Protein 2PFT (pdb70)

Sequence (519 aa):
DHVISYYHVASDTEKIIREGPTGRLEEYLGSMAKIQKAVEYFQDNSPDSPELNKVKLLFERGKESLESEFRSLMTRHSKVVSPVLLLDLISADDELEHLPESVLRDVVRISRWLVEYGRNQDFMNVYYQIRSSQLDRSIKGLKEHFRKSLDVETDAYIHCVSAFVKLAQSEYRLLMEIIPEHHQKKTFDSLIQDALDGLMLEGENIVSAARKAIIRHDFSTVLTVFPILRHLKQTKPEFDQVLQGTAASTKNKLPGLITSMETIGAKALEDFADNIKNDPDKEYNMPKDGTVHELTSNAILFLQQLLDFQETAGAMLASQESSEFSKRLLSTYICKVLGNLQLNLLSKSKVYEDPALSAIFLHNNYNYILKSLEKSELIQLVAVTQKTAERSYREHIEQQIQTYQRSWLKVTDYIAEKNLPVFQPGVKLRDKERQMIKERFKGFNDGLEELCKIQKVWAIPDTEQRDKIRQAQKDIVKETYGAFLHRYGSVPFTKNPEKYIKYRVEQVGDMIDRLFDTS

Structure (mmCIF, N/CA/C/O backbone):
data_2PFT
#
_entry.id   2PFT
#
_cell.length_a   61.520
_cell.length_b   61.520
_cell.length_c   294.730
_cell.angle_alpha   90.000
_cell.angle_beta   90.000
_cell.angle_gamma   120.000
#
_symmetry.space_group_name_H-M   'P 32 2 1'
#
loop_
_entity.id
_entity.type
_entity.pdbx_description
1 polymer 'Exocytosis Protein'
2 water water
#
loop_
_atom_site.group_PDB
_atom_site.id
_atom_site.type_symbol
_atom_site.label_atom_id
_atom_site.label_alt_id
_atom_site.label_comp_id
_atom_site.label_asym_id
_atom_site.label_entity_id
_atom_site.label_seq_id
_atom_site.pdbx_PDB_ins_code
_atom_site.Cartn_x
_atom_site.Cartn_y
_atom_site.Cartn_z
_atom_site.occupancy
_atom_site.B_iso_or_equiv
_atom_site.auth_seq_id
_atom_site.auth_comp_id
_atom_site.auth_asym_id
_atom_site.auth_atom_id
_atom_site.pdbx_PDB_model_num
ATOM 1 N N . ASP A 1 3 ? 69.272 -5.755 -16.894 1.00 94.07 85 ASP A N 1
ATOM 2 C CA . ASP A 1 3 ? 67.858 -5.831 -17.377 1.00 94.36 85 ASP A CA 1
ATOM 3 C C . ASP A 1 3 ? 66.903 -5.219 -16.350 1.00 93.73 85 ASP A C 1
ATOM 4 O O . ASP A 1 3 ? 65.809 -5.736 -16.113 1.00 93.04 85 ASP A O 1
ATOM 9 N N . HIS A 1 4 ? 67.322 -4.109 -15.747 1.00 93.25 86 HIS A N 1
ATOM 10 C CA . HIS A 1 4 ? 66.513 -3.434 -14.737 1.00 91.93 86 HIS A CA 1
ATOM 11 C C . HIS A 1 4 ? 65.519 -2.450 -15.361 1.00 89.75 86 HIS A C 1
ATOM 12 O O . HIS A 1 4 ? 65.156 -1.445 -14.747 1.00 89.30 86 HIS A O 1
ATOM 19 N N . VAL A 1 5 ? 65.077 -2.743 -16.581 1.00 86.41 87 VAL A N 1
ATOM 20 C CA . VAL A 1 5 ? 64.114 -1.883 -17.260 1.00 82.95 87 VAL A CA 1
ATOM 21 C C . VAL A 1 5 ? 62.692 -2.255 -16.844 1.00 80.19 87 VAL A C 1
ATOM 22 O O . VAL A 1 5 ? 61.760 -1.472 -17.018 1.00 80.85 87 VAL A O 1
ATOM 26 N N . ILE A 1 6 ? 62.530 -3.452 -16.290 1.00 76.91 88 ILE A N 1
ATOM 27 C CA . ILE A 1 6 ? 61.219 -3.918 -15.855 1.00 74.11 88 ILE A CA 1
ATOM 28 C C . ILE A 1 6 ? 60.865 -3.344 -14.486 1.00 72.32 88 ILE A C 1
ATOM 29 O O . ILE A 1 6 ? 59.695 -3.243 -14.123 1.00 72.80 88 ILE A O 1
ATOM 34 N N . SER A 1 7 ? 61.887 -2.969 -13.729 1.00 69.66 89 SER A N 1
ATOM 35 C CA . SER A 1 7 ? 61.693 -2.410 -12.404 1.00 67.44 89 SER A CA 1
ATOM 36 C C . SER A 1 7 ? 60.874 -1.117 -12.406 1.00 65.26 89 SER A C 1
ATOM 37 O O . SER A 1 7 ? 60.258 -0.770 -11.398 1.00 64.22 89 SER A O 1
ATOM 40 N N . TYR A 1 8 ? 60.867 -0.402 -13.528 1.00 61.80 90 TYR A N 1
ATOM 41 C CA . TYR A 1 8 ? 60.117 0.849 -13.613 1.00 58.42 90 TYR A CA 1
ATOM 42 C C . TYR A 1 8 ? 58.619 0.614 -13.600 1.00 54.58 90 TYR A C 1
ATOM 43 O O . TYR A 1 8 ? 57.867 1.421 -13.063 1.00 53.77 90 TYR A O 1
ATOM 52 N N . TYR A 1 9 ? 58.188 -0.489 -14.201 1.00 52.57 91 TYR A N 1
ATOM 53 C CA . TYR A 1 9 ? 56.770 -0.818 -14.258 1.00 51.39 91 TYR A CA 1
ATOM 54 C C . TYR A 1 9 ? 56.230 -1.264 -12.908 1.00 51.50 91 TYR A C 1
ATOM 55 O O . TYR A 1 9 ? 55.027 -1.452 -12.745 1.00 52.50 91 TYR A O 1
ATOM 64 N N . HIS A 1 10 ? 57.122 -1.434 -11.941 1.00 52.48 92 HIS A N 1
ATOM 65 C CA . HIS A 1 10 ? 56.718 -1.839 -10.594 1.00 54.79 92 HIS A CA 1
ATOM 66 C C . HIS A 1 10 ? 56.809 -0.678 -9.591 1.00 53.65 92 HIS A C 1
ATOM 67 O O . HIS A 1 10 ? 56.240 -0.742 -8.499 1.00 52.50 92 HIS A O 1
ATOM 74 N N . VAL A 1 11 ? 57.524 0.380 -9.963 1.00 51.03 93 VAL A N 1
ATOM 75 C CA . VAL A 1 11 ? 57.679 1.533 -9.082 1.00 50.15 93 VAL A CA 1
ATOM 76 C C . VAL A 1 11 ? 56.376 1.972 -8.406 1.00 47.66 93 VAL A C 1
ATOM 77 O O . VAL A 1 11 ? 56.303 2.040 -7.190 1.00 47.09 93 VAL A O 1
ATOM 81 N N . ALA A 1 12 ? 55.349 2.251 -9.198 1.00 48.10 94 ALA A N 1
ATOM 82 C CA . ALA A 1 12 ? 54.076 2.717 -8.654 1.00 48.90 94 ALA A CA 1
ATOM 83 C C . ALA A 1 12 ? 53.448 1.819 -7.585 1.00 49.82 94 ALA A C 1
ATOM 84 O O . ALA A 1 12 ? 53.050 2.305 -6.528 1.00 50.54 94 ALA A O 1
ATOM 86 N N . SER A 1 13 ? 53.355 0.519 -7.844 1.00 49.46 95 SER A N 1
ATOM 87 C CA . SER A 1 13 ? 52.761 -0.390 -6.865 1.00 49.58 95 SER A CA 1
ATOM 88 C C . SER A 1 13 ? 53.595 -0.461 -5.594 1.00 48.31 95 SER A C 1
ATOM 89 O O . SER A 1 13 ? 53.069 -0.395 -4.482 1.00 49.33 95 SER A O 1
ATOM 92 N N . ASP A 1 14 ? 54.902 -0.609 -5.771 1.00 46.76 96 ASP A N 1
ATOM 93 C CA . ASP A 1 14 ? 55.836 -0.718 -4.659 1.00 46.06 96 ASP A CA 1
ATOM 94 C C . ASP A 1 14 ? 55.993 0.558 -3.808 1.00 46.81 96 ASP A C 1
ATOM 95 O O . ASP A 1 14 ? 56.417 0.486 -2.648 1.00 44.64 96 ASP A O 1
ATOM 100 N N . THR A 1 15 ? 55.691 1.719 -4.379 1.00 42.95 97 THR A N 1
ATOM 101 C CA . THR A 1 15 ? 55.849 2.957 -3.629 1.00 45.96 97 THR A CA 1
ATOM 102 C C . THR A 1 15 ? 54.533 3.584 -3.154 1.00 45.97 97 THR A C 1
ATOM 103 O O . THR A 1 15 ? 54.548 4.461 -2.288 1.00 45.90 97 THR A O 1
ATOM 107 N N . GLU A 1 16 ? 53.407 3.124 -3.698 1.00 45.71 98 GLU A N 1
ATOM 108 C CA . GLU A 1 16 ? 52.099 3.673 -3.337 1.00 48.03 98 GLU A CA 1
ATOM 109 C C . GLU A 1 16 ? 51.904 3.809 -1.831 1.00 48.82 98 GLU A C 1
ATOM 110 O O . GLU A 1 16 ? 51.595 4.896 -1.337 1.00 49.49 98 GLU A O 1
ATOM 112 N N . LYS A 1 17 ? 52.109 2.711 -1.109 1.00 49.54 99 LYS A N 1
ATOM 113 C CA . LYS A 1 17 ? 51.948 2.676 0.343 1.00 50.52 99 LYS A CA 1
ATOM 114 C C . LYS A 1 17 ? 52.699 3.780 1.101 1.00 50.07 99 LYS A C 1
ATOM 115 O O . LYS A 1 17 ? 52.079 4.629 1.750 1.00 50.91 99 LYS A O 1
ATOM 121 N N . ILE A 1 18 ? 54.027 3.756 1.027 1.00 48.43 100 ILE A N 1
ATOM 122 C CA . ILE A 1 18 ? 54.845 4.741 1.714 1.00 47.60 100 ILE A CA 1
ATOM 123 C C . ILE A 1 18 ? 54.417 6.152 1.314 1.00 47.02 100 ILE A C 1
ATOM 124 O O . ILE A 1 18 ? 54.159 6.992 2.172 1.00 46.22 100 ILE A O 1
ATOM 129 N N . ILE A 1 19 ? 54.317 6.402 0.013 1.00 47.20 101 ILE A N 1
ATOM 130 C CA . ILE A 1 19 ? 53.916 7.712 -0.471 1.00 46.92 101 ILE A CA 1
ATOM 131 C C . ILE A 1 19 ? 52.600 8.143 0.166 1.00 50.05 101 ILE A C 1
ATOM 132 O O . ILE A 1 19 ? 52.443 9.310 0.550 1.00 50.62 101 ILE A O 1
ATOM 137 N N . ARG A 1 20 ? 51.664 7.208 0.304 1.00 51.45 102 ARG A N 1
ATOM 138 C CA . ARG A 1 20 ? 50.374 7.547 0.898 1.00 53.09 102 ARG A CA 1
ATOM 139 C C . ARG A 1 20 ? 50.463 7.759 2.405 1.00 51.63 102 ARG A C 1
ATOM 140 O O . ARG A 1 20 ? 49.759 8.607 2.953 1.00 52.61 102 ARG A O 1
ATOM 148 N N . GLU A 1 21 ? 51.328 7.003 3.075 1.00 48.66 103 GLU A N 1
ATOM 149 C CA . GLU A 1 21 ? 51.462 7.132 4.524 1.00 48.17 103 GLU A CA 1
ATOM 150 C C . GLU A 1 21 ? 52.123 8.428 4.993 1.00 47.19 103 GLU A C 1
ATOM 151 O O . GLU A 1 21 ? 51.960 8.819 6.148 1.00 47.41 103 GLU A O 1
ATOM 157 N N . GLY A 1 22 ? 52.886 9.084 4.122 1.00 44.15 104 GLY A N 1
ATOM 158 C CA . GLY A 1 22 ? 53.523 10.325 4.526 1.00 42.13 104 GLY A CA 1
ATOM 159 C C . GLY A 1 22 ? 54.960 10.182 4.996 1.00 41.93 104 GLY A C 1
ATOM 160 O O . GLY A 1 22 ? 55.375 9.106 5.429 1.00 39.40 104 GLY A O 1
ATOM 161 N N . PRO A 1 23 ? 55.731 11.283 4.966 1.00 40.98 105 PRO A N 1
ATOM 162 C CA . PRO A 1 23 ? 57.139 11.360 5.358 1.00 40.35 105 PRO A CA 1
ATOM 163 C C . PRO A 1 23 ? 57.472 11.578 6.822 1.00 41.77 105 PRO A C 1
ATOM 164 O O . PRO A 1 23 ? 58.654 11.574 7.203 1.00 41.17 105 PRO A O 1
ATOM 168 N N . THR A 1 24 ? 56.450 11.764 7.644 1.00 41.60 106 THR A N 1
ATOM 169 C CA . THR A 1 24 ? 56.684 12.051 9.049 1.00 44.48 106 THR A CA 1
ATOM 170 C C . THR A 1 24 ? 57.597 11.054 9.762 1.00 44.03 106 THR A C 1
ATOM 171 O O . THR A 1 24 ? 57.313 9.866 9.812 1.00 44.51 106 THR A O 1
ATOM 175 N N . GLY A 1 25 ? 58.709 11.564 10.287 1.00 44.43 107 GLY A N 1
ATOM 176 C CA . GLY A 1 25 ? 59.668 10.734 11.004 1.00 46.07 107 GLY A CA 1
ATOM 177 C C . GLY A 1 25 ? 60.663 9.967 10.143 1.00 46.52 107 GLY A C 1
ATOM 178 O O . GLY A 1 25 ? 61.577 9.316 10.659 1.00 48.44 107 GLY A O 1
ATOM 179 N N . ARG A 1 26 ? 60.503 10.045 8.827 1.00 44.83 108 ARG A N 1
ATOM 180 C CA . ARG A 1 26 ? 61.387 9.319 7.923 1.00 42.65 108 ARG A CA 1
ATOM 181 C C . ARG A 1 26 ? 61.551 10.060 6.609 1.00 39.68 108 ARG A C 1
ATOM 182 O O . ARG A 1 26 ? 61.333 9.498 5.535 1.00 38.39 108 ARG A O 1
ATOM 190 N N . LEU A 1 27 ? 61.944 11.325 6.704 1.00 38.23 109 LEU A N 1
ATOM 191 C CA . LEU A 1 27 ? 62.115 12.157 5.530 1.00 38.19 109 LEU A CA 1
ATOM 192 C C . LEU A 1 27 ? 63.071 11.580 4.495 1.00 39.12 109 LEU A C 1
ATOM 193 O O . LEU A 1 27 ? 62.732 11.502 3.320 1.00 37.85 109 LEU A O 1
ATOM 198 N N . GLU A 1 28 ? 64.264 11.180 4.922 1.00 39.72 110 GLU A N 1
ATOM 199 C CA . GLU A 1 28 ? 65.225 10.638 3.972 1.00 42.23 110 GLU A CA 1
ATOM 200 C C . GLU A 1 28 ? 64.675 9.434 3.238 1.00 38.85 110 GLU A C 1
ATOM 201 O O . GLU A 1 28 ? 64.800 9.334 2.019 1.00 40.33 110 GLU A O 1
ATOM 207 N N . GLU A 1 29 ? 64.072 8.522 3.982 1.00 36.98 111 GLU A N 1
ATOM 208 C CA . GLU A 1 29 ? 63.504 7.320 3.391 1.00 37.64 111 GLU A CA 1
ATOM 209 C C . GLU A 1 29 ? 62.442 7.698 2.356 1.00 37.49 111 GLU A C 1
ATOM 210 O O . GLU A 1 29 ? 62.415 7.166 1.243 1.00 34.78 111 GLU A O 1
ATOM 216 N N . TYR A 1 30 ? 61.571 8.627 2.740 1.00 37.62 112 TYR A N 1
ATOM 217 C CA . TYR A 1 30 ? 60.507 9.100 1.857 1.00 34.80 112 TYR A CA 1
ATOM 218 C C . TYR A 1 30 ? 61.111 9.695 0.571 1.00 33.46 112 TYR A C 1
ATOM 219 O O . TYR A 1 30 ? 60.711 9.346 -0.534 1.00 35.55 112 TYR A O 1
ATOM 228 N N . LEU A 1 31 ? 62.083 10.591 0.706 1.00 33.61 113 LEU A N 1
ATOM 229 C CA . LEU A 1 31 ? 62.688 11.199 -0.480 1.00 33.85 113 LEU A CA 1
ATOM 230 C C . LEU A 1 31 ? 63.384 10.159 -1.379 1.00 34.08 113 LEU A C 1
ATOM 231 O O . LEU A 1 31 ? 63.491 10.351 -2.589 1.00 35.02 113 LEU A O 1
ATOM 236 N N . GLY A 1 32 ? 63.821 9.044 -0.795 1.00 33.76 114 GLY A N 1
ATOM 237 C CA . GLY A 1 32 ? 64.440 7.991 -1.586 1.00 31.82 114 GLY A CA 1
ATOM 238 C C . GLY A 1 32 ? 63.380 7.349 -2.466 1.00 33.11 114 GLY A C 1
ATOM 239 O O . GLY A 1 32 ? 63.635 7.035 -3.633 1.00 32.36 114 GLY A O 1
ATOM 240 N N . SER A 1 33 ? 62.180 7.157 -1.915 1.00 30.76 115 SER A N 1
ATOM 241 C CA . SER A 1 33 ? 61.079 6.599 -2.702 1.00 30.50 115 SER A CA 1
ATOM 242 C C . SER A 1 33 ? 60.649 7.634 -3.742 1.00 30.60 115 SER A C 1
ATOM 243 O O . SER A 1 33 ? 60.307 7.286 -4.886 1.00 31.42 115 SER A O 1
ATOM 246 N N . MET A 1 34 ? 60.651 8.908 -3.351 1.00 30.25 116 MET A N 1
ATOM 247 C CA . MET A 1 34 ? 60.276 9.962 -4.288 1.00 30.47 116 MET A CA 1
ATOM 248 C C . MET A 1 34 ? 61.260 9.952 -5.454 1.00 32.95 116 MET A C 1
ATOM 249 O O . MET A 1 34 ? 60.871 10.153 -6.611 1.00 36.01 116 MET A O 1
ATOM 254 N N . ALA A 1 35 ? 62.535 9.697 -5.159 1.00 32.15 117 ALA A N 1
ATOM 255 C CA . ALA A 1 35 ? 63.540 9.665 -6.217 1.00 34.60 117 ALA A CA 1
ATOM 256 C C . ALA A 1 35 ? 63.315 8.448 -7.126 1.00 33.99 117 ALA A C 1
ATOM 257 O O . ALA A 1 35 ? 63.542 8.511 -8.333 1.00 34.76 117 ALA A O 1
ATOM 259 N N . LYS A 1 36 ? 62.856 7.347 -6.547 1.00 34.24 118 LYS A N 1
ATOM 260 C CA . LYS A 1 36 ? 62.595 6.138 -7.326 1.00 35.70 118 LYS A CA 1
ATOM 261 C C . LYS A 1 36 ? 61.451 6.470 -8.302 1.00 37.07 118 LYS A C 1
ATOM 262 O O . LYS A 1 36 ? 61.482 6.141 -9.501 1.00 35.47 118 LYS A O 1
ATOM 268 N N . ILE A 1 37 ? 60.447 7.160 -7.783 1.00 36.80 119 ILE A N 1
ATOM 269 C CA . ILE A 1 37 ? 59.306 7.534 -8.598 1.00 37.10 119 ILE A CA 1
ATOM 270 C C . ILE A 1 37 ? 59.758 8.496 -9.696 1.00 37.03 119 ILE A C 1
ATOM 271 O O . ILE A 1 37 ? 59.413 8.312 -10.861 1.00 36.90 119 ILE A O 1
ATOM 276 N N . GLN A 1 38 ? 60.551 9.500 -9.339 1.00 37.11 120 GLN A N 1
ATOM 277 C CA . GLN A 1 38 ? 61.021 10.452 -10.340 1.00 40.00 120 GLN A CA 1
ATOM 278 C C . GLN A 1 38 ? 61.910 9.769 -11.384 1.00 40.50 120 GLN A C 1
ATOM 279 O O . GLN A 1 38 ? 62.005 10.216 -12.526 1.00 39.49 120 GLN A O 1
ATOM 285 N N . LYS A 1 39 ? 62.550 8.670 -11.007 1.00 41.80 121 LYS A N 1
ATOM 286 C CA . LYS A 1 39 ? 63.391 7.951 -11.959 1.00 44.18 121 LYS A CA 1
ATOM 287 C C . LYS A 1 39 ? 62.459 7.328 -12.996 1.00 42.49 121 LYS A C 1
ATOM 288 O O . LYS A 1 39 ? 62.748 7.326 -14.184 1.00 43.37 121 LYS A O 1
ATOM 294 N N . ALA A 1 40 ? 61.327 6.812 -12.533 1.00 41.86 122 ALA A N 1
ATOM 295 C CA . ALA A 1 40 ? 60.355 6.194 -13.421 1.00 40.48 122 ALA A CA 1
ATOM 296 C C . ALA A 1 40 ? 59.764 7.237 -14.352 1.00 41.07 122 ALA A C 1
ATOM 297 O O . ALA A 1 40 ? 59.508 6.961 -15.523 1.00 41.67 122 ALA A O 1
ATOM 299 N N . VAL A 1 41 ? 59.523 8.434 -13.834 1.00 40.89 123 VAL A N 1
ATOM 300 C CA . VAL A 1 41 ? 58.955 9.493 -14.663 1.00 41.60 123 VAL A CA 1
ATOM 301 C C . VAL A 1 41 ? 59.891 9.815 -15.834 1.00 42.69 123 VAL A C 1
ATOM 302 O O . VAL A 1 41 ? 59.464 9.888 -16.982 1.00 43.53 123 VAL A O 1
ATOM 306 N N . GLU A 1 42 ? 61.176 9.973 -15.536 1.00 45.81 124 GLU A N 1
ATOM 307 C CA . GLU A 1 42 ? 62.176 10.279 -16.550 1.00 48.38 124 GLU A CA 1
ATOM 308 C C . GLU A 1 42 ? 62.309 9.133 -17.540 1.00 48.73 124 GLU A C 1
ATOM 309 O O . GLU A 1 42 ? 62.541 9.357 -18.725 1.00 49.68 124 GLU A O 1
ATOM 315 N N . TYR A 1 43 ? 62.177 7.904 -17.054 1.00 48.88 125 TYR A N 1
ATOM 316 C CA . TYR A 1 43 ? 62.303 6.757 -17.938 1.00 49.32 125 TYR A CA 1
ATOM 317 C C . TYR A 1 43 ? 61.184 6.755 -18.960 1.00 49.78 125 TYR A C 1
ATOM 318 O O . TYR A 1 43 ? 61.429 6.677 -20.167 1.00 49.56 125 TYR A O 1
ATOM 327 N N . PHE A 1 44 ? 59.952 6.848 -18.471 1.00 48.40 126 PHE A N 1
ATOM 328 C CA . PHE A 1 44 ? 58.793 6.840 -19.344 1.00 50.78 126 PHE A CA 1
ATOM 329 C C . PHE A 1 44 ? 58.670 8.064 -20.248 1.00 52.48 126 PHE A C 1
ATOM 330 O O . PHE A 1 44 ? 58.243 7.938 -21.392 1.00 52.47 126 PHE A O 1
ATOM 338 N N . GLN A 1 45 ? 59.055 9.239 -19.759 1.00 55.09 127 GLN A N 1
ATOM 339 C CA . GLN A 1 45 ? 58.978 10.435 -20.589 1.00 57.68 127 GLN A CA 1
ATOM 340 C C . GLN A 1 45 ? 59.966 10.344 -21.749 1.00 58.55 127 GLN A C 1
ATOM 341 O O . GLN A 1 45 ? 59.671 10.772 -22.863 1.00 58.92 127 GLN A O 1
ATOM 347 N N . ASP A 1 46 ? 61.136 9.773 -21.491 1.00 59.22 128 ASP A N 1
ATOM 348 C CA . ASP A 1 46 ? 62.156 9.652 -22.525 1.00 60.60 128 ASP A CA 1
ATOM 349 C C . ASP A 1 46 ? 62.127 8.331 -23.298 1.00 61.28 128 ASP A C 1
ATOM 350 O O . ASP A 1 46 ? 62.946 8.123 -24.190 1.00 62.25 128 ASP A O 1
ATOM 352 N N . ASN A 1 47 ? 61.193 7.439 -22.978 1.00 62.68 129 ASN A N 1
ATOM 353 C CA . ASN A 1 47 ? 61.131 6.160 -23.686 1.00 63.66 129 ASN A CA 1
ATOM 354 C C . ASN A 1 47 ? 59.735 5.632 -23.997 1.00 63.94 129 ASN A C 1
ATOM 355 O O . ASN A 1 47 ? 59.595 4.681 -24.762 1.00 64.30 129 ASN A O 1
ATOM 360 N N . SER A 1 48 ? 58.709 6.235 -23.405 1.00 64.44 130 SER A N 1
ATOM 361 C CA . SER A 1 48 ? 57.335 5.814 -23.660 1.00 64.64 130 SER A CA 1
ATOM 362 C C . SER A 1 48 ? 56.353 6.892 -23.244 1.00 65.47 130 SER A C 1
ATOM 363 O O . SER A 1 48 ? 55.436 6.642 -22.464 1.00 66.93 130 SER A O 1
ATOM 366 N N . PRO A 1 49 ? 56.525 8.110 -23.775 1.00 66.00 131 PRO A N 1
ATOM 367 C CA . PRO A 1 49 ? 55.635 9.221 -23.433 1.00 66.88 131 PRO A CA 1
ATOM 368 C C . PRO A 1 49 ? 54.168 8.891 -23.640 1.00 67.29 131 PRO A C 1
ATOM 369 O O . PRO A 1 49 ? 53.826 7.850 -24.197 1.00 67.45 131 PRO A O 1
ATOM 373 N N . ASP A 1 50 ? 53.311 9.782 -23.161 1.00 68.48 132 ASP A N 1
ATOM 374 C CA . ASP A 1 50 ? 51.867 9.629 -23.274 1.00 70.50 132 ASP A CA 1
ATOM 375 C C . ASP A 1 50 ? 51.329 8.211 -23.047 1.00 70.99 132 ASP A C 1
ATOM 376 O O . ASP A 1 50 ? 50.301 7.844 -23.620 1.00 71.60 132 ASP A O 1
ATOM 378 N N . SER A 1 51 ? 52.011 7.417 -22.222 1.00 70.60 133 SER A N 1
ATOM 379 C CA . SER A 1 51 ? 51.547 6.060 -21.926 1.00 69.40 133 SER A CA 1
ATOM 380 C C . SER A 1 51 ? 50.953 6.031 -20.509 1.00 68.42 133 SER A C 1
ATOM 381 O O . SER A 1 51 ? 51.178 6.944 -19.715 1.00 68.45 133 SER A O 1
ATOM 384 N N . PRO A 1 52 ? 50.177 4.986 -20.178 1.00 66.54 134 PRO A N 1
ATOM 385 C CA . PRO A 1 52 ? 49.549 4.850 -18.858 1.00 64.92 134 PRO A CA 1
ATOM 386 C C . PRO A 1 52 ? 50.518 4.815 -17.680 1.00 63.51 134 PRO A C 1
ATOM 387 O O . PRO A 1 52 ? 50.316 5.496 -16.670 1.00 62.60 134 PRO A O 1
ATOM 391 N N . GLU A 1 53 ? 51.559 4.003 -17.801 1.00 62.35 135 GLU A N 1
ATOM 392 C CA . GLU A 1 53 ? 52.544 3.892 -16.739 1.00 61.31 135 GLU A CA 1
ATOM 393 C C . GLU A 1 53 ? 53.058 5.281 -16.371 1.00 57.89 135 GLU A C 1
ATOM 394 O O . GLU A 1 53 ? 53.152 5.623 -15.195 1.00 56.35 135 GLU A O 1
ATOM 400 N N . LEU A 1 54 ? 53.369 6.083 -17.387 1.00 56.10 136 LEU A N 1
ATOM 401 C CA . LEU A 1 54 ? 53.884 7.432 -17.175 1.00 55.12 136 LEU A CA 1
ATOM 402 C C . LEU A 1 54 ? 52.961 8.301 -16.324 1.00 54.26 136 LEU A C 1
ATOM 403 O O . LEU A 1 54 ? 53.419 8.964 -15.393 1.00 52.99 136 LEU A O 1
ATOM 408 N N . ASN A 1 55 ? 51.666 8.291 -16.619 1.00 53.29 137 ASN A N 1
ATOM 409 C CA . ASN A 1 55 ? 50.734 9.101 -15.842 1.00 54.24 137 ASN A CA 1
ATOM 410 C C . ASN A 1 55 ? 50.661 8.643 -14.394 1.00 52.69 137 ASN A C 1
ATOM 411 O O . ASN A 1 55 ? 50.726 9.458 -13.470 1.00 52.26 137 ASN A O 1
ATOM 416 N N . LYS A 1 56 ? 50.538 7.335 -14.197 1.00 50.98 138 LYS A N 1
ATOM 417 C CA . LYS A 1 56 ? 50.438 6.797 -12.852 1.00 49.55 138 LYS A CA 1
ATOM 418 C C . LYS A 1 56 ? 51.590 7.256 -11.943 1.00 48.23 138 LYS A C 1
ATOM 419 O O . LYS A 1 56 ? 51.349 7.667 -10.804 1.00 45.34 138 LYS A O 1
ATOM 425 N N . VAL A 1 57 ? 52.832 7.197 -12.431 1.00 45.08 139 VAL A N 1
ATOM 426 C CA . VAL A 1 57 ? 53.949 7.625 -11.596 1.00 44.41 139 VAL A CA 1
ATOM 427 C C . VAL A 1 57 ? 53.976 9.138 -11.429 1.00 43.07 139 VAL A C 1
ATOM 428 O O . VAL A 1 57 ? 54.396 9.627 -10.380 1.00 40.40 139 VAL A O 1
ATOM 432 N N . LYS A 1 58 ? 53.512 9.873 -12.441 1.00 41.58 140 LYS A N 1
ATOM 433 C CA . LYS A 1 58 ? 53.482 11.327 -12.354 1.00 42.11 140 LYS A CA 1
ATOM 434 C C . LYS A 1 58 ? 52.512 11.779 -11.274 1.00 43.02 140 LYS A C 1
ATOM 435 O O . LYS A 1 58 ? 52.750 12.781 -10.599 1.00 41.71 140 LYS A O 1
ATOM 441 N N . LEU A 1 59 ? 51.423 11.037 -11.096 1.00 42.85 141 LEU A N 1
ATOM 442 C CA . LEU A 1 59 ? 50.450 11.406 -10.083 1.00 43.06 141 LEU A CA 1
ATOM 443 C C . LEU A 1 59 ? 50.933 11.053 -8.689 1.00 42.35 141 LEU A C 1
ATOM 444 O O . LEU A 1 59 ? 50.709 11.802 -7.740 1.00 42.15 141 LEU A O 1
ATOM 449 N N . LEU A 1 60 ? 51.592 9.910 -8.558 1.00 41.52 142 LEU A N 1
ATOM 450 C CA . LEU A 1 60 ? 52.114 9.504 -7.257 1.00 40.35 142 LEU A CA 1
ATOM 451 C C . LEU A 1 60 ? 53.124 10.564 -6.817 1.00 37.51 142 LEU A C 1
ATOM 452 O O . LEU A 1 60 ? 53.199 10.917 -5.648 1.00 37.71 142 LEU A O 1
ATOM 457 N N . PHE A 1 61 ? 53.887 11.076 -7.774 1.00 36.61 143 PHE A N 1
ATOM 458 C CA . PHE A 1 61 ? 54.883 12.105 -7.504 1.00 36.57 143 PHE A CA 1
ATOM 459 C C . PHE A 1 61 ? 54.207 13.374 -6.999 1.00 37.88 143 PHE A C 1
ATOM 460 O O . PHE A 1 61 ? 54.674 14.003 -6.050 1.00 37.58 143 PHE A O 1
ATOM 468 N N . GLU A 1 62 ? 53.103 13.745 -7.644 1.00 37.99 144 GLU A N 1
ATOM 469 C CA . GLU A 1 62 ? 52.347 14.916 -7.242 1.00 40.00 144 GLU A CA 1
ATOM 470 C C . GLU A 1 62 ? 51.798 14.722 -5.836 1.00 37.80 144 GLU A C 1
ATOM 471 O O . GLU A 1 62 ? 51.805 15.649 -5.029 1.00 39.21 144 GLU A O 1
ATOM 477 N N . ARG A 1 63 ? 51.327 13.521 -5.528 1.00 36.79 145 ARG A N 1
ATOM 478 C CA . ARG A 1 63 ? 50.801 13.279 -4.190 1.00 38.92 145 ARG A CA 1
ATOM 479 C C . ARG A 1 63 ? 51.932 13.408 -3.193 1.00 40.11 145 ARG A C 1
ATOM 480 O O . ARG A 1 63 ? 51.769 14.026 -2.147 1.00 41.39 145 ARG A O 1
ATOM 488 N N . GLY A 1 64 ? 53.089 12.842 -3.536 1.00 40.18 146 GLY A N 1
ATOM 489 C CA . GLY A 1 64 ? 54.236 12.914 -2.650 1.00 39.47 146 GLY A CA 1
ATOM 490 C C . GLY A 1 64 ? 54.629 14.350 -2.377 1.00 38.92 146 GLY A C 1
ATOM 491 O O . GLY A 1 64 ? 54.899 14.728 -1.238 1.00 38.11 146 GLY A O 1
ATOM 492 N N . LYS A 1 65 ? 54.651 15.156 -3.432 1.00 40.99 147 LYS A N 1
ATOM 493 C CA . LYS A 1 65 ? 55.001 16.565 -3.320 1.00 42.86 147 LYS A CA 1
ATOM 494 C C . LYS A 1 65 ? 54.022 17.269 -2.381 1.00 42.57 147 LYS A C 1
ATOM 495 O O . LYS A 1 65 ? 54.420 18.077 -1.551 1.00 43.15 147 LYS A O 1
ATOM 501 N N . GLU A 1 66 ? 52.741 16.944 -2.489 1.00 43.12 148 GLU A N 1
ATOM 502 C CA . GLU A 1 66 ? 51.760 17.574 -1.618 1.00 41.60 148 GLU A CA 1
ATOM 503 C C . GLU A 1 66 ? 52.000 17.161 -0.169 1.00 41.59 148 GLU A C 1
ATOM 504 O O . GLU A 1 66 ? 51.864 17.984 0.744 1.00 40.46 148 GLU A O 1
ATOM 510 N N . SER A 1 67 ? 52.364 15.897 0.060 1.00 39.01 149 SER A N 1
ATOM 511 C CA . SER A 1 67 ? 52.634 15.457 1.433 1.00 38.25 149 SER A CA 1
ATOM 512 C C . SER A 1 67 ? 53.836 16.186 2.034 1.00 36.07 149 SER A C 1
ATOM 513 O O . SER A 1 67 ? 53.853 16.496 3.221 1.00 36.73 149 SER A O 1
ATOM 516 N N . LEU A 1 68 ? 54.848 16.442 1.219 1.00 35.87 150 LEU A N 1
ATOM 517 C CA . LEU A 1 68 ? 56.030 17.137 1.702 1.00 38.11 150 LEU A CA 1
ATOM 518 C C . LEU A 1 68 ? 55.655 18.569 2.098 1.00 39.13 150 LEU A C 1
ATOM 519 O O . LEU A 1 68 ? 56.123 19.081 3.119 1.00 39.73 150 LEU A O 1
ATOM 524 N N . GLU A 1 69 ? 54.813 19.210 1.294 1.00 38.20 151 GLU A N 1
ATOM 525 C CA . GLU A 1 69 ? 54.369 20.554 1.625 1.00 41.30 151 GLU A CA 1
ATOM 526 C C . GLU A 1 69 ? 53.714 20.533 2.990 1.00 40.92 151 GLU A C 1
ATOM 527 O O . GLU A 1 69 ? 54.053 21.339 3.850 1.00 41.76 151 GLU A O 1
ATOM 533 N N . SER A 1 70 ? 52.785 19.601 3.192 1.00 39.35 152 SER A N 1
ATOM 534 C CA . SER A 1 70 ? 52.084 19.488 4.477 1.00 41.17 152 SER A CA 1
ATOM 535 C C . SER A 1 70 ? 53.035 19.225 5.622 1.00 40.80 152 SER A C 1
ATOM 536 O O . SER A 1 70 ? 52.883 19.793 6.711 1.00 43.07 152 SER A O 1
ATOM 539 N N . GLU A 1 71 ? 54.007 18.351 5.388 1.00 38.21 153 GLU A N 1
ATOM 540 C CA . GLU A 1 71 ? 54.976 18.025 6.424 1.00 39.32 153 GLU A CA 1
ATOM 541 C C . GLU A 1 71 ? 55.766 19.276 6.819 1.00 38.46 153 GLU A C 1
ATOM 542 O O . GLU A 1 71 ? 56.134 19.435 7.984 1.00 37.65 153 GLU A O 1
ATOM 548 N N . PHE A 1 72 ? 56.031 20.149 5.846 1.00 38.14 154 PHE A N 1
ATOM 549 C CA . PHE A 1 72 ? 56.782 21.374 6.118 1.00 39.71 154 PHE A CA 1
ATOM 550 C C . PHE A 1 72 ? 56.005 22.191 7.127 1.00 39.76 154 PHE A C 1
ATOM 551 O O . PHE A 1 72 ? 56.544 22.600 8.159 1.00 39.05 154 PHE A O 1
ATOM 559 N N . ARG A 1 73 ? 54.729 22.411 6.813 1.00 40.16 155 ARG A N 1
ATOM 560 C CA . ARG A 1 73 ? 53.824 23.170 7.670 1.00 42.41 155 ARG A CA 1
ATOM 561 C C . ARG A 1 73 ? 53.709 22.533 9.044 1.00 42.15 155 ARG A C 1
ATOM 562 O O . ARG A 1 73 ? 53.908 23.189 10.062 1.00 42.25 155 ARG A O 1
ATOM 570 N N . SER A 1 74 ? 53.378 21.249 9.071 1.00 43.25 156 SER A N 1
ATOM 571 C CA . SER A 1 74 ? 53.211 20.546 10.337 1.00 45.34 156 SER A CA 1
ATOM 572 C C . SER A 1 74 ? 54.440 20.619 11.231 1.00 45.97 156 SER A C 1
ATOM 573 O O . SER A 1 74 ? 54.308 20.760 12.447 1.00 47.21 156 SER A O 1
ATOM 576 N N . LEU A 1 75 ? 55.635 20.518 10.645 1.00 44.82 157 LEU A N 1
ATOM 577 C CA . LEU A 1 75 ? 56.859 20.588 11.452 1.00 45.00 157 LEU A CA 1
ATOM 578 C C . LEU A 1 75 ? 57.041 21.998 12.035 1.00 44.17 157 LEU A C 1
ATOM 579 O O . LEU A 1 75 ? 57.419 22.153 13.195 1.00 43.06 157 LEU A O 1
ATOM 584 N N . MET A 1 76 ? 56.767 23.019 11.228 1.00 44.05 158 MET A N 1
ATOM 585 C CA . MET A 1 76 ? 56.902 24.405 11.674 1.00 45.40 158 MET A CA 1
ATOM 586 C C . MET A 1 76 ? 55.861 24.748 12.738 1.00 45.66 158 MET A C 1
ATOM 587 O O . MET A 1 76 ? 56.163 25.426 13.720 1.00 44.02 158 MET A O 1
ATOM 592 N N . THR A 1 77 ? 54.640 24.259 12.541 1.00 45.97 159 THR A N 1
ATOM 593 C CA . THR A 1 77 ? 53.546 24.509 13.465 1.00 45.77 159 THR A CA 1
ATOM 594 C C . THR A 1 77 ? 53.792 23.861 14.815 1.00 48.62 159 THR A C 1
ATOM 595 O O . THR A 1 77 ? 53.631 24.483 15.867 1.00 48.82 159 THR A O 1
ATOM 599 N N . ARG A 1 78 ? 54.190 22.598 14.779 1.00 49.22 160 ARG A N 1
ATOM 600 C CA . ARG A 1 78 ? 54.427 21.839 15.997 1.00 49.60 160 ARG A CA 1
ATOM 601 C C . ARG A 1 78 ? 55.631 22.290 16.802 1.00 49.57 160 ARG A C 1
ATOM 602 O O . ARG A 1 78 ? 55.653 22.134 18.017 1.00 51.92 160 ARG A O 1
ATOM 604 N N . HIS A 1 79 ? 56.626 22.863 16.136 1.00 50.95 161 HIS A N 1
ATOM 605 C CA . HIS A 1 79 ? 57.849 23.258 16.822 1.00 52.11 161 HIS A CA 1
ATOM 606 C C . HIS A 1 79 ? 58.147 24.743 16.974 1.00 52.22 161 HIS A C 1
ATOM 607 O O . HIS A 1 79 ? 59.076 25.114 17.694 1.00 52.33 161 HIS A O 1
ATOM 614 N N . SER A 1 80 ? 57.398 25.601 16.297 1.00 50.62 162 SER A N 1
ATOM 615 C CA . SER A 1 80 ? 57.653 27.025 16.457 1.00 50.95 162 SER A CA 1
ATOM 616 C C . SER A 1 80 ? 57.041 27.429 17.791 1.00 51.84 162 SER A C 1
ATOM 617 O O . SER A 1 80 ? 55.820 27.377 17.968 1.00 50.09 162 SER A O 1
ATOM 620 N N . LYS A 1 81 ? 57.895 27.809 18.737 1.00 52.24 163 LYS A N 1
ATOM 621 C CA . LYS A 1 81 ? 57.427 28.186 20.064 1.00 53.80 163 LYS A CA 1
ATOM 622 C C . LYS A 1 81 ? 57.672 29.645 20.414 1.00 54.39 163 LYS A C 1
ATOM 623 O O . LYS A 1 81 ? 58.523 30.317 19.828 1.00 52.54 163 LYS A O 1
ATOM 625 N N . VAL A 1 82 ? 56.898 30.128 21.378 1.00 55.40 164 VAL A N 1
ATOM 626 C CA . VAL A 1 82 ? 57.017 31.499 21.856 1.00 55.99 164 VAL A CA 1
ATOM 627 C C . VAL A 1 82 ? 58.193 31.533 22.824 1.00 56.22 164 VAL A C 1
ATOM 628 O O . VAL A 1 82 ? 58.403 30.582 23.570 1.00 57.59 164 VAL A O 1
ATOM 632 N N . VAL A 1 83 ? 58.968 32.612 22.809 1.00 55.96 165 VAL A N 1
ATOM 633 C CA . VAL A 1 83 ? 60.105 32.721 23.721 1.00 54.75 165 VAL A CA 1
ATOM 634 C C . VAL A 1 83 ? 59.599 33.187 25.085 1.00 55.01 165 VAL A C 1
ATOM 635 O O . VAL A 1 83 ? 58.815 34.129 25.171 1.00 54.93 165 VAL A O 1
ATOM 639 N N . SER A 1 84 ? 60.050 32.525 26.146 1.00 55.82 166 SER A N 1
ATOM 640 C CA . SER A 1 84 ? 59.640 32.861 27.510 1.00 56.17 166 SER A CA 1
ATOM 641 C C . SER A 1 84 ? 60.024 34.280 27.942 1.00 56.12 166 SER A C 1
ATOM 642 O O . SER A 1 84 ? 61.046 34.818 27.520 1.00 55.59 166 SER A O 1
ATOM 645 N N . PRO A 1 85 ? 59.201 34.900 28.799 1.00 56.25 167 PRO A N 1
ATOM 646 C CA . PRO A 1 85 ? 59.435 36.256 29.313 1.00 56.18 167 PRO A CA 1
ATOM 647 C C . PRO A 1 85 ? 60.814 36.379 29.962 1.00 56.43 167 PRO A C 1
ATOM 648 O O . PRO A 1 85 ? 61.608 37.264 29.621 1.00 55.83 167 PRO A O 1
ATOM 652 N N . VAL A 1 86 ? 61.093 35.477 30.899 1.00 56.30 168 VAL A N 1
ATOM 653 C CA . VAL A 1 86 ? 62.368 35.480 31.598 1.00 56.01 168 VAL A CA 1
ATOM 654 C C . VAL A 1 86 ? 63.522 35.340 30.608 1.00 56.20 168 VAL A C 1
ATOM 655 O O . VAL A 1 86 ? 64.530 36.030 30.729 1.00 57.92 168 VAL A O 1
ATOM 659 N N . LEU A 1 87 ? 63.371 34.468 29.617 1.00 55.69 169 LEU A N 1
ATOM 660 C CA . LEU A 1 87 ? 64.431 34.267 28.629 1.00 56.23 169 LEU A CA 1
ATOM 661 C C . LEU A 1 87 ? 64.666 35.531 27.794 1.00 56.16 169 LEU A C 1
ATOM 662 O O . LEU A 1 87 ? 65.803 35.847 27.435 1.00 55.12 169 LEU A O 1
ATOM 667 N N . LEU A 1 88 ? 63.586 36.245 27.478 1.00 56.04 170 LEU A N 1
ATOM 668 C CA . LEU A 1 88 ? 63.693 37.478 26.697 1.00 54.85 170 LEU A CA 1
ATOM 669 C C . LEU A 1 88 ? 64.472 38.524 27.478 1.00 54.14 170 LEU A C 1
ATOM 670 O O . LEU A 1 88 ? 65.365 39.168 26.934 1.00 55.50 170 LEU A O 1
ATOM 675 N N . LEU A 1 89 ? 64.135 38.683 28.753 1.00 53.64 171 LEU A N 1
ATOM 676 C CA . LEU A 1 89 ? 64.815 39.659 29.602 1.00 55.06 171 LEU A CA 1
ATOM 677 C C . LEU A 1 89 ? 66.304 39.378 29.734 1.00 56.14 171 LEU A C 1
ATOM 678 O O . LEU A 1 89 ? 67.109 40.307 29.808 1.00 56.29 171 LEU A O 1
ATOM 683 N N . ASP A 1 90 ? 66.671 38.102 29.770 1.00 57.29 172 ASP A N 1
ATOM 684 C CA . ASP A 1 90 ? 68.078 37.737 29.878 1.00 58.79 172 ASP A CA 1
ATOM 685 C C . ASP A 1 90 ? 68.780 38.038 28.571 1.00 58.98 172 ASP A C 1
ATOM 686 O O . ASP A 1 90 ? 69.911 38.531 28.560 1.00 58.43 172 ASP A O 1
ATOM 691 N N . LEU A 1 91 ? 68.102 37.740 27.465 1.00 57.94 173 LEU A N 1
ATOM 692 C CA . LEU A 1 91 ? 68.661 37.995 26.147 1.00 56.93 173 LEU A CA 1
ATOM 693 C C . LEU A 1 91 ? 68.948 39.487 26.007 1.00 55.96 173 LEU A C 1
ATOM 694 O O . LEU A 1 91 ? 69.973 39.889 25.462 1.00 56.40 173 LEU A O 1
ATOM 696 N N . ILE A 1 92 ? 68.038 40.308 26.513 1.00 55.64 174 ILE A N 1
ATOM 697 C CA . ILE A 1 92 ? 68.193 41.758 26.434 1.00 57.54 174 ILE A CA 1
ATOM 698 C C . ILE A 1 92 ? 69.273 42.228 27.399 1.00 58.41 174 ILE A C 1
ATOM 699 O O . ILE A 1 92 ? 70.200 42.941 27.015 1.00 56.86 174 ILE A O 1
ATOM 704 N N . SER A 1 93 ? 69.142 41.813 28.654 1.00 60.93 175 SER A N 1
ATOM 705 C CA . SER A 1 93 ? 70.101 42.161 29.691 1.00 65.06 175 SER A CA 1
ATOM 706 C C . SER A 1 93 ? 71.523 41.900 29.210 1.00 67.35 175 SER A C 1
ATOM 707 O O . SER A 1 93 ? 72.446 42.648 29.538 1.00 68.00 175 SER A O 1
ATOM 710 N N . ALA A 1 94 ? 71.687 40.836 28.428 1.00 69.71 176 ALA A N 1
ATOM 711 C CA . ALA A 1 94 ? 72.988 40.449 27.890 1.00 71.85 176 ALA A CA 1
ATOM 712 C C . ALA A 1 94 ? 73.378 41.296 26.689 1.00 73.50 176 ALA A C 1
ATOM 713 O O . ALA A 1 94 ? 74.488 41.834 26.629 1.00 72.90 176 ALA A O 1
ATOM 715 N N . ASP A 1 95 ? 72.458 41.399 25.732 1.00 75.67 177 ASP A N 1
ATOM 716 C CA . ASP A 1 95 ? 72.674 42.172 24.513 1.00 78.17 177 ASP A CA 1
ATOM 717 C C . ASP A 1 95 ? 73.686 41.467 23.599 1.00 80.41 177 ASP A C 1
ATOM 718 O O . ASP A 1 95 ? 74.803 41.944 23.399 1.00 81.29 177 ASP A O 1
ATOM 723 N N . ASP A 1 96 ? 73.280 40.337 23.026 1.00 83.35 178 ASP A N 1
ATOM 724 C CA . ASP A 1 96 ? 74.168 39.560 22.165 1.00 86.44 178 ASP A CA 1
ATOM 725 C C . ASP A 1 96 ? 73.900 39.594 20.658 1.00 87.58 178 ASP A C 1
ATOM 726 O O . ASP A 1 96 ? 73.104 40.393 20.157 1.00 87.65 178 ASP A O 1
ATOM 731 N N . GLU A 1 97 ? 74.594 38.701 19.954 1.00 88.86 179 GLU A N 1
ATOM 732 C CA . GLU A 1 97 ? 74.513 38.554 18.504 1.00 90.16 179 GLU A CA 1
ATOM 733 C C . GLU A 1 97 ? 73.080 38.628 17.984 1.00 90.81 179 GLU A C 1
ATOM 734 O O . GLU A 1 97 ? 72.855 38.872 16.797 1.00 91.58 179 GLU A O 1
ATOM 740 N N . LEU A 1 106 ? 69.970 30.518 20.860 1.00 79.29 188 LEU A N 1
ATOM 741 C CA . LEU A 1 106 ? 68.511 30.544 20.902 1.00 78.20 188 LEU A CA 1
ATOM 742 C C . LEU A 1 106 ? 67.947 29.489 19.949 1.00 76.95 188 LEU A C 1
ATOM 743 O O . LEU A 1 106 ? 67.718 29.767 18.770 1.00 76.52 188 LEU A O 1
ATOM 748 N N . GLU A 1 107 ? 67.731 28.279 20.463 1.00 75.42 189 GLU A N 1
ATOM 749 C CA . GLU A 1 107 ? 67.208 27.180 19.652 1.00 72.70 189 GLU A CA 1
ATOM 750 C C . GLU A 1 107 ? 65.710 27.237 19.410 1.00 68.81 189 GLU A C 1
ATOM 751 O O . GLU A 1 107 ? 64.909 26.929 20.291 1.00 67.36 189 GLU A O 1
ATOM 757 N N . HIS A 1 108 ? 65.345 27.608 18.192 1.00 64.94 190 HIS A N 1
ATOM 758 C CA . HIS A 1 108 ? 63.948 27.711 17.801 1.00 61.61 190 HIS A CA 1
ATOM 759 C C . HIS A 1 108 ? 63.334 26.355 17.472 1.00 58.53 190 HIS A C 1
ATOM 760 O O . HIS A 1 108 ? 62.146 26.135 17.684 1.00 57.77 190 HIS A O 1
ATOM 767 N N . LEU A 1 109 ? 64.156 25.450 16.958 1.00 55.39 191 LEU A N 1
ATOM 768 C CA . LEU A 1 109 ? 63.691 24.122 16.574 1.00 52.50 191 LEU A CA 1
ATOM 769 C C . LEU A 1 109 ? 64.680 23.034 16.949 1.00 52.20 191 LEU A C 1
ATOM 770 O O . LEU A 1 109 ? 65.894 23.253 16.948 1.00 51.27 191 LEU A O 1
ATOM 775 N N . PRO A 1 110 ? 64.175 21.841 17.289 1.00 52.37 192 PRO A N 1
ATOM 776 C CA . PRO A 1 110 ? 65.121 20.774 17.632 1.00 52.88 192 PRO A CA 1
ATOM 777 C C . PRO A 1 110 ? 66.074 20.659 16.431 1.00 52.79 192 PRO A C 1
ATOM 778 O O . PRO A 1 110 ? 65.671 20.948 15.304 1.00 53.25 192 PRO A O 1
ATOM 782 N N . GLU A 1 111 ? 67.327 20.269 16.648 1.00 52.98 193 GLU A N 1
ATOM 783 C CA . GLU A 1 111 ? 68.263 20.151 15.528 1.00 52.43 193 GLU A CA 1
ATOM 784 C C . GLU A 1 111 ? 67.748 19.205 14.433 1.00 52.24 193 GLU A C 1
ATOM 785 O O . GLU A 1 111 ? 68.002 19.424 13.246 1.00 52.99 193 GLU A O 1
ATOM 787 N N . SER A 1 112 ? 67.022 18.162 14.822 1.00 50.72 194 SER A N 1
ATOM 788 C CA . SER A 1 112 ? 66.504 17.223 13.833 1.00 52.91 194 SER A CA 1
ATOM 789 C C . SER A 1 112 ? 65.402 17.862 12.984 1.00 52.88 194 SER A C 1
ATOM 790 O O . SER A 1 112 ? 65.366 17.676 11.764 1.00 51.67 194 SER A O 1
ATOM 793 N N . VAL A 1 113 ? 64.514 18.623 13.623 1.00 51.51 195 VAL A N 1
ATOM 794 C CA . VAL A 1 113 ? 63.428 19.276 12.890 1.00 51.10 195 VAL A CA 1
ATOM 795 C C . VAL A 1 113 ? 64.013 20.287 11.906 1.00 50.23 195 VAL A C 1
ATOM 796 O O . VAL A 1 113 ? 63.593 20.362 10.746 1.00 50.51 195 VAL A O 1
ATOM 800 N N . LEU A 1 114 ? 65.002 21.050 12.358 1.00 50.71 196 LEU A N 1
ATOM 801 C CA . LEU A 1 114 ? 65.616 22.036 11.479 1.00 49.06 196 LEU A CA 1
ATOM 802 C C . LEU A 1 114 ? 66.172 21.344 10.242 1.00 48.12 196 LEU A C 1
ATOM 803 O O . LEU A 1 114 ? 65.940 21.785 9.114 1.00 49.73 196 LEU A O 1
ATOM 808 N N . ARG A 1 115 ? 66.904 20.255 10.448 1.00 48.77 197 ARG A N 1
ATOM 809 C CA . ARG A 1 115 ? 67.474 19.523 9.322 1.00 48.81 197 ARG A CA 1
ATOM 810 C C . ARG A 1 115 ? 66.378 19.182 8.320 1.00 45.98 197 ARG A C 1
ATOM 811 O O . ARG A 1 115 ? 66.532 19.428 7.127 1.00 44.51 197 ARG A O 1
ATOM 814 N N . ASP A 1 116 ? 65.268 18.636 8.813 1.00 44.52 198 ASP A N 1
ATOM 815 C CA . ASP A 1 116 ? 64.153 18.280 7.944 1.00 45.55 198 ASP A CA 1
ATOM 816 C C . ASP A 1 116 ? 63.550 19.467 7.201 1.00 43.40 198 ASP A C 1
ATOM 817 O O . ASP A 1 116 ? 63.471 19.444 5.969 1.00 43.43 198 ASP A O 1
ATOM 822 N N . VAL A 1 117 ? 63.139 20.512 7.918 1.00 42.30 199 VAL A N 1
ATOM 823 C CA . VAL A 1 117 ? 62.539 21.647 7.217 1.00 41.16 199 VAL A CA 1
ATOM 824 C C . VAL A 1 117 ? 63.477 22.228 6.154 1.00 39.28 199 VAL A C 1
ATOM 825 O O . VAL A 1 117 ? 63.028 22.629 5.078 1.00 38.24 199 VAL A O 1
ATOM 829 N N . VAL A 1 118 ? 64.777 22.246 6.434 1.00 39.51 200 VAL A N 1
ATOM 830 C CA . VAL A 1 118 ? 65.738 22.758 5.461 1.00 40.19 200 VAL A CA 1
ATOM 831 C C . VAL A 1 118 ? 65.705 21.827 4.251 1.00 41.39 200 VAL A C 1
ATOM 832 O O . VAL A 1 118 ? 65.572 22.272 3.110 1.00 42.61 200 VAL A O 1
ATOM 836 N N . ARG A 1 119 ? 65.794 20.527 4.510 1.00 43.26 201 ARG A N 1
ATOM 837 C CA . ARG A 1 119 ? 65.768 19.528 3.440 1.00 43.22 201 ARG A CA 1
ATOM 838 C C . ARG A 1 119 ? 64.488 19.658 2.616 1.00 42.62 201 ARG A C 1
ATOM 839 O O . ARG A 1 119 ? 64.529 19.686 1.385 1.00 44.79 201 ARG A O 1
ATOM 847 N N . ILE A 1 120 ? 63.345 19.744 3.283 1.00 41.19 202 ILE A N 1
ATOM 848 C CA . ILE A 1 120 ? 62.096 19.879 2.541 1.00 38.80 202 ILE A CA 1
ATOM 849 C C . ILE A 1 120 ? 62.093 21.173 1.742 1.00 38.76 202 ILE A C 1
ATOM 850 O O . ILE A 1 120 ? 61.659 21.204 0.586 1.00 38.45 202 ILE A O 1
ATOM 855 N N . SER A 1 121 ? 62.588 22.248 2.343 1.00 37.27 203 SER A N 1
ATOM 856 C CA . SER A 1 121 ? 62.614 23.510 1.628 1.00 37.81 203 SER A CA 1
ATOM 857 C C . SER A 1 121 ? 63.455 23.420 0.362 1.00 38.32 203 SER A C 1
ATOM 858 O O . SER A 1 121 ? 63.019 23.830 -0.718 1.00 36.57 203 SER A O 1
ATOM 861 N N . ARG A 1 122 ? 64.672 22.903 0.494 1.00 40.10 204 ARG A N 1
ATOM 862 C CA . ARG A 1 122 ? 65.550 22.769 -0.673 1.00 43.71 204 ARG A CA 1
ATOM 863 C C . ARG A 1 122 ? 64.916 21.866 -1.732 1.00 42.52 204 ARG A C 1
ATOM 864 O O . ARG A 1 122 ? 65.005 22.154 -2.925 1.00 42.78 204 ARG A O 1
ATOM 872 N N . TRP A 1 123 ? 64.257 20.792 -1.299 1.00 41.24 205 TRP A N 1
ATOM 873 C CA . TRP A 1 123 ? 63.597 19.888 -2.238 1.00 42.04 205 TRP A CA 1
ATOM 874 C C . TRP A 1 123 ? 62.427 20.608 -2.947 1.00 42.49 205 TRP A C 1
ATOM 875 O O . TRP A 1 123 ? 62.335 20.599 -4.180 1.00 41.30 205 TRP A O 1
ATOM 886 N N . LEU A 1 124 ? 61.536 21.234 -2.180 1.00 41.34 206 LEU A N 1
ATOM 887 C CA . LEU A 1 124 ? 60.412 21.942 -2.794 1.00 42.68 206 LEU A CA 1
ATOM 888 C C . LEU A 1 124 ? 60.898 23.020 -3.755 1.00 44.57 206 LEU A C 1
ATOM 889 O O . LEU A 1 124 ? 60.244 23.311 -4.754 1.00 44.53 206 LEU A O 1
ATOM 894 N N . VAL A 1 125 ? 62.047 23.618 -3.461 1.00 48.29 207 VAL A N 1
ATOM 895 C CA . VAL A 1 125 ? 62.565 24.667 -4.333 1.00 50.81 207 VAL A CA 1
ATOM 896 C C . VAL A 1 125 ? 62.827 24.177 -5.753 1.00 53.53 207 VAL A C 1
ATOM 897 O O . VAL A 1 125 ? 62.468 24.853 -6.715 1.00 55.00 207 VAL A O 1
ATOM 901 N N . GLU A 1 126 ? 63.427 23.003 -5.913 1.00 56.51 208 GLU A N 1
ATOM 902 C CA . GLU A 1 126 ? 63.693 22.552 -7.274 1.00 59.25 208 GLU A CA 1
ATOM 903 C C . GLU A 1 126 ? 62.704 21.567 -7.891 1.00 59.03 208 GLU A C 1
ATOM 904 O O . GLU A 1 126 ? 62.803 21.259 -9.078 1.00 60.79 208 GLU A O 1
ATOM 910 N N . TYR A 1 127 ? 61.746 21.077 -7.113 1.00 57.92 209 TYR A N 1
ATOM 911 C CA . TYR A 1 127 ? 60.767 20.144 -7.663 1.00 57.32 209 TYR A CA 1
ATOM 912 C C . TYR A 1 127 ? 59.349 20.690 -7.549 1.00 57.50 209 TYR A C 1
ATOM 913 O O . TYR A 1 127 ? 58.444 20.234 -8.246 1.00 57.88 209 TYR A O 1
ATOM 922 N N . GLY A 1 128 ? 59.168 21.680 -6.677 1.00 57.98 210 GLY A N 1
ATOM 923 C CA . GLY A 1 128 ? 57.863 22.277 -6.466 1.00 57.44 210 GLY A CA 1
ATOM 924 C C . GLY A 1 128 ? 57.443 23.279 -7.520 1.00 58.37 210 GLY A C 1
ATOM 925 O O . GLY A 1 128 ? 58.279 23.880 -8.199 1.00 56.68 210 GLY A O 1
ATOM 926 N N . ARG A 1 129 ? 56.133 23.471 -7.646 1.00 61.19 211 ARG A N 1
ATOM 927 C CA . ARG A 1 129 ? 55.581 24.398 -8.633 1.00 63.94 211 ARG A CA 1
ATOM 928 C C . ARG A 1 129 ? 55.516 25.836 -8.127 1.00 64.86 211 ARG A C 1
ATOM 929 O O . ARG A 1 129 ? 55.526 26.780 -8.923 1.00 65.81 211 ARG A O 1
ATOM 931 N N . ASN A 1 130 ? 55.454 26.003 -6.807 1.00 64.57 212 ASN A N 1
ATOM 932 C CA . ASN A 1 130 ? 55.361 27.335 -6.217 1.00 63.27 212 ASN A CA 1
ATOM 933 C C . ASN A 1 130 ? 56.087 27.464 -4.886 1.00 61.81 212 ASN A C 1
ATOM 934 O O . ASN A 1 130 ? 56.564 26.487 -4.318 1.00 62.35 212 ASN A O 1
ATOM 939 N N . GLN A 1 131 ? 56.129 28.688 -4.382 1.00 61.34 213 GLN A N 1
ATOM 940 C CA . GLN A 1 131 ? 56.796 28.989 -3.130 1.00 61.33 213 GLN A CA 1
ATOM 941 C C . GLN A 1 131 ? 55.818 29.227 -1.980 1.00 60.20 213 GLN A C 1
ATOM 942 O O . GLN A 1 131 ? 56.158 29.913 -1.015 1.00 61.99 213 GLN A O 1
ATOM 948 N N . ASP A 1 132 ? 54.614 28.668 -2.056 1.00 56.69 214 ASP A N 1
ATOM 949 C CA . ASP A 1 132 ? 53.653 28.886 -0.979 1.00 54.04 214 ASP A CA 1
ATOM 950 C C . ASP A 1 132 ? 54.072 28.365 0.397 1.00 50.94 214 ASP A C 1
ATOM 951 O O . ASP A 1 132 ? 53.500 28.767 1.409 1.00 50.48 214 ASP A O 1
ATOM 956 N N . PHE A 1 133 ? 55.058 27.476 0.451 1.00 44.55 215 PHE A N 1
ATOM 957 C CA . PHE A 1 133 ? 55.500 26.980 1.745 1.00 43.27 215 PHE A CA 1
ATOM 958 C C . PHE A 1 133 ? 56.281 28.111 2.434 1.00 41.52 215 PHE A C 1
ATOM 959 O O . PHE A 1 133 ? 56.399 28.142 3.657 1.00 41.56 215 PHE A O 1
ATOM 967 N N . MET A 1 134 ? 56.804 29.041 1.638 1.00 40.95 216 MET A N 1
ATOM 968 C CA . MET A 1 134 ? 57.550 30.173 2.180 1.00 42.27 216 MET A CA 1
ATOM 969 C C . MET A 1 134 ? 56.598 31.101 2.919 1.00 42.34 216 MET A C 1
ATOM 970 O O . MET A 1 134 ? 56.948 31.638 3.975 1.00 44.02 216 MET A O 1
ATOM 975 N N . ASN A 1 135 ? 55.394 31.284 2.374 1.00 40.30 217 ASN A N 1
ATOM 976 C CA . ASN A 1 135 ? 54.394 32.129 3.021 1.00 38.77 217 ASN A CA 1
ATOM 977 C C . ASN A 1 135 ? 53.969 31.445 4.317 1.00 37.64 217 ASN A C 1
ATOM 978 O O . ASN A 1 135 ? 53.797 32.094 5.360 1.00 36.89 217 ASN A O 1
ATOM 983 N N . VAL A 1 136 ? 53.796 30.130 4.241 1.00 36.12 218 VAL A N 1
ATOM 984 C CA . VAL A 1 136 ? 53.438 29.338 5.411 1.00 38.17 218 VAL A CA 1
ATOM 985 C C . VAL A 1 136 ? 54.519 29.527 6.475 1.00 39.19 218 VAL A C 1
ATOM 986 O O . VAL A 1 136 ? 54.233 29.516 7.670 1.00 40.03 218 VAL A O 1
ATOM 990 N N . TYR A 1 137 ? 55.765 29.691 6.031 1.00 40.20 219 TYR A N 1
ATOM 991 C CA . TYR A 1 137 ? 56.880 29.874 6.958 1.00 39.87 219 TYR A CA 1
ATOM 992 C C . TYR A 1 137 ? 56.806 31.208 7.704 1.00 39.50 219 TYR A C 1
ATOM 993 O O . TYR A 1 137 ? 56.869 31.233 8.929 1.00 40.45 219 TYR A O 1
ATOM 1002 N N . TYR A 1 138 ? 56.679 32.318 6.978 1.00 39.53 220 TYR A N 1
ATOM 1003 C CA . TYR A 1 138 ? 56.629 33.610 7.652 1.00 41.69 220 TYR A CA 1
ATOM 1004 C C . TYR A 1 138 ? 55.353 33.816 8.467 1.00 42.37 220 TYR A C 1
ATOM 1005 O O . TYR A 1 138 ? 55.338 34.643 9.375 1.00 45.16 220 TYR A O 1
ATOM 1014 N N . GLN A 1 139 ? 54.293 33.067 8.158 1.00 41.40 221 GLN A N 1
ATOM 1015 C CA . GLN A 1 139 ? 53.034 33.188 8.898 1.00 40.96 221 GLN A CA 1
ATOM 1016 C C . GLN A 1 139 ? 53.144 32.530 10.274 1.00 40.64 221 GLN A C 1
ATOM 1017 O O . GLN A 1 139 ? 52.636 33.057 11.273 1.00 38.87 221 GLN A O 1
ATOM 1023 N N . ILE A 1 140 ? 53.816 31.386 10.334 1.00 38.72 222 ILE A N 1
ATOM 1024 C CA . ILE A 1 140 ? 53.981 30.698 11.608 1.00 38.51 222 ILE A CA 1
ATOM 1025 C C . ILE A 1 140 ? 55.008 31.412 12.486 1.00 37.31 222 ILE A C 1
ATOM 1026 O O . ILE A 1 140 ? 54.818 31.566 13.693 1.00 37.79 222 ILE A O 1
ATOM 1031 N N . ARG A 1 141 ? 56.098 31.863 11.881 1.00 36.43 223 ARG A N 1
ATOM 1032 C CA . ARG A 1 141 ? 57.131 32.553 12.633 1.00 34.31 223 ARG A CA 1
ATOM 1033 C C . ARG A 1 141 ? 56.617 33.915 13.107 1.00 37.79 223 ARG A C 1
ATOM 1034 O O . ARG A 1 141 ? 56.911 34.349 14.228 1.00 35.69 223 ARG A O 1
ATOM 1042 N N . SER A 1 142 ? 55.840 34.578 12.249 1.00 38.75 224 SER A N 1
ATOM 1043 C CA . SER A 1 142 ? 55.276 35.879 12.570 1.00 40.78 224 SER A CA 1
ATOM 1044 C C . SER A 1 142 ? 54.379 35.764 13.778 1.00 41.82 224 SER A C 1
ATOM 1045 O O . SER A 1 142 ? 54.437 36.593 14.674 1.00 42.18 224 SER A O 1
ATOM 1048 N N . SER A 1 143 ? 53.548 34.730 13.802 1.00 43.07 225 SER A N 1
ATOM 1049 C CA . SER A 1 143 ? 52.640 34.542 14.921 1.00 44.30 225 SER A CA 1
ATOM 1050 C C . SER A 1 143 ? 53.379 34.390 16.242 1.00 45.79 225 SER A C 1
ATOM 1051 O O . SER A 1 143 ? 52.989 34.985 17.243 1.00 44.92 225 SER A O 1
ATOM 1054 N N . GLN A 1 144 ? 54.444 33.593 16.254 1.00 46.19 226 GLN A N 1
ATOM 1055 C CA . GLN A 1 144 ? 55.191 33.393 17.491 1.00 46.88 226 GLN A CA 1
ATOM 1056 C C . GLN A 1 144 ? 56.010 34.623 17.875 1.00 46.06 226 GLN A C 1
ATOM 1057 O O . GLN A 1 144 ? 56.233 34.884 19.057 1.00 45.77 226 GLN A O 1
ATOM 1063 N N . LEU A 1 145 ? 56.464 35.377 16.883 1.00 43.09 227 LEU A N 1
ATOM 1064 C CA . LEU A 1 145 ? 57.235 36.573 17.173 1.00 42.30 227 LEU A CA 1
ATOM 1065 C C . LEU A 1 145 ? 56.330 37.568 17.915 1.00 43.70 227 LEU A C 1
ATOM 1066 O O . LEU A 1 145 ? 56.671 38.043 19.006 1.00 42.19 227 LEU A O 1
ATOM 1071 N N . ASP A 1 146 ? 55.169 37.855 17.327 1.00 43.81 228 ASP A N 1
ATOM 1072 C CA . ASP A 1 146 ? 54.217 38.786 17.909 1.00 46.94 228 ASP A CA 1
ATOM 1073 C C . ASP A 1 146 ? 53.841 38.319 19.308 1.00 48.27 228 ASP A C 1
ATOM 1074 O O . ASP A 1 146 ? 53.830 39.112 20.250 1.00 48.00 228 ASP A O 1
ATOM 1079 N N . ARG A 1 147 ? 53.538 37.030 19.444 1.00 49.03 229 ARG A N 1
ATOM 1080 C CA . ARG A 1 147 ? 53.171 36.471 20.740 1.00 49.75 229 ARG A CA 1
ATOM 1081 C C . ARG A 1 147 ? 54.286 36.610 21.772 1.00 50.79 229 ARG A C 1
ATOM 1082 O O . ARG A 1 147 ? 54.018 36.912 22.937 1.00 52.84 229 ARG A O 1
ATOM 1090 N N . SER A 1 148 ? 55.531 36.390 21.361 1.00 49.55 230 SER A N 1
ATOM 1091 C CA . SER A 1 148 ? 56.654 36.507 22.288 1.00 48.80 230 SER A CA 1
ATOM 1092 C C . SER A 1 148 ? 56.732 37.923 22.844 1.00 48.83 230 SER A C 1
ATOM 1093 O O . SER A 1 148 ? 56.996 38.126 24.028 1.00 48.75 230 SER A O 1
ATOM 1096 N N . ILE A 1 149 ? 56.490 38.907 21.991 1.00 48.16 231 ILE A N 1
ATOM 1097 C CA . 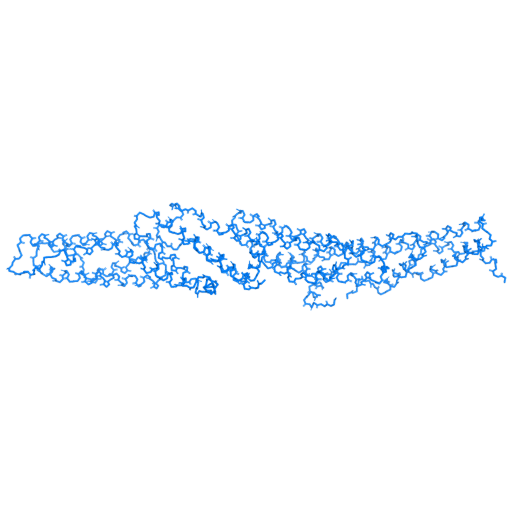ILE A 1 149 ? 56.566 40.283 22.441 1.00 48.53 231 ILE A CA 1
ATOM 1098 C C . ILE A 1 149 ? 55.397 40.656 23.338 1.00 49.41 231 ILE A C 1
ATOM 1099 O O . ILE A 1 149 ? 55.598 41.274 24.379 1.00 49.75 231 ILE A O 1
ATOM 1104 N N . LYS A 1 150 ? 54.182 40.267 22.966 1.00 50.73 232 LYS A N 1
ATOM 1105 C CA . LYS A 1 150 ? 53.030 40.567 23.811 1.00 52.09 232 LYS A CA 1
ATOM 1106 C C . LYS A 1 150 ? 53.134 39.795 25.134 1.00 54.66 232 LYS A C 1
ATOM 1107 O O . LYS A 1 150 ? 52.622 40.232 26.171 1.00 55.77 232 LYS A O 1
ATOM 1113 N N . GLY A 1 151 ? 53.796 38.641 25.096 1.00 54.30 233 GLY A N 1
ATOM 1114 C CA . GLY A 1 151 ? 53.949 37.860 26.307 1.00 54.24 233 GLY A CA 1
ATOM 1115 C C . GLY A 1 151 ? 54.880 38.576 27.269 1.00 55.44 233 GLY A C 1
ATOM 1116 O O . GLY A 1 151 ? 54.707 38.497 28.487 1.00 54.17 233 GLY A O 1
ATOM 1117 N N . LEU A 1 152 ? 55.873 39.277 26.717 1.00 54.63 234 LEU A N 1
ATOM 1118 C CA . LEU A 1 152 ? 56.829 40.011 27.530 1.00 53.94 234 LEU A CA 1
ATOM 1119 C C . LEU A 1 152 ? 56.111 41.148 28.233 1.00 55.97 234 LEU A C 1
ATOM 1120 O O . LEU A 1 152 ? 56.418 41.469 29.381 1.00 55.47 234 LEU A O 1
ATOM 1125 N N . LYS A 1 153 ? 55.160 41.754 27.528 1.00 57.40 235 LYS A N 1
ATOM 1126 C CA . LYS A 1 153 ? 54.370 42.854 28.067 1.00 59.29 235 LYS A CA 1
ATOM 1127 C C . LYS A 1 153 ? 53.522 42.357 29.229 1.00 60.78 235 LYS A C 1
ATOM 1128 O O . LYS A 1 153 ? 53.532 42.942 30.315 1.00 59.81 235 LYS A O 1
ATOM 1134 N N . GLU A 1 154 ? 52.791 41.274 28.992 1.00 61.86 236 GLU A N 1
ATOM 1135 C CA . GLU A 1 154 ? 51.933 40.696 30.015 1.00 64.52 236 GLU A CA 1
ATOM 1136 C C . GLU A 1 154 ? 52.742 40.263 31.242 1.00 65.00 236 GLU A C 1
ATOM 1137 O O . GLU A 1 154 ? 52.200 40.136 32.336 1.00 65.18 236 GLU A O 1
ATOM 1143 N N . HIS A 1 155 ? 54.038 40.041 31.052 1.00 65.02 237 HIS A N 1
ATOM 1144 C CA . HIS A 1 155 ? 54.917 39.637 32.142 1.00 65.79 237 HIS A CA 1
ATOM 1145 C C . HIS A 1 155 ? 55.119 40.790 33.124 1.00 67.19 237 HIS A C 1
ATOM 1146 O O . HIS A 1 155 ? 54.983 40.610 34.334 1.00 67.84 237 HIS A O 1
ATOM 1153 N N . PHE A 1 156 ? 55.460 41.967 32.599 1.00 67.84 238 PHE A N 1
ATOM 1154 C CA . PHE A 1 156 ? 55.675 43.153 33.430 1.00 68.70 238 PHE A CA 1
ATOM 1155 C C . PHE A 1 156 ? 54.396 43.507 34.183 1.00 72.12 238 PHE A C 1
ATOM 1156 O O . PHE A 1 156 ? 54.432 43.820 35.375 1.00 72.82 238 PHE A O 1
ATOM 1164 N N . ARG A 1 157 ? 53.268 43.459 33.477 1.00 75.07 239 ARG A N 1
ATOM 1165 C CA . ARG A 1 157 ? 51.976 43.774 34.076 1.00 78.09 239 ARG A CA 1
ATOM 1166 C C . ARG A 1 157 ? 51.621 42.756 35.155 1.00 79.89 239 ARG A C 1
ATOM 1167 O O . ARG A 1 157 ? 50.776 43.014 36.014 1.00 80.19 239 ARG A O 1
ATOM 1175 N N . LYS A 1 158 ? 52.276 41.599 35.102 1.00 81.83 240 LYS A N 1
ATOM 1176 C CA . LYS A 1 158 ? 52.045 40.536 36.073 1.00 83.65 240 LYS A CA 1
ATOM 1177 C C . LYS A 1 158 ? 52.919 40.762 37.300 1.00 84.97 240 LYS A C 1
ATOM 1178 O O . LYS A 1 158 ? 52.432 40.734 38.431 1.00 85.34 240 LYS A O 1
ATOM 1180 N N . SER A 1 159 ? 54.210 40.984 37.067 1.00 86.05 241 SER A N 1
ATOM 1181 C CA . SER A 1 159 ? 55.159 41.223 38.149 1.00 87.61 241 SER A CA 1
ATOM 1182 C C . SER A 1 159 ? 54.775 42.460 38.962 1.00 88.49 241 SER A C 1
ATOM 1183 O O . SER A 1 159 ? 55.072 43.593 38.574 1.00 89.15 241 SER A O 1
ATOM 1186 N N . LEU A 1 193 ? 51.724 53.882 35.115 1.00 76.56 275 LEU A N 1
ATOM 1187 C CA . LEU A 1 193 ? 52.858 53.995 36.027 1.00 76.51 275 LEU A CA 1
ATOM 1188 C C . LEU A 1 193 ? 54.189 53.741 35.315 1.00 76.18 275 LEU A C 1
ATOM 1189 O O . LEU A 1 193 ? 54.254 53.722 34.082 1.00 76.03 275 LEU A O 1
ATOM 1194 N N . ASP A 1 194 ? 55.249 53.556 36.098 1.00 75.03 276 ASP A N 1
ATOM 1195 C CA . ASP A 1 194 ? 56.576 53.300 35.549 1.00 74.22 276 ASP A CA 1
ATOM 1196 C C . ASP A 1 194 ? 56.638 51.905 34.923 1.00 73.39 276 ASP A C 1
ATOM 1197 O O . ASP A 1 194 ? 57.568 51.586 34.179 1.00 73.15 276 ASP A O 1
ATOM 1199 N N . VAL A 1 195 ? 55.638 51.082 35.228 1.00 71.71 277 VAL A N 1
ATOM 1200 C CA . VAL A 1 195 ? 55.575 49.721 34.704 1.00 70.06 277 VAL A CA 1
ATOM 1201 C C . VAL A 1 195 ? 55.393 49.702 33.182 1.00 68.36 277 VAL A C 1
ATOM 1202 O O . VAL A 1 195 ? 56.258 49.215 32.451 1.00 67.57 277 VAL A O 1
ATOM 1206 N N . GLU A 1 196 ? 54.266 50.233 32.712 1.00 66.04 278 GLU A N 1
ATOM 1207 C CA . GLU A 1 196 ? 53.979 50.273 31.283 1.00 63.16 278 GLU A CA 1
ATOM 1208 C C . GLU A 1 196 ? 55.136 50.861 30.485 1.00 61.36 278 GLU A C 1
ATOM 1209 O O . GLU A 1 196 ? 55.483 50.354 29.418 1.00 60.17 278 GLU A O 1
ATOM 1212 N N . THR A 1 197 ? 55.731 51.932 31.000 1.00 58.73 279 THR A N 1
ATOM 1213 C CA . THR A 1 197 ? 56.851 52.558 30.320 1.00 56.02 279 THR A CA 1
ATOM 1214 C C . THR A 1 197 ? 58.002 51.576 30.237 1.00 55.01 279 THR A C 1
ATOM 1215 O O . THR A 1 197 ? 58.677 51.473 29.212 1.00 54.63 279 THR A O 1
ATOM 1219 N N . ASP A 1 198 ? 58.219 50.846 31.324 1.00 54.05 280 ASP A N 1
ATOM 1220 C CA . ASP A 1 198 ? 59.308 49.876 31.386 1.00 53.41 280 ASP A CA 1
ATOM 1221 C C . ASP A 1 198 ? 59.057 48.707 30.428 1.00 52.42 280 ASP A C 1
ATOM 1222 O O . ASP A 1 198 ? 59.963 48.258 29.730 1.00 51.20 280 ASP A O 1
ATOM 1227 N N . ALA A 1 199 ? 57.820 48.219 30.408 1.00 51.13 281 ALA A N 1
ATOM 1228 C CA . ALA A 1 199 ? 57.452 47.104 29.550 1.00 50.34 281 ALA A CA 1
ATOM 1229 C C . ALA A 1 199 ? 57.562 47.494 28.075 1.00 50.32 281 ALA A C 1
ATOM 1230 O O . ALA A 1 199 ? 57.995 46.689 27.237 1.00 50.37 281 ALA A O 1
ATOM 1232 N N . TYR A 1 200 ? 57.179 48.724 27.750 1.00 47.85 282 TYR A N 1
ATOM 1233 C CA . TYR A 1 200 ? 57.265 49.153 26.366 1.00 46.09 282 TYR A CA 1
ATOM 1234 C C . TYR A 1 200 ? 58.718 49.233 25.928 1.00 46.33 282 TYR A C 1
ATOM 1235 O O . TYR A 1 200 ? 59.058 48.853 24.809 1.00 47.54 282 TYR A O 1
ATOM 1244 N N . ILE A 1 201 ? 59.581 49.716 26.811 1.00 46.00 283 ILE A N 1
ATOM 1245 C CA . ILE A 1 201 ? 60.992 49.836 26.473 1.00 47.46 283 ILE A CA 1
ATOM 1246 C C . ILE A 1 201 ? 61.664 48.498 26.156 1.00 46.38 283 ILE A C 1
ATOM 1247 O O . ILE A 1 201 ? 62.426 48.395 25.196 1.00 45.60 283 ILE A O 1
ATOM 1252 N N . HIS A 1 202 ? 61.382 47.480 26.964 1.00 46.79 284 HIS A N 1
ATOM 1253 C CA . HIS A 1 202 ? 61.981 46.164 26.764 1.00 47.06 284 HIS A CA 1
ATOM 1254 C C . HIS A 1 202 ? 61.372 45.445 25.562 1.00 44.49 284 HIS A C 1
ATOM 1255 O O . HIS A 1 202 ? 62.048 44.673 24.887 1.00 44.81 284 HIS A O 1
ATOM 1262 N N . CYS A 1 203 ? 60.095 45.696 25.304 1.00 43.42 285 CYS A N 1
ATOM 1263 C CA . CYS A 1 203 ? 59.428 45.088 24.159 1.00 42.91 285 CYS A CA 1
ATOM 1264 C C . CYS A 1 203 ? 60.089 45.598 22.888 1.00 42.54 285 CYS A C 1
ATOM 1265 O O . CYS A 1 203 ? 60.269 44.851 21.921 1.00 42.12 285 CYS A O 1
ATOM 1268 N N . VAL A 1 204 ? 60.453 46.875 22.888 1.00 40.53 286 VAL A N 1
ATOM 1269 C CA . VAL A 1 204 ? 61.121 47.456 21.729 1.00 41.20 286 VAL A CA 1
ATOM 1270 C C . VAL A 1 204 ? 62.470 46.783 21.528 1.00 41.59 286 VAL A C 1
ATOM 1271 O O . VAL A 1 204 ? 62.804 46.386 20.424 1.00 41.78 286 VAL A O 1
ATOM 1275 N N . SER A 1 205 ? 63.254 46.649 22.590 1.00 44.72 287 SER A N 1
ATOM 1276 C CA . SER A 1 205 ? 64.553 46.001 22.428 1.00 48.63 287 SER A CA 1
ATOM 1277 C C . SER A 1 205 ? 64.376 44.498 22.145 1.00 47.39 287 SER A C 1
ATOM 1278 O O . SER A 1 205 ? 65.187 43.894 21.436 1.00 48.97 287 SER A O 1
ATOM 1281 N N . ALA A 1 206 ? 63.311 43.905 22.682 1.00 46.15 288 ALA A N 1
ATOM 1282 C CA . ALA A 1 206 ? 63.033 42.487 22.458 1.00 44.82 288 ALA A CA 1
ATOM 1283 C C . ALA A 1 206 ? 62.803 42.272 20.962 1.00 46.01 288 ALA A C 1
ATOM 1284 O O . ALA A 1 206 ? 63.387 41.369 20.353 1.00 46.67 288 ALA A O 1
ATOM 1286 N N . PHE A 1 207 ? 61.970 43.120 20.364 1.00 44.38 289 PHE A N 1
ATOM 1287 C CA . PHE A 1 207 ? 61.696 43.021 18.938 1.00 42.74 289 PHE A CA 1
ATOM 1288 C C . PHE A 1 207 ? 62.970 43.016 18.117 1.00 42.44 289 PHE A C 1
ATOM 1289 O O . PHE A 1 207 ? 63.071 42.301 17.120 1.00 40.41 289 PHE A O 1
ATOM 1297 N N . VAL A 1 208 ? 63.930 43.848 18.507 1.00 44.06 290 VAL A N 1
ATOM 1298 C CA . VAL A 1 208 ? 65.192 43.908 17.774 1.00 45.44 290 VAL A CA 1
ATOM 1299 C C . VAL A 1 20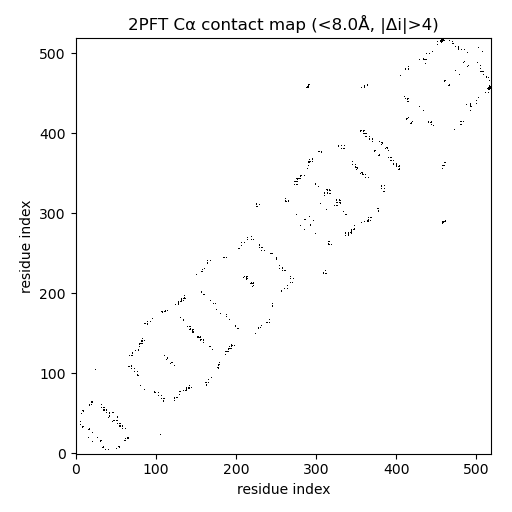8 ? 65.972 42.601 17.910 1.00 45.85 290 VAL A C 1
ATOM 1300 O O . VAL A 1 208 ? 66.523 42.099 16.931 1.00 47.52 290 VAL A O 1
ATOM 1304 N N . LYS A 1 209 ? 66.022 42.052 19.118 1.00 44.01 291 LYS A N 1
ATOM 1305 C CA . LYS A 1 209 ? 66.755 40.808 19.324 1.00 45.24 291 LYS A CA 1
ATOM 1306 C C . LYS A 1 209 ? 66.097 39.647 18.565 1.00 44.58 291 LYS A C 1
ATOM 1307 O O . LYS A 1 209 ? 66.759 38.939 17.792 1.00 43.31 291 LYS A O 1
ATOM 1313 N N . LEU A 1 210 ? 64.792 39.472 18.775 1.00 42.65 292 LEU A N 1
ATOM 1314 C CA . LEU A 1 210 ? 64.061 38.405 18.121 1.00 42.47 292 LEU A CA 1
ATOM 1315 C C . LEU A 1 210 ? 64.031 38.557 16.605 1.00 41.98 292 LEU A C 1
ATOM 1316 O O . LEU A 1 210 ? 64.123 37.566 15.891 1.00 42.95 292 LEU A O 1
ATOM 1321 N N . ALA A 1 211 ? 63.922 39.781 16.101 1.00 42.54 293 ALA A N 1
ATOM 1322 C CA . ALA A 1 211 ? 63.928 39.958 14.652 1.00 43.54 293 ALA A CA 1
ATOM 1323 C C . ALA A 1 211 ? 65.301 39.492 14.151 1.00 45.36 293 ALA A C 1
ATOM 1324 O O . ALA A 1 211 ? 65.415 38.868 13.094 1.00 45.67 293 ALA A O 1
ATOM 1326 N N . GLN A 1 212 ? 66.343 39.793 14.923 1.00 47.86 294 GLN A N 1
ATOM 1327 C CA . GLN A 1 212 ? 67.696 39.367 14.574 1.00 49.55 294 GLN A CA 1
ATOM 1328 C C . GLN A 1 212 ? 67.726 37.835 14.569 1.00 47.76 294 GLN A C 1
ATOM 1329 O O . GLN A 1 212 ? 68.290 37.214 13.678 1.00 46.49 294 GLN A O 1
ATOM 1335 N N . SER A 1 213 ? 67.104 37.247 15.583 1.00 47.49 295 SER A N 1
ATOM 1336 C CA . SER A 1 213 ? 67.052 35.800 15.748 1.00 46.48 295 SER A CA 1
ATOM 1337 C C . SER A 1 213 ? 66.391 35.150 14.534 1.00 46.64 295 SER A C 1
ATOM 1338 O O . SER A 1 213 ? 66.964 34.254 13.904 1.00 48.07 295 SER A O 1
ATOM 1341 N N . GLU A 1 214 ? 65.189 35.619 14.207 1.00 44.66 296 GLU A N 1
ATOM 1342 C CA . GLU A 1 214 ? 64.438 35.114 13.067 1.00 42.65 296 GLU A CA 1
ATOM 1343 C C . GLU A 1 214 ? 65.231 35.195 11.767 1.00 43.45 296 GLU A C 1
ATOM 1344 O O . GLU A 1 214 ? 65.204 34.263 10.956 1.00 43.07 296 GLU A O 1
ATOM 1350 N N . TYR A 1 215 ? 65.925 36.308 11.552 1.00 42.40 297 TYR A N 1
ATOM 1351 C CA . TYR A 1 215 ? 66.684 36.451 10.319 1.00 44.92 297 TYR A CA 1
ATOM 1352 C C . TYR A 1 215 ? 67.697 35.332 10.162 1.00 44.02 297 TYR A C 1
ATOM 1353 O O . TYR A 1 215 ? 67.864 34.814 9.068 1.00 45.98 297 TYR A O 1
ATOM 1362 N N . ARG A 1 216 ? 68.371 34.960 11.247 1.00 43.69 298 ARG A N 1
ATOM 1363 C CA . ARG A 1 216 ? 69.363 33.884 11.174 1.00 45.12 298 ARG A CA 1
ATOM 1364 C C . ARG A 1 216 ? 68.685 32.579 10.760 1.00 44.04 298 ARG A C 1
ATOM 1365 O O . ARG A 1 216 ? 69.118 31.915 9.817 1.00 46.63 298 ARG A O 1
ATOM 1367 N N . LEU A 1 217 ? 67.619 32.220 11.469 1.00 43.48 299 LEU A N 1
ATOM 1368 C CA . LEU A 1 217 ? 66.873 30.999 11.183 1.00 43.56 299 LEU A CA 1
ATOM 1369 C C . LEU A 1 217 ? 66.311 30.996 9.764 1.00 45.17 299 LEU A C 1
ATOM 1370 O O . LEU A 1 217 ? 66.361 29.978 9.073 1.00 45.72 299 LEU A O 1
ATOM 1375 N N . LEU A 1 218 ? 65.781 32.135 9.329 1.00 44.81 300 LEU A N 1
ATOM 1376 C CA . LEU A 1 218 ? 65.215 32.245 7.990 1.00 45.44 300 LEU A CA 1
ATOM 1377 C C . LEU A 1 218 ? 66.284 31.979 6.935 1.00 46.39 300 LEU A C 1
ATOM 1378 O O . LEU A 1 218 ? 65.998 31.369 5.905 1.00 45.31 300 LEU A O 1
ATOM 1383 N N . MET A 1 219 ? 67.514 32.424 7.195 1.00 47.88 301 MET A N 1
ATOM 1384 C CA . MET A 1 219 ? 68.607 32.232 6.238 1.00 49.17 301 MET A CA 1
ATOM 1385 C C . MET A 1 219 ? 68.949 30.769 5.968 1.00 47.62 301 MET A C 1
ATOM 1386 O O . MET A 1 219 ? 69.478 30.436 4.908 1.00 48.36 301 MET A O 1
ATOM 1391 N N . GLU A 1 220 ? 68.656 29.904 6.929 1.00 45.99 302 GLU A N 1
ATOM 1392 C CA . GLU A 1 220 ? 68.920 28.481 6.783 1.00 46.12 302 GLU A CA 1
ATOM 1393 C C . GLU A 1 220 ? 67.855 27.786 5.951 1.00 46.04 302 GLU A C 1
ATOM 1394 O O . GLU A 1 220 ? 68.158 26.868 5.204 1.00 46.78 302 GLU A O 1
ATOM 1400 N N . ILE A 1 221 ? 66.613 28.251 6.078 1.00 46.60 303 ILE A N 1
ATOM 1401 C CA . ILE A 1 221 ? 65.460 27.653 5.416 1.00 44.37 303 ILE A CA 1
ATOM 1402 C C . ILE A 1 221 ? 64.949 28.310 4.137 1.00 45.65 303 ILE A C 1
ATOM 1403 O O . ILE A 1 221 ? 64.413 27.637 3.258 1.00 44.84 303 ILE A O 1
ATOM 1408 N N . ILE A 1 222 ? 65.096 29.619 4.024 1.00 44.33 304 ILE A N 1
ATOM 1409 C CA . ILE A 1 222 ? 64.601 30.300 2.843 1.00 45.23 304 ILE A CA 1
ATOM 1410 C C . ILE A 1 222 ? 65.699 30.521 1.809 1.00 48.35 304 ILE A C 1
ATOM 1411 O O . ILE A 1 222 ? 66.810 30.904 2.150 1.00 50.71 304 ILE A O 1
ATOM 1416 N N . PRO A 1 223 ? 65.401 30.276 0.527 1.00 50.15 305 PRO A N 1
ATOM 1417 C CA . PRO A 1 223 ? 66.388 30.465 -0.540 1.00 51.20 305 PRO A CA 1
ATOM 1418 C C . PRO A 1 223 ? 66.790 31.938 -0.661 1.00 53.25 305 PRO A C 1
ATOM 1419 O O . PRO A 1 223 ? 65.973 32.839 -0.472 1.00 52.95 305 PRO A O 1
ATOM 1423 N N . GLU A 1 224 ? 68.054 32.162 -0.993 1.00 56.12 306 GLU A N 1
ATOM 1424 C CA . GLU A 1 224 ? 68.629 33.492 -1.135 1.00 57.79 306 GLU A CA 1
ATOM 1425 C C . GLU A 1 224 ? 67.712 34.564 -1.716 1.00 58.33 306 GLU A C 1
ATOM 1426 O O . GLU A 1 224 ? 67.422 35.565 -1.057 1.00 59.09 306 GLU A O 1
ATOM 1429 N N . HIS A 1 225 ? 67.262 34.357 -2.948 1.00 59.04 307 HIS A N 1
ATOM 1430 C CA . HIS A 1 225 ? 66.407 35.327 -3.634 1.00 59.68 307 HIS A CA 1
ATOM 1431 C C . HIS A 1 225 ? 65.092 35.705 -2.965 1.00 56.49 307 HIS A C 1
ATOM 1432 O O . HIS A 1 225 ? 64.539 36.755 -3.266 1.00 53.59 307 HIS A O 1
ATOM 1439 N N . HIS A 1 226 ? 64.591 34.858 -2.073 1.00 53.87 308 HIS A N 1
ATOM 1440 C CA . HIS A 1 226 ? 63.333 35.137 -1.395 1.00 53.01 308 HIS A CA 1
ATOM 1441 C C . HIS A 1 226 ? 63.518 35.560 0.056 1.00 52.56 308 HIS A C 1
ATOM 1442 O O . HIS A 1 226 ? 62.537 35.856 0.744 1.00 52.06 308 HIS A O 1
ATOM 1449 N N . GLN A 1 227 ? 64.762 35.583 0.526 1.00 50.17 309 GLN A N 1
ATOM 1450 C CA . GLN A 1 227 ? 65.016 35.929 1.917 1.00 50.00 309 GLN A CA 1
ATOM 1451 C C . GLN A 1 227 ? 64.512 37.294 2.382 1.00 49.57 309 GLN A C 1
ATOM 1452 O O . GLN A 1 227 ? 63.776 37.380 3.369 1.00 47.16 309 GLN A O 1
ATOM 1458 N N . LYS A 1 228 ? 64.889 38.355 1.679 1.00 48.81 310 LYS A N 1
ATOM 1459 C CA . LYS A 1 228 ? 64.469 39.688 2.097 1.00 50.12 310 LYS A CA 1
ATOM 1460 C C . LYS A 1 228 ? 62.961 39.846 2.165 1.00 49.61 310 LYS A C 1
ATOM 1461 O O . LYS A 1 228 ? 62.428 40.292 3.183 1.00 50.37 310 LYS A O 1
ATOM 1467 N N . LYS A 1 229 ? 62.280 39.472 1.087 1.00 48.17 311 LYS A N 1
ATOM 1468 C CA . LYS A 1 229 ? 60.831 39.566 1.013 1.00 47.27 311 LYS A CA 1
ATOM 1469 C C . LYS A 1 229 ? 60.166 38.759 2.129 1.00 45.45 311 LYS A C 1
ATOM 1470 O O . LYS A 1 229 ? 59.345 39.283 2.886 1.00 44.68 311 LYS A O 1
ATOM 1473 N N . THR A 1 230 ? 60.528 37.484 2.232 1.00 42.23 312 THR A N 1
ATOM 1474 C CA . THR A 1 230 ? 59.963 36.613 3.262 1.00 39.29 312 THR A CA 1
ATOM 1475 C C . THR A 1 230 ? 60.195 37.177 4.666 1.00 37.92 312 THR A C 1
ATOM 1476 O O . THR A 1 230 ? 59.309 37.121 5.517 1.00 35.96 312 THR A O 1
ATOM 1480 N N . PHE A 1 231 ? 61.386 37.708 4.913 1.00 37.24 313 PHE A N 1
ATOM 1481 C CA . PHE A 1 231 ? 61.685 38.276 6.227 1.00 38.46 313 PHE A CA 1
ATOM 1482 C C . PHE A 1 231 ? 60.815 39.509 6.457 1.00 37.10 313 PHE A C 1
ATOM 1483 O O . PHE A 1 231 ? 60.236 39.682 7.526 1.00 36.77 313 PHE A O 1
ATOM 1491 N N . ASP A 1 232 ? 60.719 40.359 5.441 1.00 37.13 314 ASP A N 1
ATOM 1492 C CA . ASP A 1 232 ? 59.925 41.582 5.549 1.00 35.98 314 ASP A CA 1
ATOM 1493 C C . ASP A 1 232 ? 58.492 41.237 5.956 1.00 34.57 314 ASP A C 1
ATOM 1494 O O . ASP A 1 232 ? 57.926 41.875 6.839 1.00 35.04 314 ASP A O 1
ATOM 1499 N N . SER A 1 233 ? 57.919 40.219 5.315 1.00 32.68 315 SER A N 1
ATOM 1500 C CA . SER A 1 233 ? 56.562 39.776 5.611 1.00 35.00 315 SER A CA 1
ATOM 1501 C C . SER A 1 233 ? 56.449 39.204 7.015 1.00 36.16 315 SER A C 1
ATOM 1502 O O . SER A 1 233 ? 55.437 39.401 7.700 1.00 36.20 315 SER A O 1
ATOM 1505 N N . LEU A 1 234 ? 57.486 38.478 7.425 1.00 36.48 316 LEU A N 1
ATOM 1506 C CA . LEU A 1 234 ? 57.517 37.817 8.724 1.00 36.87 316 LEU A CA 1
ATOM 1507 C C . LEU A 1 234 ? 57.370 38.743 9.919 1.00 37.03 316 LEU A C 1
ATOM 1508 O O . LEU A 1 234 ? 56.585 38.458 10.833 1.00 35.32 316 LEU A O 1
ATOM 1513 N N . ILE A 1 235 ? 58.110 39.851 9.902 1.00 38.41 317 ILE A N 1
ATOM 1514 C CA . ILE A 1 235 ? 58.113 40.812 11.012 1.00 38.66 317 ILE A CA 1
ATOM 1515 C C . ILE A 1 235 ? 57.009 41.867 11.012 1.00 37.61 317 ILE A C 1
ATOM 1516 O O . ILE A 1 235 ? 56.881 42.624 11.978 1.00 36.95 317 ILE A O 1
ATOM 1521 N N . GLN A 1 236 ? 56.220 41.924 9.944 1.00 36.50 318 GLN A N 1
ATOM 1522 C CA . GLN A 1 236 ? 55.133 42.904 9.851 1.00 35.61 318 GLN A CA 1
ATOM 1523 C C . GLN A 1 236 ? 54.227 43.028 11.074 1.00 36.13 318 GLN A C 1
ATOM 1524 O O . GLN A 1 236 ? 54.068 44.117 11.612 1.00 35.87 318 GLN A O 1
ATOM 1530 N N . ASP A 1 237 ? 53.628 41.926 11.522 1.00 37.04 319 ASP A N 1
ATOM 1531 C CA . ASP A 1 237 ? 52.724 42.006 12.663 1.00 36.66 319 ASP A CA 1
ATOM 1532 C C . ASP A 1 237 ? 53.382 42.395 13.984 1.00 36.92 319 ASP A C 1
ATOM 1533 O O . ASP A 1 237 ? 52.868 43.248 14.701 1.00 38.15 319 ASP A O 1
ATOM 1538 N N . ALA A 1 238 ? 54.511 41.788 14.325 1.00 34.74 320 ALA A N 1
ATOM 1539 C CA . ALA A 1 238 ? 55.155 42.152 15.577 1.00 33.91 320 ALA A CA 1
ATOM 1540 C C . ALA A 1 238 ? 55.526 43.638 15.493 1.00 33.72 320 ALA A C 1
ATOM 1541 O O . ALA A 1 238 ? 55.362 44.381 16.452 1.00 33.08 320 ALA A O 1
ATOM 1543 N N . LEU A 1 239 ? 55.997 44.069 14.329 1.00 33.55 321 LEU A N 1
ATOM 1544 C CA . LEU A 1 239 ? 56.382 45.458 14.149 1.00 36.25 321 LEU A CA 1
ATOM 1545 C C . LEU A 1 239 ? 55.170 46.391 14.284 1.00 38.39 321 LEU A C 1
ATOM 1546 O O . LEU A 1 239 ? 55.226 47.400 15.003 1.00 39.17 321 LEU A O 1
ATOM 1551 N N . ASP A 1 240 ? 54.079 46.058 13.601 1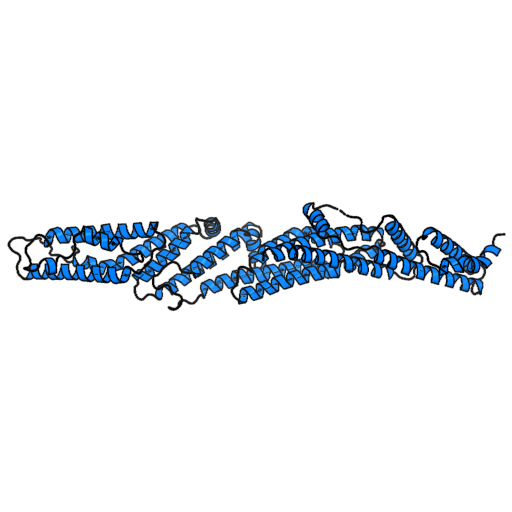.00 37.00 322 ASP A N 1
ATOM 1552 C CA . ASP A 1 240 ? 52.878 46.878 13.679 1.00 37.76 322 ASP A CA 1
ATOM 1553 C C . ASP A 1 240 ? 52.359 46.930 15.105 1.00 39.37 322 ASP A C 1
ATOM 1554 O O . ASP A 1 240 ? 51.867 47.968 15.561 1.00 36.81 322 ASP A O 1
ATOM 1559 N N . GLY A 1 241 ? 52.462 45.803 15.805 1.00 39.16 323 GLY A N 1
ATOM 1560 C CA . GLY A 1 241 ? 51.992 45.752 17.178 1.00 41.43 323 GLY A CA 1
ATOM 1561 C C . GLY A 1 241 ? 52.826 46.649 18.075 1.00 43.05 323 GLY A C 1
ATOM 1562 O O . GLY A 1 241 ? 52.354 47.151 19.097 1.00 44.56 323 GLY A O 1
ATOM 1563 N N . LEU A 1 242 ? 54.079 46.843 17.685 1.00 42.09 324 LEU A N 1
ATOM 1564 C CA . LEU A 1 242 ? 54.990 47.678 18.432 1.00 42.85 324 LEU A CA 1
ATOM 1565 C C . LEU A 1 242 ? 54.665 49.138 18.134 1.00 44.61 324 LEU A C 1
ATOM 1566 O O . LEU A 1 242 ? 54.655 49.977 19.037 1.00 44.69 324 LEU A O 1
ATOM 1571 N N . MET A 1 243 ? 54.394 49.433 16.866 1.00 44.67 325 MET A N 1
ATOM 1572 C CA . MET A 1 243 ? 54.051 50.790 16.450 1.00 45.31 325 MET A CA 1
ATOM 1573 C C . MET A 1 243 ? 52.698 51.201 17.020 1.00 46.21 325 MET A C 1
ATOM 1574 O O . MET A 1 243 ? 52.522 52.346 17.443 1.00 47.97 325 MET A O 1
ATOM 1579 N N . LEU A 1 244 ? 51.744 50.275 17.015 1.00 46.04 326 LEU A N 1
ATOM 1580 C CA . LEU A 1 244 ? 50.417 50.553 17.550 1.00 47.50 326 LEU A CA 1
ATOM 1581 C C . LEU A 1 244 ? 50.519 50.919 19.030 1.00 47.02 326 LEU A C 1
ATOM 1582 O O . LEU A 1 244 ? 49.954 51.914 19.471 1.00 46.13 326 LEU A O 1
ATOM 1587 N N . GLU A 1 245 ? 51.249 50.109 19.788 1.00 47.84 327 GLU A N 1
ATOM 1588 C CA . GLU A 1 245 ? 51.432 50.352 21.216 1.00 49.99 327 GLU A CA 1
ATOM 1589 C C . GLU A 1 245 ? 52.058 51.736 21.412 1.00 49.15 327 GLU A C 1
ATOM 1590 O O . GLU A 1 245 ? 51.625 52.507 22.261 1.00 49.85 327 GLU A O 1
ATOM 1596 N N . GLY A 1 246 ? 53.071 52.050 20.611 1.00 49.08 328 GLY A N 1
ATOM 1597 C CA . GLY A 1 246 ? 53.712 53.349 20.709 1.00 48.25 328 GLY A CA 1
ATOM 1598 C C . GLY A 1 246 ? 52.716 54.469 20.456 1.00 47.14 328 GLY A C 1
ATOM 1599 O O . GLY A 1 246 ? 52.731 55.483 21.142 1.00 44.99 328 GLY A O 1
ATOM 1600 N N . GLU A 1 247 ? 51.842 54.289 19.470 1.00 47.65 329 GLU A N 1
ATOM 1601 C CA . GLU A 1 247 ? 50.848 55.308 19.161 1.00 47.84 329 GLU A CA 1
ATOM 1602 C C . GLU A 1 247 ? 49.794 55.439 20.258 1.00 48.43 329 GLU A C 1
ATOM 1603 O O . GLU A 1 247 ? 49.256 56.523 20.465 1.00 48.82 329 GLU A O 1
ATOM 1609 N N . ASN A 1 248 ? 49.489 54.351 20.959 1.00 47.99 330 ASN A N 1
ATOM 1610 C CA . ASN A 1 248 ? 48.511 54.433 22.040 1.00 49.63 330 ASN A CA 1
ATOM 1611 C C . ASN A 1 248 ? 49.113 55.245 23.176 1.00 49.04 330 ASN A C 1
ATOM 1612 O O . ASN A 1 248 ? 48.397 55.939 23.894 1.00 48.10 330 ASN A O 1
ATOM 1617 N N . ILE A 1 249 ? 50.432 55.147 23.337 1.00 47.76 331 ILE A N 1
ATOM 1618 C CA . ILE A 1 249 ? 51.123 55.893 24.376 1.00 47.94 331 ILE A CA 1
ATOM 1619 C C . ILE A 1 249 ? 51.099 57.375 24.010 1.00 47.67 331 ILE A C 1
ATOM 1620 O O . ILE A 1 249 ? 50.919 58.232 24.871 1.00 47.76 331 ILE A O 1
ATOM 1625 N N . VAL A 1 250 ? 51.269 57.669 22.728 1.00 47.12 332 VAL A N 1
ATOM 1626 C CA . VAL A 1 250 ? 51.235 59.038 22.247 1.00 47.18 332 VAL A CA 1
ATOM 1627 C C . VAL A 1 250 ? 49.834 59.590 22.502 1.00 49.49 332 VAL A C 1
ATOM 1628 O O . VAL A 1 250 ? 49.671 60.704 23.003 1.00 49.46 332 VAL A O 1
ATOM 1632 N N . SER A 1 251 ? 48.831 58.786 22.162 1.00 49.84 333 SER A N 1
ATOM 1633 C CA . SER A 1 251 ? 47.425 59.137 22.330 1.00 51.15 333 SER A CA 1
ATOM 1634 C C . SER A 1 251 ? 47.077 59.360 23.801 1.00 51.81 333 SER A C 1
ATOM 1635 O O . SER A 1 251 ? 46.307 60.260 24.133 1.00 52.05 333 SER A O 1
ATOM 1638 N N . ALA A 1 252 ? 47.642 58.539 24.680 1.00 51.52 334 ALA A N 1
ATOM 1639 C CA . ALA A 1 252 ? 47.385 58.675 26.104 1.00 51.65 334 ALA A CA 1
ATOM 1640 C C . ALA A 1 252 ? 47.978 59.997 26.572 1.00 51.04 334 ALA A C 1
ATOM 1641 O O . ALA A 1 252 ? 47.381 60.707 27.379 1.00 50.56 334 ALA A O 1
ATOM 1643 N N . ALA A 1 253 ? 49.158 60.320 26.055 1.00 51.56 335 ALA A N 1
ATOM 1644 C CA . ALA A 1 253 ? 49.835 61.556 26.418 1.00 53.09 335 ALA A CA 1
ATOM 1645 C C . ALA A 1 253 ? 48.945 62.726 26.031 1.00 54.00 335 ALA A C 1
ATOM 1646 O O . ALA A 1 253 ? 48.669 63.606 26.850 1.00 52.47 335 ALA A O 1
ATOM 1648 N N . ARG A 1 254 ? 48.493 62.718 24.780 1.00 54.75 336 ARG A N 1
ATOM 1649 C CA . ARG A 1 254 ? 47.634 63.775 24.270 1.00 56.51 336 ARG A CA 1
ATOM 1650 C C . ARG A 1 254 ? 46.468 64.065 25.206 1.00 57.80 336 ARG A C 1
ATOM 1651 O O . ARG A 1 254 ? 46.221 65.222 25.558 1.00 58.46 336 ARG A O 1
ATOM 1659 N N . LYS A 1 255 ? 45.748 63.021 25.604 1.00 57.77 337 LYS A N 1
ATOM 1660 C CA . LYS A 1 255 ? 44.605 63.201 26.488 1.00 59.87 337 LYS A CA 1
ATOM 1661 C C . LYS A 1 255 ? 45.008 63.718 27.870 1.00 60.04 337 LYS A C 1
ATOM 1662 O O . LYS A 1 255 ? 44.308 64.547 28.455 1.00 60.71 337 LYS A O 1
ATOM 1668 N N . ALA A 1 256 ? 46.136 63.240 28.387 1.00 59.26 338 ALA A N 1
ATOM 1669 C CA . ALA A 1 256 ? 46.615 63.698 29.685 1.00 59.17 338 ALA A CA 1
ATOM 1670 C C . ALA A 1 256 ? 46.870 65.204 29.589 1.00 59.95 338 ALA A C 1
ATOM 1671 O O . ALA A 1 256 ? 46.519 65.965 30.492 1.00 59.72 338 ALA A O 1
ATOM 1673 N N . ILE A 1 257 ? 47.476 65.627 28.481 1.00 59.96 339 ILE A N 1
ATOM 1674 C CA . ILE A 1 257 ? 47.776 67.039 28.265 1.00 59.71 339 ILE A CA 1
ATOM 1675 C C . ILE A 1 257 ? 46.506 67.874 28.315 1.00 59.59 339 ILE A C 1
ATOM 1676 O O . ILE A 1 257 ? 46.491 68.948 28.909 1.00 61.80 339 ILE A O 1
ATOM 1681 N N . ILE A 1 258 ? 45.447 67.385 27.683 1.00 58.99 340 ILE A N 1
ATOM 1682 C CA . ILE A 1 258 ? 44.177 68.096 27.676 1.00 59.54 340 ILE A CA 1
ATOM 1683 C C . ILE A 1 258 ? 43.658 68.246 29.104 1.00 59.96 340 ILE A C 1
ATOM 1684 O O . ILE A 1 258 ? 43.148 69.297 29.481 1.00 59.41 340 ILE A O 1
ATOM 1689 N N . ARG A 1 259 ? 43.797 67.193 29.900 1.00 61.36 341 ARG A N 1
ATOM 1690 C CA . ARG A 1 259 ? 43.352 67.234 31.286 1.00 61.97 341 ARG A CA 1
ATOM 1691 C C . ARG A 1 259 ? 44.337 68.053 32.108 1.00 62.18 341 ARG A C 1
ATOM 1692 O O . ARG A 1 259 ? 44.206 68.151 33.327 1.00 61.15 341 ARG A O 1
ATOM 1695 N N . HIS A 1 260 ? 45.312 68.642 31.417 1.00 62.80 342 HIS A N 1
ATOM 1696 C CA . HIS A 1 260 ? 46.351 69.461 32.026 1.00 64.06 342 HIS A CA 1
ATOM 1697 C C . HIS A 1 260 ? 47.275 68.632 32.901 1.00 64.92 342 HIS A C 1
ATOM 1698 O O . HIS A 1 260 ? 48.031 69.165 33.703 1.00 66.23 342 HIS A O 1
ATOM 1705 N N . ASP A 1 261 ? 47.204 67.318 32.746 1.00 66.05 343 ASP A N 1
ATOM 1706 C CA . ASP A 1 261 ? 48.058 66.416 33.505 1.00 67.67 343 ASP A CA 1
ATOM 1707 C C . ASP A 1 261 ? 49.371 66.319 32.744 1.00 68.49 343 ASP A C 1
ATOM 1708 O O . ASP A 1 261 ? 49.425 65.696 31.683 1.00 69.45 343 ASP A O 1
ATOM 1713 N N . PHE A 1 262 ? 50.430 66.924 33.268 1.00 68.92 344 PHE A N 1
ATOM 1714 C CA . PHE A 1 262 ? 51.703 66.877 32.561 1.00 70.33 344 PHE A CA 1
ATOM 1715 C C . PHE A 1 262 ? 52.733 65.895 33.091 1.00 72.30 344 PHE A C 1
ATOM 1716 O O . PHE A 1 262 ? 53.908 65.974 32.736 1.00 73.28 344 PHE A O 1
ATOM 1724 N N . SER A 1 263 ? 52.299 64.968 33.937 1.00 75.25 345 SER A N 1
ATOM 1725 C CA . SER A 1 263 ? 53.212 63.961 34.464 1.00 77.25 345 SER A CA 1
ATOM 1726 C C . SER A 1 263 ? 53.141 62.792 33.489 1.00 78.72 345 SER A C 1
ATOM 1727 O O . SER A 1 263 ? 54.161 62.309 33.001 1.00 78.98 345 SER A O 1
ATOM 1730 N N . THR A 1 264 ? 51.917 62.358 33.202 1.00 80.28 346 THR A N 1
ATOM 1731 C CA . THR A 1 264 ? 51.661 61.257 32.277 1.00 81.44 346 THR A CA 1
ATOM 1732 C C . THR A 1 264 ? 52.105 61.687 30.876 1.00 81.27 346 THR A C 1
ATOM 1733 O O . THR A 1 264 ? 51.668 61.141 29.857 1.00 82.03 346 THR A O 1
ATOM 1737 N N . VAL A 1 265 ? 52.986 62.678 30.840 1.00 79.51 347 VAL A N 1
ATOM 1738 C CA . VAL A 1 265 ? 53.496 63.195 29.588 1.00 77.32 347 VAL A CA 1
ATOM 1739 C C . VAL A 1 265 ? 55.018 63.124 29.586 1.00 75.39 347 VAL A C 1
ATOM 1740 O O . VAL A 1 265 ? 55.642 63.022 28.532 1.00 75.75 347 VAL A O 1
ATOM 1744 N N . LEU A 1 266 ? 55.612 63.172 30.771 1.00 73.11 348 LEU A N 1
ATOM 1745 C CA . LEU A 1 266 ? 57.058 63.089 30.883 1.00 71.48 348 LEU A CA 1
ATOM 1746 C C . LEU A 1 266 ? 57.514 61.670 30.563 1.00 70.34 348 LEU A C 1
ATOM 1747 O O . LEU A 1 266 ? 58.656 61.461 30.160 1.00 70.87 348 LEU A O 1
ATOM 1752 N N . THR A 1 267 ? 56.619 60.696 30.735 1.00 68.39 349 THR A N 1
ATOM 1753 C CA . THR A 1 267 ? 56.950 59.295 30.461 1.00 65.67 349 THR A CA 1
ATOM 1754 C C . THR A 1 267 ? 57.207 59.081 28.975 1.00 64.64 349 THR A C 1
ATOM 1755 O O . THR A 1 267 ? 57.568 57.985 28.548 1.00 66.21 349 THR A O 1
ATOM 1759 N N . VAL A 1 268 ? 57.015 60.130 28.187 1.00 61.54 350 VAL A N 1
ATOM 1760 C CA . VAL A 1 268 ? 57.253 60.049 26.760 1.00 57.92 350 VAL A CA 1
ATOM 1761 C C . VAL A 1 268 ? 58.741 60.260 26.512 1.00 57.27 350 VAL A C 1
ATOM 1762 O O . VAL A 1 268 ? 59.292 59.786 25.517 1.00 57.87 350 VAL A O 1
ATOM 1766 N N . PHE A 1 269 ? 59.396 60.962 27.431 1.00 55.13 351 PHE A N 1
ATOM 1767 C CA . PHE A 1 269 ? 60.823 61.244 27.297 1.00 54.82 351 PHE A CA 1
ATOM 1768 C C . PHE A 1 269 ? 61.729 60.014 27.375 1.00 53.37 351 PHE A C 1
ATOM 1769 O O . PHE A 1 269 ? 62.679 59.892 26.598 1.00 54.36 351 PHE A O 1
ATOM 1777 N N . PRO A 1 270 ? 61.464 59.093 28.319 1.00 51.70 352 PRO A N 1
ATOM 1778 C CA . PRO A 1 270 ? 62.3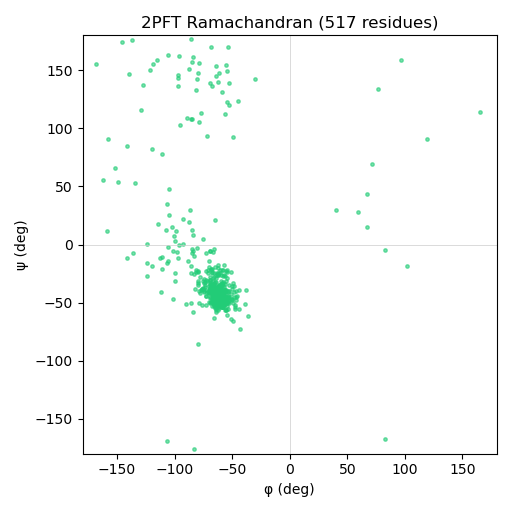14 57.901 28.412 1.00 51.65 352 PRO A CA 1
ATOM 1779 C C . PRO A 1 270 ? 62.131 57.048 27.153 1.00 52.82 352 PRO A C 1
ATOM 1780 O O . PRO A 1 270 ? 63.103 56.561 26.558 1.00 51.87 352 PRO A O 1
ATOM 1784 N N . ILE A 1 271 ? 60.868 56.879 26.759 1.00 51.99 353 ILE A N 1
ATOM 1785 C CA . ILE A 1 271 ? 60.521 56.100 25.577 1.00 50.50 353 ILE A CA 1
ATOM 1786 C C . ILE A 1 271 ? 61.134 56.691 24.314 1.00 49.96 353 ILE A C 1
ATOM 1787 O O . ILE A 1 271 ? 61.811 55.987 23.561 1.00 51.48 353 ILE A O 1
ATOM 1792 N N . LEU A 1 272 ? 60.905 57.980 24.078 1.00 49.38 354 LEU A N 1
ATOM 1793 C CA . LEU A 1 272 ? 61.462 58.622 22.895 1.00 47.57 354 LEU A CA 1
ATOM 1794 C C . LEU A 1 272 ? 62.972 58.441 22.873 1.00 48.18 354 LEU A C 1
ATOM 1795 O O . LEU A 1 272 ? 63.562 58.184 21.825 1.00 49.05 354 LEU A O 1
ATOM 1800 N N . ARG A 1 273 ? 63.600 58.570 24.035 1.00 49.58 355 ARG A N 1
ATOM 1801 C CA . ARG A 1 273 ? 65.051 58.416 24.113 1.00 50.63 355 ARG A CA 1
ATOM 1802 C C . ARG A 1 273 ? 65.485 57.003 23.715 1.00 49.36 355 ARG A C 1
ATOM 1803 O O . ARG A 1 273 ? 66.494 56.830 23.028 1.00 49.48 355 ARG A O 1
ATOM 1811 N N . HIS A 1 274 ? 64.723 55.999 24.147 1.00 49.18 356 HIS A N 1
ATOM 1812 C CA . HIS A 1 274 ? 65.049 54.607 23.840 1.00 50.33 356 HIS A CA 1
ATOM 1813 C C . HIS A 1 274 ? 64.893 54.337 22.344 1.00 49.26 356 HIS A C 1
ATOM 1814 O O . HIS A 1 274 ? 65.767 53.726 21.713 1.00 46.99 356 HIS A O 1
ATOM 1821 N N . LEU A 1 275 ? 63.784 54.810 21.777 1.00 48.39 357 LEU A N 1
ATOM 1822 C CA . LEU A 1 275 ? 63.537 54.632 20.351 1.00 46.47 357 LEU A CA 1
ATOM 1823 C C . LEU A 1 275 ? 64.677 55.226 19.538 1.00 46.63 357 LEU A C 1
ATOM 1824 O O . LEU A 1 275 ? 65.150 54.613 18.580 1.00 47.15 357 LEU A O 1
ATOM 1829 N N . LYS A 1 276 ? 65.134 56.415 19.907 1.00 45.35 358 LYS A N 1
ATOM 1830 C CA . LYS A 1 276 ? 66.220 57.015 19.143 1.00 46.81 358 LYS A CA 1
ATOM 1831 C C . LYS A 1 276 ? 67.502 56.236 19.357 1.00 46.14 358 LYS A C 1
ATOM 1832 O O . LYS A 1 276 ? 68.282 56.054 18.430 1.00 46.79 358 LYS A O 1
ATOM 1838 N N . GLN A 1 277 ? 67.710 55.758 20.576 1.00 46.11 359 GLN A N 1
ATOM 1839 C CA . GLN A 1 277 ? 68.913 54.993 20.877 1.00 49.43 359 GLN A CA 1
ATOM 1840 C C . GLN A 1 277 ? 68.941 53.668 20.121 1.00 49.21 359 GLN A C 1
ATOM 1841 O O . GLN A 1 277 ? 69.992 53.233 19.653 1.00 49.38 359 GLN A O 1
ATOM 1847 N N . THR A 1 278 ? 67.779 53.042 19.984 1.00 49.03 360 THR A N 1
ATOM 1848 C CA . THR A 1 278 ? 67.675 51.756 19.303 1.00 50.47 360 THR A CA 1
ATOM 1849 C C . THR A 1 278 ? 67.616 51.830 17.770 1.00 50.13 360 THR A C 1
ATOM 1850 O O . THR A 1 278 ? 67.934 50.854 17.080 1.00 49.32 360 THR A O 1
ATOM 1854 N N . LYS A 1 279 ? 67.217 52.982 17.237 1.00 50.49 361 LYS A N 1
ATOM 1855 C CA . LYS A 1 279 ? 67.089 53.146 15.786 1.00 52.52 361 LYS A CA 1
ATOM 1856 C C . LYS A 1 279 ? 68.232 52.573 14.947 1.00 52.18 361 LYS A C 1
ATOM 1857 O O . LYS A 1 279 ? 67.999 52.021 13.874 1.00 52.44 361 LYS A O 1
ATOM 1863 N N . PRO A 1 280 ? 69.483 52.708 15.410 1.00 53.45 362 PRO A N 1
ATOM 1864 C CA . PRO A 1 280 ? 70.592 52.160 14.617 1.00 52.78 362 PRO A CA 1
ATOM 1865 C C . PRO A 1 280 ? 70.530 50.639 14.471 1.00 53.39 362 PRO A C 1
ATOM 1866 O O . PRO A 1 280 ? 70.874 50.099 13.417 1.00 50.81 362 PRO A O 1
ATOM 1870 N N . GLU A 1 281 ? 70.087 49.954 15.527 1.00 54.48 363 GLU A N 1
ATOM 1871 C CA . GLU A 1 281 ? 69.974 48.497 15.490 1.00 55.91 363 GLU A CA 1
ATOM 1872 C C . GLU A 1 281 ? 68.764 48.139 14.645 1.00 55.52 363 GLU A C 1
ATOM 1873 O O . GLU A 1 281 ? 68.756 47.123 13.959 1.00 56.97 363 GLU A O 1
ATOM 1879 N N . PHE A 1 282 ? 67.742 48.988 14.696 1.00 54.98 364 PHE A N 1
ATOM 1880 C CA . PHE A 1 282 ? 66.530 48.767 13.919 1.00 54.87 364 PHE A CA 1
ATOM 1881 C C . PHE A 1 282 ? 66.820 48.809 12.424 1.00 54.77 364 PHE A C 1
ATOM 1882 O O . PHE A 1 282 ? 66.408 47.931 11.671 1.00 54.82 364 PHE A O 1
ATOM 1890 N N . ASP A 1 283 ? 67.517 49.852 11.998 1.00 55.91 365 ASP A N 1
ATOM 1891 C CA . ASP A 1 283 ? 67.851 50.014 10.595 1.00 56.57 365 ASP A CA 1
ATOM 1892 C C . ASP A 1 283 ? 68.684 48.846 10.087 1.00 57.61 365 ASP A C 1
ATOM 1893 O O . ASP A 1 283 ? 68.557 48.443 8.927 1.00 57.51 365 ASP A O 1
ATOM 1898 N N . GLN A 1 284 ? 69.535 48.306 10.956 1.00 57.07 366 GLN A N 1
ATOM 1899 C CA . GLN A 1 284 ? 70.386 47.183 10.582 1.00 58.09 366 GLN A CA 1
ATOM 1900 C C . GLN A 1 284 ? 69.556 45.948 10.257 1.00 55.99 366 GLN A C 1
ATOM 1901 O O . GLN A 1 284 ? 69.661 45.400 9.162 1.00 56.89 366 GLN A O 1
ATOM 1907 N N . VAL A 1 285 ? 68.731 45.517 11.210 1.00 53.63 367 VAL A N 1
ATOM 1908 C CA . VAL A 1 285 ? 67.901 44.334 11.015 1.00 51.39 367 VAL A CA 1
ATOM 1909 C C . VAL A 1 285 ? 66.818 44.522 9.965 1.00 49.37 367 VAL A C 1
ATOM 1910 O O . VAL A 1 285 ? 66.319 43.549 9.421 1.00 48.85 367 VAL A O 1
ATOM 1914 N N . LEU A 1 286 ? 66.462 45.768 9.675 1.00 49.37 368 LEU A N 1
ATOM 1915 C CA . LEU A 1 286 ? 65.421 46.046 8.684 1.00 48.99 368 LEU A CA 1
ATOM 1916 C C . LEU A 1 286 ? 65.975 46.432 7.318 1.00 49.14 368 LEU A C 1
ATOM 1917 O O . LEU A 1 286 ? 65.222 46.768 6.397 1.00 47.37 368 LEU A O 1
ATOM 1922 N N . GLN A 1 287 ? 67.293 46.400 7.180 1.00 49.65 369 GLN A N 1
ATOM 1923 C CA . GLN A 1 287 ? 67.888 46.730 5.894 1.00 52.22 369 GLN A CA 1
ATOM 1924 C C . GLN A 1 287 ? 67.476 45.611 4.930 1.00 53.92 369 GLN A C 1
ATOM 1925 O O . GLN A 1 287 ? 67.517 44.423 5.275 1.00 55.79 369 GLN A O 1
ATOM 1928 N N . GLY A 1 288 ? 67.072 45.975 3.725 1.00 52.31 370 GLY A N 1
ATOM 1929 C CA . GLY A 1 288 ? 66.661 44.946 2.794 1.00 51.89 370 GLY A CA 1
ATOM 1930 C C . GLY A 1 288 ? 65.153 44.842 2.707 1.00 50.03 370 GLY A C 1
ATOM 1931 O O . GLY A 1 288 ? 64.631 44.279 1.748 1.00 52.63 370 GLY A O 1
ATOM 1932 N N . THR A 1 289 ? 64.447 45.373 3.701 1.00 47.86 371 THR A N 1
ATOM 1933 C CA . THR A 1 289 ? 62.987 45.334 3.686 1.00 44.61 371 THR A CA 1
ATOM 1934 C C . THR A 1 289 ? 62.445 46.520 2.889 1.00 42.93 371 THR A C 1
ATOM 1935 O O . THR A 1 289 ? 63.202 47.372 2.426 1.00 41.15 371 THR A O 1
ATOM 1939 N N . ALA A 1 290 ? 61.129 46.571 2.734 1.00 42.94 372 ALA A N 1
ATOM 1940 C CA . ALA A 1 290 ? 60.484 47.647 1.993 1.00 42.84 372 ALA A CA 1
ATOM 1941 C C . ALA A 1 290 ? 60.658 49.029 2.639 1.00 42.91 372 ALA A C 1
ATOM 1942 O O . ALA A 1 290 ? 60.834 49.154 3.857 1.00 41.72 372 ALA A O 1
ATOM 1944 N N . ALA A 1 291 ? 60.598 50.067 1.811 1.00 42.10 373 ALA A N 1
ATOM 1945 C CA . ALA A 1 291 ? 60.714 51.430 2.307 1.00 43.01 373 ALA A CA 1
ATOM 1946 C C . ALA A 1 291 ? 59.580 51.681 3.306 1.00 41.65 373 ALA A C 1
ATOM 1947 O O . ALA A 1 291 ? 59.764 52.355 4.320 1.00 41.78 373 ALA A O 1
ATOM 1949 N N . SER A 1 292 ? 58.407 51.122 3.030 1.00 41.33 374 SER A N 1
ATOM 1950 C CA . SER A 1 292 ? 57.270 51.319 3.928 1.00 43.41 374 SER A CA 1
ATOM 1951 C C . SER A 1 292 ? 57.448 50.616 5.257 1.00 42.75 374 SER A C 1
ATOM 1952 O O . SER A 1 292 ? 56.616 50.767 6.150 1.00 46.62 374 SER A O 1
ATOM 1955 N N . THR A 1 293 ? 58.524 49.846 5.379 1.00 41.62 375 THR A N 1
ATOM 1956 C CA . THR A 1 293 ? 58.835 49.123 6.609 1.00 40.85 375 THR A CA 1
ATOM 1957 C C . THR A 1 293 ? 59.921 49.865 7.384 1.00 41.14 375 THR A C 1
ATOM 1958 O O . THR A 1 293 ? 59.808 50.073 8.594 1.00 41.12 375 THR A O 1
ATOM 1962 N N . LYS A 1 294 ? 60.974 50.267 6.683 1.00 40.95 376 LYS A N 1
ATOM 1963 C CA . LYS A 1 294 ? 62.064 50.997 7.320 1.00 42.32 376 LYS A CA 1
ATOM 1964 C C . LYS A 1 294 ? 61.573 52.337 7.888 1.00 43.14 376 LYS A C 1
ATOM 1965 O O . LYS A 1 294 ? 62.150 52.861 8.843 1.00 42.74 376 LYS A O 1
ATOM 1971 N N . ASN A 1 295 ? 60.480 52.850 7.322 1.00 43.56 377 ASN A N 1
ATOM 1972 C CA . ASN A 1 295 ? 59.872 54.119 7.729 1.00 45.27 377 ASN A CA 1
ATOM 1973 C C . ASN A 1 295 ? 58.935 54.062 8.928 1.00 44.14 377 ASN A C 1
ATOM 1974 O O . ASN A 1 295 ? 58.520 55.099 9.433 1.00 42.55 377 ASN A O 1
ATOM 1979 N N . LYS A 1 296 ? 58.585 52.866 9.385 1.00 42.26 378 LYS A N 1
ATOM 1980 C CA . LYS A 1 296 ? 57.672 52.767 10.516 1.00 42.68 378 LYS A CA 1
ATOM 1981 C C . LYS A 1 296 ? 58.226 53.316 11.836 1.00 44.33 378 LYS A C 1
ATOM 1982 O O . LYS A 1 296 ? 57.573 54.138 12.489 1.00 42.60 378 LYS A O 1
ATOM 1988 N N . LEU A 1 297 ? 59.419 52.886 12.232 1.00 43.91 379 LEU A N 1
ATOM 1989 C CA . LEU A 1 297 ? 59.999 53.390 13.471 1.00 46.22 379 LEU A CA 1
ATOM 1990 C C . LEU A 1 297 ? 60.122 54.924 13.431 1.00 46.98 379 LEU A C 1
ATOM 1991 O O . LEU A 1 297 ? 59.688 55.614 14.355 1.00 47.94 379 LEU A O 1
ATOM 1996 N N . PRO A 1 298 ? 60.724 55.475 12.363 1.00 47.73 380 PRO A N 1
ATOM 1997 C CA . PRO A 1 298 ? 60.874 56.932 12.240 1.00 47.46 380 PRO A CA 1
ATOM 1998 C C . PRO A 1 298 ? 59.503 57.612 12.368 1.00 47.51 380 PRO A C 1
ATOM 1999 O O . PRO A 1 298 ? 59.375 58.677 12.982 1.00 49.03 380 PRO A O 1
ATOM 2003 N N . GLY A 1 299 ? 58.487 56.989 11.776 1.00 43.05 381 GLY A N 1
ATOM 2004 C CA . GLY A 1 299 ? 57.141 57.521 11.859 1.00 42.87 381 GLY A CA 1
ATOM 2005 C C . GLY A 1 299 ? 56.745 57.703 13.318 1.00 44.02 381 GLY A C 1
ATOM 2006 O O . GLY A 1 299 ? 56.249 58.762 13.701 1.00 44.16 381 GLY A O 1
ATOM 2007 N N . LEU A 1 300 ? 56.964 56.675 14.138 1.00 41.13 382 LEU A N 1
ATOM 2008 C CA . LEU A 1 300 ? 56.633 56.759 15.558 1.00 40.09 382 LEU A CA 1
ATOM 2009 C C . LEU A 1 300 ? 57.477 57.826 16.259 1.00 40.62 382 LEU A C 1
ATOM 2010 O O . LEU A 1 300 ? 56.972 58.574 17.080 1.00 39.95 382 LEU A O 1
ATOM 2015 N N . ILE A 1 301 ? 58.766 57.880 15.944 1.00 41.60 383 ILE A N 1
ATOM 2016 C CA . ILE A 1 301 ? 59.639 58.867 16.556 1.00 44.24 383 ILE A CA 1
ATOM 2017 C C . ILE A 1 301 ? 59.133 60.296 16.301 1.00 43.93 383 ILE A C 1
ATOM 2018 O O . ILE A 1 301 ? 59.154 61.134 17.203 1.00 44.05 383 ILE A O 1
ATOM 2023 N N . THR A 1 302 ? 58.676 60.566 15.083 1.00 42.42 384 THR A N 1
ATOM 2024 C CA . THR A 1 302 ? 58.160 61.887 14.749 1.00 43.52 384 THR A CA 1
ATOM 2025 C C . THR A 1 302 ? 56.880 62.122 15.542 1.00 43.72 384 THR A C 1
ATOM 2026 O O . THR A 1 302 ? 56.656 63.205 16.090 1.00 41.57 384 THR A O 1
ATOM 2030 N N . SER A 1 303 ? 56.046 61.096 15.612 1.00 43.08 385 SER A N 1
ATOM 2031 C CA . SER A 1 303 ? 54.808 61.192 16.366 1.00 43.75 385 SER A CA 1
ATOM 2032 C C . SER A 1 303 ? 55.101 61.510 17.844 1.00 45.34 385 SER A C 1
ATOM 2033 O O . SER A 1 303 ? 54.416 62.341 18.455 1.00 45.06 385 SER A O 1
ATOM 2036 N N . MET A 1 304 ? 56.122 60.858 18.411 1.00 45.99 386 MET A N 1
ATOM 2037 C CA . MET A 1 304 ? 56.502 61.067 19.814 1.00 46.54 386 MET A CA 1
ATOM 2038 C C . MET A 1 304 ? 57.113 62.449 20.043 1.00 46.76 386 MET A C 1
ATOM 2039 O O . MET A 1 304 ? 56.784 63.123 21.018 1.00 45.29 386 MET A O 1
ATOM 2044 N N . GLU A 1 305 ? 58.013 62.864 19.158 1.00 46.90 387 GLU A N 1
ATOM 2045 C CA . GLU A 1 305 ? 58.623 64.179 19.286 1.00 48.14 387 GLU A CA 1
ATOM 2046 C C . GLU A 1 305 ? 57.538 65.246 19.212 1.00 48.02 387 GLU A C 1
ATOM 2047 O O . GLU A 1 305 ? 57.547 66.204 19.983 1.00 48.29 387 GLU A O 1
ATOM 2053 N N . THR A 1 306 ? 56.593 65.063 18.292 1.00 47.54 388 THR A N 1
ATOM 2054 C CA . THR A 1 306 ? 55.497 66.004 18.120 1.00 46.86 388 THR A CA 1
ATOM 2055 C C . THR A 1 306 ? 54.632 66.158 19.366 1.00 46.61 388 THR A C 1
ATOM 2056 O O . THR A 1 306 ? 54.329 67.274 19.766 1.00 47.02 388 THR A O 1
ATOM 2060 N N . ILE A 1 307 ? 54.231 65.048 19.982 1.00 47.83 389 ILE A N 1
ATOM 2061 C CA . ILE A 1 307 ? 53.393 65.125 21.176 1.00 47.03 389 ILE A CA 1
ATOM 2062 C C . ILE A 1 307 ? 54.209 65.669 22.348 1.00 47.98 389 ILE A C 1
ATOM 2063 O O . ILE A 1 307 ? 53.648 66.131 23.344 1.00 47.15 389 ILE A O 1
ATOM 2068 N N . GLY A 1 308 ? 55.532 65.591 22.224 1.00 48.26 390 GLY A N 1
ATOM 2069 C CA . GLY A 1 308 ? 56.413 66.085 23.265 1.00 49.39 390 GLY A CA 1
ATOM 2070 C C . GLY A 1 308 ? 56.487 67.602 23.216 1.00 50.57 390 GLY A C 1
ATOM 2071 O O . GLY A 1 308 ? 56.285 68.282 24.226 1.00 49.09 390 GLY A O 1
ATOM 2072 N N . ALA A 1 309 ? 56.784 68.134 22.037 1.00 50.25 391 ALA A N 1
ATOM 2073 C CA . ALA A 1 309 ? 56.856 69.572 21.867 1.00 53.50 391 ALA A CA 1
ATOM 2074 C C . ALA A 1 309 ? 55.515 70.141 22.322 1.00 54.86 391 ALA A C 1
ATOM 2075 O O . ALA A 1 309 ? 55.461 71.075 23.121 1.00 55.29 391 ALA A O 1
ATOM 2077 N N . LYS A 1 310 ? 54.435 69.545 21.825 1.00 55.18 392 LYS A N 1
ATOM 2078 C CA . LYS A 1 310 ? 53.080 69.976 22.157 1.00 55.73 392 LYS A CA 1
ATOM 2079 C C . LYS A 1 310 ? 52.891 70.039 23.670 1.00 55.38 392 LYS A C 1
ATOM 2080 O O . LYS A 1 310 ? 52.173 70.896 24.191 1.00 51.95 392 LYS A O 1
ATOM 2086 N N . ALA A 1 311 ? 53.546 69.121 24.370 1.00 54.76 393 ALA A N 1
ATOM 2087 C CA . ALA A 1 311 ? 53.464 69.059 25.821 1.00 54.03 393 ALA A CA 1
ATOM 2088 C C . ALA A 1 311 ? 54.158 70.256 26.471 1.00 53.82 393 ALA A C 1
ATOM 2089 O O . ALA A 1 311 ? 53.587 70.909 27.343 1.00 51.03 393 ALA A O 1
ATOM 2091 N N . LEU A 1 312 ? 55.390 70.528 26.046 1.00 53.90 394 LEU A N 1
ATOM 2092 C CA . LEU A 1 312 ? 56.166 71.637 26.589 1.00 56.00 394 LEU A CA 1
ATOM 2093 C C . LEU A 1 312 ? 55.543 72.971 26.229 1.00 57.11 394 LEU A C 1
ATOM 2094 O O . LEU A 1 312 ? 55.496 73.894 27.051 1.00 57.67 394 LEU A O 1
ATOM 2099 N N . GLU A 1 313 ? 55.067 73.067 24.993 1.00 57.10 395 GLU A N 1
ATOM 2100 C CA . GLU A 1 313 ? 54.447 74.289 24.514 1.00 57.69 395 GLU A CA 1
ATOM 2101 C C . GLU A 1 313 ? 53.141 74.589 25.240 1.00 57.45 395 GLU A C 1
ATOM 2102 O O . GLU A 1 313 ? 52.924 75.718 25.696 1.00 56.25 395 GLU A O 1
ATOM 2108 N N . ASP A 1 314 ? 52.278 73.582 25.354 1.00 56.13 396 ASP A N 1
ATOM 2109 C CA . ASP A 1 314 ? 51.001 73.752 26.037 1.00 55.81 396 ASP A CA 1
ATOM 2110 C C . ASP A 1 314 ? 51.202 74.099 27.498 1.00 55.60 396 ASP A C 1
ATOM 2111 O O . ASP A 1 314 ? 50.345 74.729 28.116 1.00 53.74 396 ASP A O 1
ATOM 2116 N N . PHE A 1 315 ? 52.333 73.677 28.051 1.00 55.37 397 PHE A N 1
ATOM 2117 C CA . PHE A 1 315 ? 52.627 73.963 29.442 1.00 56.53 397 PHE A CA 1
ATOM 2118 C C . PHE A 1 315 ? 53.116 75.396 29.559 1.00 57.37 397 PHE A C 1
ATOM 2119 O O . PHE A 1 315 ? 52.765 76.106 30.499 1.00 58.30 397 PHE A O 1
ATOM 2127 N N . ALA A 1 316 ? 53.934 75.824 28.604 1.00 57.51 398 ALA A N 1
ATOM 2128 C CA . ALA A 1 316 ? 54.426 77.189 28.630 1.00 58.28 398 ALA A CA 1
ATOM 2129 C C . ALA A 1 316 ? 53.199 78.092 28.632 1.00 59.17 398 ALA A C 1
ATOM 2130 O O . ALA A 1 316 ? 53.081 78.996 29.457 1.00 59.90 398 ALA A O 1
ATOM 2132 N N . ASP A 1 317 ? 52.277 77.818 27.719 1.00 58.64 399 ASP A N 1
ATOM 2133 C CA . ASP A 1 317 ? 51.057 78.604 27.602 1.00 59.82 399 ASP A CA 1
ATOM 2134 C C . ASP A 1 317 ? 50.098 78.518 28.788 1.00 59.28 399 ASP A C 1
ATOM 2135 O O . ASP A 1 317 ? 49.415 79.497 29.091 1.00 58.41 399 ASP A O 1
ATOM 2140 N N . ASN A 1 318 ? 50.024 77.370 29.458 1.00 58.04 400 ASN A N 1
ATOM 2141 C CA . ASN A 1 318 ? 49.119 77.277 30.597 1.00 58.28 400 ASN A CA 1
ATOM 2142 C C . ASN A 1 318 ? 49.591 78.269 31.648 1.00 57.67 400 ASN A C 1
ATOM 2143 O O . ASN A 1 318 ? 48.812 79.070 32.158 1.00 57.65 400 ASN A O 1
ATOM 2148 N N . ILE A 1 319 ? 50.880 78.203 31.959 1.00 55.75 401 ILE A N 1
ATOM 2149 C CA . ILE A 1 319 ? 51.479 79.088 32.934 1.00 56.48 401 ILE A CA 1
ATOM 2150 C C . ILE A 1 319 ? 51.183 80.532 32.568 1.00 56.36 401 ILE A C 1
ATOM 2151 O O . ILE A 1 319 ? 50.793 81.327 33.416 1.00 57.43 401 ILE A O 1
ATOM 2156 N N . LYS A 1 320 ? 51.349 80.858 31.295 1.00 56.50 402 LYS A N 1
ATOM 2157 C CA . LYS A 1 320 ? 51.105 82.206 30.810 1.00 57.84 402 LYS A CA 1
ATOM 2158 C C . LYS A 1 320 ? 49.651 82.648 30.965 1.00 58.80 402 LYS A C 1
ATOM 2159 O O . LYS A 1 320 ? 49.377 83.789 31.322 1.00 57.67 402 LYS A O 1
ATOM 2165 N N . ASN A 1 321 ? 48.722 81.739 30.705 1.00 60.15 403 ASN A N 1
ATOM 2166 C CA . ASN A 1 321 ? 47.306 82.068 30.775 1.00 62.19 403 ASN A CA 1
ATOM 2167 C C . ASN A 1 321 ? 46.575 81.668 32.046 1.00 62.03 403 ASN A C 1
ATOM 2168 O O . ASN A 1 321 ? 45.349 81.728 32.091 1.00 62.64 403 ASN A O 1
ATOM 2173 N N . ASP A 1 322 ? 47.307 81.269 33.077 1.00 62.87 404 ASP A N 1
ATOM 2174 C CA . ASP A 1 322 ? 46.665 80.883 34.330 1.00 65.48 404 ASP A CA 1
ATOM 2175 C C . ASP A 1 322 ? 45.838 82.049 34.880 1.00 67.55 404 ASP A C 1
ATOM 2176 O O . ASP A 1 322 ? 46.316 83.185 34.957 1.00 67.04 404 ASP A O 1
ATOM 2181 N N . PRO A 1 323 ? 44.579 81.781 35.262 1.00 68.55 405 PRO A N 1
ATOM 2182 C CA . PRO A 1 323 ? 43.649 82.775 35.812 1.00 69.95 405 PRO A CA 1
ATOM 2183 C C . PRO A 1 323 ? 44.271 83.686 36.872 1.00 71.25 405 PRO A C 1
ATOM 2184 O O . PRO A 1 323 ? 44.793 83.213 37.886 1.00 70.22 405 PRO A O 1
ATOM 2188 N N . ASP A 1 324 ? 44.204 84.995 36.640 1.00 72.45 406 ASP A N 1
ATOM 2189 C CA . ASP A 1 324 ? 44.765 85.953 37.585 1.00 74.18 406 ASP A CA 1
ATOM 2190 C C . ASP A 1 324 ? 43.660 86.668 38.353 1.00 74.08 406 ASP A C 1
ATOM 2191 O O . ASP A 1 324 ? 43.786 87.843 38.682 1.00 73.90 406 ASP A O 1
ATOM 2196 N N . LYS A 1 325 ? 42.578 85.944 38.638 1.00 74.40 407 LYS A N 1
ATOM 2197 C CA . LYS A 1 325 ? 41.447 86.499 39.378 1.00 74.86 407 LYS A CA 1
ATOM 2198 C C . LYS A 1 325 ? 41.522 86.183 40.873 1.00 74.60 407 LYS A C 1
ATOM 2199 O O . LYS A 1 325 ? 42.246 85.281 41.293 1.00 74.51 407 LYS A O 1
ATOM 2202 N N . GLU A 1 326 ? 40.760 86.928 41.669 1.00 74.92 408 GLU A N 1
ATOM 2203 C CA . GLU A 1 326 ? 40.746 86.761 43.124 1.00 75.60 408 GLU A CA 1
ATOM 2204 C C . GLU A 1 326 ? 40.641 85.339 43.667 1.00 74.73 408 GLU A C 1
ATOM 2205 O O . GLU A 1 326 ? 41.406 84.955 44.556 1.00 73.03 408 GLU A O 1
ATOM 2208 N N . TYR A 1 327 ? 39.697 84.566 43.136 1.00 74.49 409 TYR A N 1
ATOM 2209 C CA . TYR A 1 327 ? 39.471 83.207 43.617 1.00 74.91 409 TYR A CA 1
ATOM 2210 C C . TYR A 1 327 ? 40.704 82.325 43.822 1.00 74.02 409 TYR A C 1
ATOM 2211 O O . TYR A 1 327 ? 40.797 81.644 44.843 1.00 74.27 409 TYR A O 1
ATOM 2220 N N . ASN A 1 328 ? 41.654 82.316 42.891 1.00 73.04 410 ASN A N 1
ATOM 2221 C CA . ASN A 1 328 ? 42.839 81.490 43.116 1.00 72.17 410 ASN A CA 1
ATOM 2222 C C . ASN A 1 328 ? 44.052 82.338 43.500 1.00 70.82 410 ASN A C 1
ATOM 2223 O O . ASN A 1 328 ? 45.143 82.178 42.945 1.00 71.89 410 ASN A O 1
ATOM 2228 N N . MET A 1 329 ? 43.844 83.246 44.454 1.00 67.26 411 MET A N 1
ATOM 2229 C CA . MET A 1 329 ? 44.905 84.120 44.956 1.00 63.56 411 MET A CA 1
ATOM 2230 C C . MET A 1 329 ? 44.936 84.047 46.478 1.00 62.32 411 MET A C 1
ATOM 2231 O O . MET A 1 329 ? 43.981 84.452 47.148 1.00 63.46 411 MET A O 1
ATOM 2236 N N . PRO A 1 330 ? 46.039 83.536 47.044 1.00 59.39 412 PRO A N 1
ATOM 2237 C CA . PRO A 1 330 ? 46.180 83.410 48.495 1.00 58.86 412 PRO A CA 1
ATOM 2238 C C . PRO A 1 330 ? 45.947 84.728 49.225 1.00 59.32 412 PRO A C 1
ATOM 2239 O O . PRO A 1 330 ? 46.615 85.730 48.958 1.00 58.56 412 PRO A O 1
ATOM 2243 N N . LYS A 1 331 ? 44.990 84.719 50.145 1.00 57.57 413 LYS A N 1
ATOM 2244 C CA . LYS A 1 331 ? 44.665 85.912 50.905 1.00 56.28 413 LYS A CA 1
ATOM 2245 C C . LYS A 1 331 ? 45.868 86.441 51.685 1.00 53.72 413 LYS A C 1
ATOM 2246 O O . LYS A 1 331 ? 45.923 87.619 52.019 1.00 53.58 413 LYS A O 1
ATOM 2252 N N . ASP A 1 332 ? 46.839 85.570 51.938 1.00 50.62 414 ASP A N 1
ATOM 2253 C CA . ASP A 1 332 ? 48.025 85.932 52.707 1.00 47.82 414 ASP A CA 1
ATOM 2254 C C . ASP A 1 332 ? 49.276 86.218 51.861 1.00 46.87 414 ASP A C 1
ATOM 2255 O O . ASP A 1 332 ? 50.371 86.382 52.410 1.00 44.03 414 ASP A O 1
ATOM 2260 N N . GLY A 1 333 ? 49.109 86.248 50.538 1.00 45.12 415 GLY A N 1
ATOM 2261 C CA . GLY A 1 333 ? 50.215 86.533 49.635 1.00 44.34 415 GLY A CA 1
ATOM 2262 C C . GLY A 1 333 ? 51.434 85.625 49.650 1.00 44.57 415 GLY A C 1
ATOM 2263 O O . GLY A 1 333 ? 52.534 86.059 49.308 1.00 45.84 415 GLY A O 1
ATOM 2264 N N . THR A 1 334 ? 51.257 84.361 50.013 1.00 45.01 416 THR A N 1
ATOM 2265 C CA . THR A 1 334 ? 52.388 83.435 50.058 1.00 44.75 416 THR A CA 1
ATOM 2266 C C . THR A 1 334 ? 52.698 82.841 48.686 1.00 44.24 416 THR A C 1
ATOM 2267 O O . THR A 1 334 ? 52.086 83.216 47.693 1.00 41.18 416 THR A O 1
ATOM 2271 N N . VAL A 1 335 ? 53.662 81.926 48.625 1.00 46.25 417 VAL A N 1
ATOM 2272 C CA . VAL A 1 335 ? 54.004 81.306 47.352 1.00 47.91 417 VAL A CA 1
ATOM 2273 C C . VAL A 1 335 ? 52.746 80.748 46.694 1.00 49.42 417 VAL A C 1
ATOM 2274 O O . VAL A 1 335 ? 51.883 80.178 47.359 1.00 48.58 417 VAL A O 1
ATOM 2278 N N . HIS A 1 336 ? 52.641 80.923 45.384 1.00 51.44 418 HIS A N 1
ATOM 2279 C CA . HIS A 1 336 ? 51.478 80.443 44.651 1.00 53.89 418 HIS A CA 1
ATOM 2280 C C . HIS A 1 336 ? 51.730 79.080 43.996 1.00 54.11 418 HIS A C 1
ATOM 2281 O O . HIS A 1 336 ? 52.829 78.789 43.522 1.00 54.63 418 HIS A O 1
ATOM 2288 N N . GLU A 1 337 ? 50.694 78.252 43.983 1.00 56.52 419 GLU A N 1
ATOM 2289 C CA . GLU A 1 337 ? 50.753 76.912 43.398 1.00 57.94 419 GLU A CA 1
ATOM 2290 C C . GLU A 1 337 ? 51.379 76.930 41.990 1.00 55.82 419 GLU A C 1
ATOM 2291 O O . GLU A 1 337 ? 52.179 76.055 41.638 1.00 55.02 419 GLU A O 1
ATOM 2297 N N . LEU A 1 338 ? 51.013 77.932 41.197 1.00 52.45 420 LEU A N 1
ATOM 2298 C CA . LEU A 1 338 ? 51.527 78.052 39.840 1.00 50.30 420 LEU A CA 1
ATOM 2299 C C . LEU A 1 338 ? 53.048 78.089 39.836 1.00 50.00 420 LEU A C 1
ATOM 2300 O O . LEU A 1 338 ? 53.68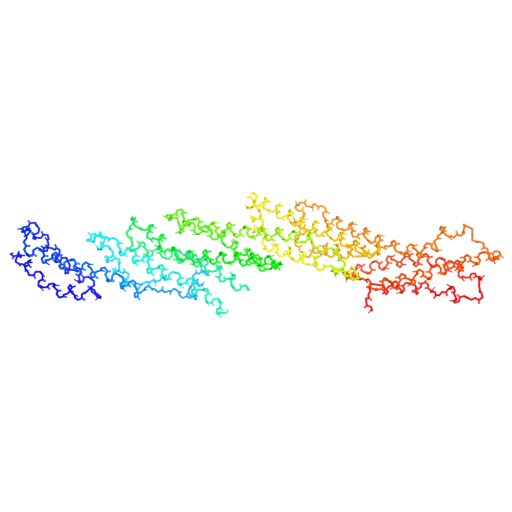4 77.497 38.972 1.00 50.79 420 LEU A O 1
ATOM 2305 N N . THR A 1 339 ? 53.628 78.777 40.814 1.00 50.23 421 THR A N 1
ATOM 2306 C CA . THR A 1 339 ? 55.080 78.910 40.922 1.00 49.90 421 THR A CA 1
ATOM 2307 C C . THR A 1 339 ? 55.741 77.577 41.227 1.00 49.63 421 THR A C 1
ATOM 2308 O O . THR A 1 339 ? 56.727 77.192 40.599 1.00 48.14 421 THR A O 1
ATOM 2312 N N . SER A 1 340 ? 55.193 76.889 42.219 1.00 51.69 422 SER A N 1
ATOM 2313 C CA . SER A 1 340 ? 55.702 75.595 42.643 1.00 52.44 422 SER A CA 1
ATOM 2314 C C . SER A 1 340 ? 55.578 74.567 41.517 1.00 53.71 422 SER A C 1
ATOM 2315 O O . SER A 1 340 ? 56.500 73.779 41.283 1.00 52.45 422 SER A O 1
ATOM 2318 N N . ASN A 1 341 ? 54.444 74.588 40.822 1.00 53.21 423 ASN A N 1
ATOM 2319 C CA . ASN A 1 341 ? 54.214 73.664 39.717 1.00 55.82 423 ASN A CA 1
ATOM 2320 C C . ASN A 1 341 ? 55.202 73.930 38.584 1.00 56.97 423 ASN A C 1
ATOM 2321 O O . ASN A 1 341 ? 55.829 73.005 38.059 1.00 58.26 423 ASN A O 1
ATOM 2326 N N . ALA A 1 342 ? 55.342 75.197 38.209 1.00 57.56 424 ALA A N 1
ATOM 2327 C CA . ALA A 1 342 ? 56.261 75.564 37.139 1.00 56.03 424 ALA A CA 1
ATOM 2328 C C . ALA A 1 342 ? 57.663 75.093 37.488 1.00 56.15 424 ALA A C 1
ATOM 2329 O O . ALA A 1 342 ? 58.339 74.456 36.681 1.00 55.59 424 ALA A O 1
ATOM 2331 N N . ILE A 1 343 ? 58.095 75.401 38.703 1.00 56.08 425 ILE A N 1
ATOM 2332 C CA . ILE A 1 343 ? 59.427 75.018 39.140 1.00 56.35 425 ILE A CA 1
ATOM 2333 C C . ILE A 1 343 ? 59.667 73.508 39.075 1.00 57.09 425 ILE A C 1
ATOM 2334 O O . ILE A 1 343 ? 60.657 73.064 38.503 1.00 55.69 425 ILE A O 1
ATOM 2339 N N . LEU A 1 344 ? 58.766 72.725 39.658 1.00 59.07 426 LEU A N 1
ATOM 2340 C CA . LEU A 1 344 ? 58.909 71.267 39.661 1.00 59.70 426 LEU A CA 1
ATOM 2341 C C . LEU A 1 344 ? 59.031 70.759 38.232 1.00 59.38 426 LEU A C 1
ATOM 2342 O O . LEU A 1 344 ? 60.010 70.099 37.874 1.00 61.43 426 LEU A O 1
ATOM 2344 N N . PHE A 1 345 ? 58.034 71.092 37.419 1.00 57.60 427 PHE A N 1
ATOM 2345 C CA . PHE A 1 345 ? 58.008 70.678 36.030 1.00 55.93 427 PHE A CA 1
ATOM 2346 C C . PHE A 1 345 ? 59.311 70.955 35.300 1.00 55.13 427 PHE A C 1
ATOM 2347 O O . PHE A 1 345 ? 59.677 70.209 34.400 1.00 57.30 427 PHE A O 1
ATOM 2355 N N . LEU A 1 346 ? 60.003 72.029 35.664 1.00 55.06 428 LEU A N 1
ATOM 2356 C CA . LEU A 1 346 ? 61.269 72.355 35.011 1.00 54.31 428 LEU A CA 1
ATOM 2357 C C . LEU A 1 346 ? 62.401 71.517 35.575 1.00 54.95 428 LEU A C 1
ATOM 2358 O O . LEU A 1 346 ? 63.429 71.323 34.927 1.00 53.59 428 LEU A O 1
ATOM 2363 N N . GLN A 1 347 ? 62.218 71.032 36.795 1.00 56.99 429 GLN A N 1
ATOM 2364 C CA . GLN A 1 347 ? 63.244 70.222 37.433 1.00 60.55 429 GLN A CA 1
ATOM 2365 C C . GLN A 1 347 ? 63.304 68.889 36.698 1.00 61.31 429 GLN A C 1
ATOM 2366 O O . GLN A 1 347 ? 64.381 68.355 36.408 1.00 60.52 429 GLN A O 1
ATOM 2372 N N . GLN A 1 348 ? 62.130 68.372 36.372 1.00 61.97 430 GLN A N 1
ATOM 2373 C CA . GLN A 1 348 ? 62.037 67.112 35.668 1.00 63.54 430 GLN A CA 1
ATOM 2374 C C . GLN A 1 348 ? 62.760 67.171 34.327 1.00 64.43 430 GLN A C 1
ATOM 2375 O O . GLN A 1 348 ? 63.477 66.238 33.968 1.00 66.91 430 GLN A O 1
ATOM 2381 N N . LEU A 1 349 ? 62.607 68.268 33.594 1.00 63.56 431 LEU A N 1
ATOM 2382 C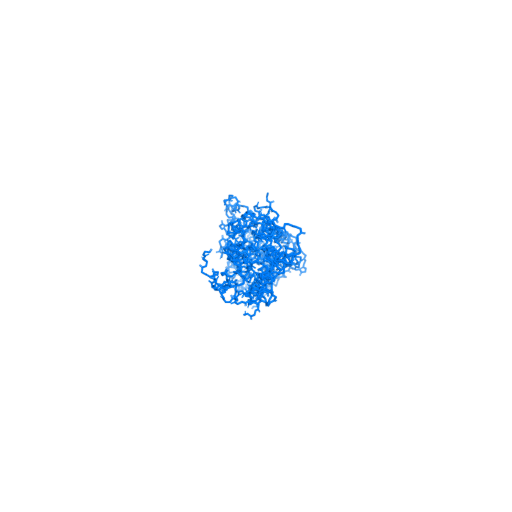 CA . LEU A 1 349 ? 63.273 68.376 32.302 1.00 62.90 431 LEU A CA 1
ATOM 2383 C C . LEU A 1 349 ? 64.778 68.137 32.390 1.00 64.51 431 LEU A C 1
ATOM 2384 O O . LEU A 1 349 ? 65.397 67.675 31.430 1.00 65.25 431 LEU A O 1
ATOM 2389 N N . LEU A 1 350 ? 65.375 68.446 33.534 1.00 65.85 432 LEU A N 1
ATOM 2390 C CA . LEU A 1 350 ? 66.812 68.249 33.679 1.00 68.16 432 LEU A CA 1
ATOM 2391 C C . LEU A 1 350 ? 67.197 66.797 33.442 1.00 69.07 432 LEU A C 1
ATOM 2392 O O . LEU A 1 350 ? 68.225 66.507 32.821 1.00 70.04 432 LEU A O 1
ATOM 2397 N N . ASP A 1 351 ? 66.361 65.886 33.926 1.00 69.08 433 ASP A N 1
ATOM 2398 C CA . ASP A 1 351 ? 66.612 64.464 33.758 1.00 68.75 433 ASP A CA 1
ATOM 2399 C C . ASP A 1 351 ? 66.753 64.066 32.286 1.00 68.49 433 ASP A C 1
ATOM 2400 O O . ASP A 1 351 ? 67.421 63.077 31.976 1.00 69.42 433 ASP A O 1
ATOM 2402 N N . PHE A 1 352 ? 66.135 64.824 31.378 1.00 66.25 434 PHE A N 1
ATOM 2403 C CA . PHE A 1 352 ? 66.222 64.492 29.954 1.00 64.88 434 PHE A CA 1
ATOM 2404 C C . PHE A 1 352 ? 66.522 65.691 29.061 1.00 64.93 434 PHE A C 1
ATOM 2405 O O . PHE A 1 352 ? 65.814 65.930 28.085 1.00 64.74 434 PHE A O 1
ATOM 2413 N N . GLN A 1 353 ? 67.578 66.431 29.367 1.00 64.34 435 GLN A N 1
ATOM 2414 C CA . GLN A 1 353 ? 67.908 67.606 28.575 1.00 63.49 435 GLN A CA 1
ATOM 2415 C C . GLN A 1 353 ? 68.046 67.329 27.084 1.00 64.10 435 GLN A C 1
ATOM 2416 O O . GLN A 1 353 ? 67.315 67.901 26.269 1.00 63.07 435 GLN A O 1
ATOM 2422 N N . GLU A 1 354 ? 68.989 66.457 26.733 1.00 64.71 436 GLU A N 1
ATOM 2423 C CA . GLU A 1 354 ? 69.251 66.100 25.338 1.00 64.59 436 GLU A CA 1
ATOM 2424 C C . GLU A 1 354 ? 67.982 65.637 24.625 1.00 62.92 436 GLU A C 1
ATOM 2425 O O . GLU A 1 354 ? 67.756 65.965 23.459 1.00 63.23 436 GLU A O 1
ATOM 2431 N N . THR A 1 355 ? 67.159 64.862 25.324 1.00 60.80 437 THR A N 1
ATOM 2432 C CA . THR A 1 355 ? 65.919 64.368 24.740 1.00 58.54 437 THR A CA 1
ATOM 2433 C C . THR A 1 355 ? 64.982 65.547 24.503 1.00 56.93 437 THR A C 1
ATOM 2434 O O . THR A 1 355 ? 64.440 65.713 23.406 1.00 57.00 437 THR A O 1
ATOM 2438 N N . ALA A 1 356 ? 64.806 66.369 25.536 1.00 55.32 438 ALA A N 1
ATOM 2439 C CA . ALA A 1 356 ? 63.951 67.546 25.455 1.00 53.38 438 ALA A CA 1
ATOM 2440 C C . ALA A 1 356 ? 64.505 68.501 24.410 1.00 53.23 438 ALA A C 1
ATOM 2441 O O . ALA A 1 356 ? 63.769 69.005 23.567 1.00 52.28 438 ALA A O 1
ATOM 2443 N N . GLY A 1 357 ? 65.812 68.733 24.461 1.00 54.79 439 GLY A N 1
ATOM 2444 C CA . GLY A 1 357 ? 66.447 69.628 23.506 1.00 56.40 439 GLY A CA 1
ATOM 2445 C C . GLY A 1 357 ? 66.291 69.200 22.057 1.00 58.63 439 GLY A C 1
ATOM 2446 O O . GLY A 1 357 ? 65.934 70.007 21.190 1.00 58.91 439 GLY A O 1
ATOM 2447 N N . ALA A 1 358 ? 66.561 67.926 21.787 1.00 59.50 440 ALA A N 1
ATOM 2448 C CA . ALA A 1 358 ? 66.446 67.392 20.433 1.00 59.30 440 ALA A CA 1
ATOM 2449 C C . ALA A 1 358 ? 64.984 67.407 20.003 1.00 58.79 440 ALA A C 1
ATOM 2450 O O . ALA A 1 358 ? 64.663 67.572 18.822 1.00 59.50 440 ALA A O 1
ATOM 2452 N N . MET A 1 359 ? 64.103 67.246 20.980 1.00 56.95 441 MET A N 1
ATOM 2453 C CA . MET A 1 359 ? 62.671 67.225 20.731 1.00 57.56 441 MET A CA 1
ATOM 2454 C C . MET A 1 359 ? 62.214 68.577 20.197 1.00 58.78 441 MET A C 1
ATOM 2455 O O . MET A 1 359 ? 61.581 68.653 19.144 1.00 60.79 441 MET A O 1
ATOM 2460 N N . LEU A 1 360 ? 62.524 69.642 20.932 1.00 58.95 442 LEU A N 1
ATOM 2461 C CA . LEU A 1 360 ? 62.165 70.988 20.508 1.00 59.53 442 LEU A CA 1
ATOM 2462 C C . LEU A 1 360 ? 62.877 71.279 19.194 1.00 61.90 442 LEU A C 1
ATOM 2463 O O . LEU A 1 360 ? 62.296 71.859 18.278 1.00 62.34 442 LEU A O 1
ATOM 2468 N N . ALA A 1 361 ? 64.142 70.873 19.117 1.00 63.61 443 ALA A N 1
ATOM 2469 C CA . ALA A 1 361 ? 64.960 71.086 17.924 1.00 66.73 443 ALA A CA 1
ATOM 2470 C C . ALA A 1 361 ? 64.297 70.545 16.663 1.00 67.30 443 ALA A C 1
ATOM 2471 O O . ALA A 1 361 ? 64.279 71.208 15.619 1.00 66.96 443 ALA A O 1
ATOM 2473 N N . SER A 1 362 ? 63.753 69.335 16.780 1.00 68.95 444 SER A N 1
ATOM 2474 C CA . SER A 1 362 ? 63.098 68.646 15.672 1.00 69.29 444 SER A CA 1
ATOM 2475 C C . SER A 1 362 ? 61.808 69.296 15.182 1.00 68.66 444 SER A C 1
ATOM 2476 O O . SER A 1 362 ? 61.233 68.870 14.183 1.00 68.44 444 SER A O 1
ATOM 2479 N N . GLN A 1 363 ? 61.342 70.321 15.877 1.00 67.82 445 GLN A N 1
ATOM 2480 C CA . GLN A 1 363 ? 60.127 70.982 15.445 1.00 69.02 445 GLN A CA 1
ATOM 2481 C C . GLN A 1 363 ? 60.495 72.277 14.730 1.00 70.35 445 GLN A C 1
ATOM 2482 O O . GLN A 1 363 ? 59.636 72.953 14.160 1.00 69.44 445 GLN A O 1
ATOM 2488 N N . GLU A 1 364 ? 61.788 72.598 14.751 1.00 71.48 446 GLU A N 1
ATOM 2489 C CA . GLU A 1 364 ? 62.312 73.805 14.117 1.00 72.93 446 GLU A CA 1
ATOM 2490 C C . GLU A 1 364 ? 62.481 73.619 12.607 1.00 74.29 446 GLU A C 1
ATOM 2491 O O . GLU A 1 364 ? 62.721 72.506 12.122 1.00 75.59 446 GLU A O 1
ATOM 2493 N N . SER A 1 373 ? 73.022 69.082 15.706 1.00 84.44 455 SER A N 1
ATOM 2494 C CA . SER A 1 373 ? 73.998 69.775 16.542 1.00 84.94 455 SER A CA 1
ATOM 2495 C C . SER A 1 373 ? 73.584 69.743 18.015 1.00 84.88 455 SER A C 1
ATOM 2496 O O . SER A 1 373 ? 72.429 70.015 18.343 1.00 84.74 455 SER A O 1
ATOM 2499 N N . SER A 1 374 ? 74.533 69.422 18.893 1.00 84.68 456 SER A N 1
ATOM 2500 C CA . SER A 1 374 ? 74.273 69.343 20.333 1.00 85.48 456 SER A CA 1
ATOM 2501 C C . SER A 1 374 ? 74.093 70.700 21.010 1.00 85.15 456 SER A C 1
ATOM 2502 O O . SER A 1 374 ? 73.193 70.873 21.836 1.00 84.68 456 SER A O 1
ATOM 2505 N N . GLU A 1 375 ? 74.962 71.652 20.675 1.00 84.35 457 GLU A N 1
ATOM 2506 C CA . GLU A 1 375 ? 74.892 72.985 21.264 1.00 83.32 457 GLU A CA 1
ATOM 2507 C C . GLU A 1 375 ? 73.577 73.661 20.895 1.00 82.32 457 GLU A C 1
ATOM 2508 O O . GLU A 1 375 ? 72.988 74.374 21.709 1.00 82.65 457 GLU A O 1
ATOM 2511 N N . PHE A 1 376 ? 73.122 73.431 19.667 1.00 81.09 458 PHE A N 1
ATOM 2512 C CA . PHE A 1 376 ? 71.875 74.018 19.186 1.00 80.29 458 PHE A CA 1
ATOM 2513 C C . PHE A 1 376 ? 70.670 73.646 20.052 1.00 78.80 458 PHE A C 1
ATOM 2514 O O . PHE A 1 376 ? 69.925 74.522 20.489 1.00 79.08 458 PHE A O 1
ATOM 2522 N N . SER A 1 377 ? 70.474 72.350 20.290 1.00 76.26 459 SER A N 1
ATOM 2523 C CA . SER A 1 377 ? 69.346 71.896 21.101 1.00 74.03 459 SER A CA 1
ATOM 2524 C C . SER A 1 377 ? 69.519 72.331 22.553 1.00 71.78 459 SER A C 1
ATOM 2525 O O . SER A 1 377 ? 68.549 72.448 23.293 1.00 71.09 459 SER A O 1
ATOM 2528 N N . LYS A 1 378 ? 70.761 72.560 22.957 1.00 70.41 460 LYS A N 1
ATOM 2529 C CA . LYS A 1 378 ? 71.049 72.992 24.315 1.00 69.50 460 LYS A CA 1
ATOM 2530 C C . LYS A 1 378 ? 70.502 74.406 24.490 1.00 69.03 460 LYS A C 1
ATOM 2531 O O . LYS A 1 378 ? 69.785 74.701 25.449 1.00 67.17 460 LYS A O 1
ATOM 2537 N N . ARG A 1 379 ? 70.845 75.276 23.543 1.00 69.04 461 ARG A N 1
ATOM 2538 C CA . ARG A 1 379 ? 70.388 76.662 23.562 1.00 68.18 461 ARG A CA 1
ATOM 2539 C C . ARG A 1 379 ? 68.869 76.742 23.425 1.00 66.55 461 ARG A C 1
ATOM 2540 O O . ARG A 1 379 ? 68.222 77.571 24.070 1.00 66.96 461 ARG A O 1
ATOM 2548 N N . LEU A 1 380 ? 68.306 75.886 22.577 1.00 63.67 462 LEU A N 1
ATOM 2549 C CA . LEU A 1 380 ? 66.861 75.861 22.366 1.00 60.11 462 LEU A CA 1
ATOM 2550 C C . LEU A 1 380 ? 66.180 75.520 23.684 1.00 58.18 462 LEU A C 1
ATOM 2551 O O . LEU A 1 380 ? 65.203 76.159 24.076 1.00 55.42 462 LEU A O 1
ATOM 2556 N N . LEU A 1 381 ? 66.717 74.510 24.362 1.00 56.25 463 LEU A N 1
ATOM 2557 C CA . LEU A 1 381 ? 66.183 74.062 25.638 1.00 56.56 463 LEU A CA 1
ATOM 2558 C C . LEU A 1 381 ? 66.236 75.210 26.643 1.00 57.01 463 LEU A C 1
ATOM 2559 O O . LEU A 1 381 ? 65.255 75.486 27.336 1.00 57.02 463 LEU A O 1
ATOM 2564 N N . SER A 1 382 ? 67.383 75.880 26.707 1.00 57.54 464 SER A N 1
ATOM 2565 C CA . SER A 1 382 ? 67.572 77.014 27.607 1.00 57.19 464 SER A CA 1
ATOM 2566 C C . SER A 1 382 ? 66.514 78.074 27.316 1.00 56.19 464 SER A C 1
ATOM 2567 O O . SER A 1 382 ? 65.834 78.572 28.222 1.00 56.35 464 SER A O 1
ATOM 2570 N N . THR A 1 383 ? 66.388 78.408 26.037 1.00 53.96 465 THR A N 1
ATOM 2571 C CA . THR A 1 383 ? 65.423 79.389 25.573 1.00 52.94 465 THR A CA 1
ATOM 2572 C C . THR A 1 383 ? 64.034 79.028 26.083 1.00 52.72 465 THR A C 1
ATOM 2573 O O . THR A 1 383 ? 63.335 79.868 26.663 1.00 54.71 465 THR A O 1
ATOM 2577 N N . TYR A 1 384 ? 63.638 77.774 25.871 1.00 50.65 466 TYR A N 1
ATOM 2578 C CA . TYR A 1 384 ? 62.322 77.298 26.308 1.00 46.67 466 TYR A CA 1
ATOM 2579 C C . TYR A 1 384 ? 62.141 77.465 27.819 1.00 44.85 466 TYR A C 1
ATOM 2580 O O . TYR A 1 384 ? 61.083 77.885 28.280 1.00 44.38 466 TYR A O 1
ATOM 2589 N N . ILE A 1 385 ? 63.172 77.117 28.580 1.00 45.65 467 ILE A N 1
ATOM 2590 C CA . ILE A 1 385 ? 63.120 77.225 30.026 1.00 45.92 467 ILE A CA 1
ATOM 2591 C C . ILE A 1 385 ? 62.949 78.677 30.446 1.00 46.82 467 ILE A C 1
ATOM 2592 O O . ILE A 1 385 ? 62.156 78.982 31.331 1.00 46.85 467 ILE A O 1
ATOM 2597 N N . CYS A 1 386 ? 63.699 79.572 29.814 1.00 47.08 468 CYS A N 1
ATOM 2598 C CA . CYS A 1 386 ? 63.597 80.996 30.124 1.00 48.55 468 CYS A CA 1
ATOM 2599 C C . CYS A 1 386 ? 62.200 81.500 29.797 1.00 48.55 468 CYS A C 1
ATOM 2600 O O . CYS A 1 386 ? 61.655 82.349 30.495 1.00 49.91 468 CYS A O 1
ATOM 2603 N N . LYS A 1 387 ? 61.624 80.956 28.731 1.00 49.58 469 LYS A N 1
ATOM 2604 C CA . LYS A 1 387 ? 60.289 81.337 28.299 1.00 48.45 469 LYS A CA 1
ATOM 2605 C C . LYS A 1 387 ? 59.231 80.976 29.345 1.00 47.32 469 LYS A C 1
ATOM 2606 O O . LYS A 1 387 ? 58.306 81.752 29.593 1.00 45.49 469 LYS A O 1
ATOM 2612 N N . VAL A 1 388 ? 59.357 79.798 29.950 1.00 46.92 470 VAL A N 1
ATOM 2613 C CA . VAL A 1 388 ? 58.400 79.387 30.976 1.00 46.21 470 VAL A CA 1
ATOM 2614 C C . VAL A 1 388 ? 58.515 80.353 32.160 1.00 46.45 470 VAL A C 1
ATOM 2615 O O . VAL A 1 388 ? 57.516 80.871 32.655 1.00 45.85 470 VAL A O 1
ATOM 2619 N N . LEU A 1 389 ? 59.748 80.585 32.597 1.00 46.71 471 LEU A N 1
ATOM 2620 C CA . LEU A 1 389 ? 60.025 81.479 33.711 1.00 48.80 471 LEU A CA 1
ATOM 2621 C C . LEU A 1 389 ? 59.500 82.883 33.407 1.00 49.94 471 LEU A C 1
ATOM 2622 O O . LEU A 1 389 ? 58.805 83.475 34.236 1.00 50.98 471 LEU A O 1
ATOM 2627 N N . GLY A 1 390 ? 59.835 83.404 32.223 1.00 49.05 472 GLY A N 1
ATOM 2628 C CA . GLY A 1 390 ? 59.359 84.718 31.825 1.00 46.82 472 GLY A CA 1
ATOM 2629 C C . GLY A 1 390 ? 57.843 84.702 31.863 1.00 45.41 472 GLY A C 1
ATOM 2630 O O . GLY A 1 390 ? 57.198 85.647 32.321 1.00 45.35 472 GLY A O 1
ATOM 2631 N N . ASN A 1 391 ? 57.265 83.609 31.385 1.00 43.82 473 ASN A N 1
ATOM 2632 C CA . ASN A 1 391 ? 55.822 83.467 31.393 1.00 43.87 473 ASN A CA 1
ATOM 2633 C C . ASN A 1 391 ? 55.317 83.483 32.841 1.00 42.68 473 ASN A C 1
ATOM 2634 O O . ASN A 1 391 ? 54.318 84.137 33.170 1.00 41.32 473 ASN A O 1
ATOM 2639 N N . LEU A 1 392 ? 56.018 82.762 33.704 1.00 40.09 474 LEU A N 1
ATOM 2640 C CA . LEU A 1 392 ? 55.629 82.690 35.105 1.00 43.73 474 LEU A CA 1
ATOM 2641 C C . LEU A 1 392 ? 55.711 84.079 35.759 1.00 44.49 474 LEU A C 1
ATOM 2642 O O . LEU A 1 392 ? 54.735 84.556 36.355 1.00 45.40 474 LEU A O 1
ATOM 2647 N N . GLN A 1 393 ? 56.865 84.730 35.618 1.00 44.27 475 GLN A N 1
ATOM 2648 C CA . GLN A 1 393 ? 57.079 86.054 36.189 1.00 46.97 475 GLN A CA 1
ATOM 2649 C C . GLN A 1 393 ? 56.054 87.078 35.677 1.00 47.35 475 GLN A C 1
ATOM 2650 O O . GLN A 1 393 ? 55.499 87.853 36.460 1.00 46.45 475 GLN A O 1
ATOM 2656 N N . LEU A 1 394 ? 55.795 87.070 34.372 1.00 46.06 476 LEU A N 1
ATOM 2657 C CA . LEU A 1 394 ? 54.834 88.002 33.788 1.00 47.33 476 LEU A CA 1
ATOM 2658 C C . LEU A 1 394 ? 53.445 87.704 34.325 1.00 46.58 476 LEU A C 1
ATOM 2659 O O . LEU A 1 394 ? 52.627 88.609 34.492 1.00 48.46 476 LEU A O 1
ATOM 2664 N N . ASN A 1 395 ? 53.171 86.436 34.603 1.00 44.02 477 ASN A N 1
ATOM 2665 C CA . ASN A 1 395 ? 51.855 86.078 35.116 1.00 43.58 477 ASN A CA 1
ATOM 2666 C C . ASN A 1 395 ? 51.688 86.466 36.584 1.00 42.62 477 ASN A C 1
ATOM 2667 O O . ASN A 1 395 ? 50.619 86.905 36.994 1.00 42.66 477 ASN A O 1
ATOM 2672 N N . LEU A 1 396 ? 52.743 86.298 37.373 1.00 44.39 478 LEU A N 1
ATOM 2673 C CA . LEU A 1 396 ? 52.697 86.655 38.793 1.00 44.95 478 LEU A CA 1
ATOM 2674 C C . LEU A 1 396 ? 52.451 88.156 38.957 1.00 45.82 478 LEU A C 1
ATOM 2675 O O . LEU A 1 396 ? 51.746 88.578 39.879 1.00 47.32 478 LEU A O 1
ATOM 2680 N N . LEU A 1 397 ? 53.045 88.952 38.068 1.00 45.75 479 LEU A N 1
ATOM 2681 C CA . LEU A 1 397 ? 52.874 90.405 38.092 1.00 45.97 479 LEU A CA 1
ATOM 2682 C C . LEU A 1 397 ? 51.411 90.736 37.972 1.00 46.52 479 LEU A C 1
ATOM 2683 O O . LEU A 1 397 ? 50.880 91.513 38.757 1.00 48.58 479 LEU A O 1
ATOM 2688 N N . SER A 1 398 ? 50.765 90.158 36.964 1.00 47.93 480 SER A N 1
ATOM 2689 C CA . SER A 1 398 ? 49.351 90.395 36.752 1.00 47.26 480 SER A CA 1
ATOM 2690 C C . SER A 1 398 ? 48.573 89.925 37.957 1.00 46.07 480 SER A C 1
ATOM 2691 O O . SER A 1 398 ? 47.637 90.589 38.391 1.00 47.90 480 SER A O 1
ATOM 2694 N N . LYS A 1 399 ? 48.962 88.782 38.508 1.00 45.05 481 LYS A N 1
ATOM 2695 C CA . LYS A 1 399 ? 48.275 88.256 39.690 1.00 44.83 481 LYS A CA 1
ATOM 2696 C C . LYS A 1 399 ? 48.389 89.207 40.884 1.00 45.84 481 LYS A C 1
ATOM 2697 O O . LYS A 1 399 ? 47.391 89.502 41.551 1.00 44.63 481 LYS A O 1
ATOM 2703 N N . SER A 1 400 ? 49.605 89.684 41.150 1.00 42.93 482 SER A N 1
ATOM 2704 C CA . SER A 1 400 ? 49.823 90.556 42.292 1.00 42.96 482 SER A CA 1
ATOM 2705 C C . SER A 1 400 ? 48.904 91.776 42.289 1.00 42.37 482 SER A C 1
ATOM 2706 O O . SER A 1 400 ? 48.618 92.327 43.344 1.00 42.44 482 SER A O 1
ATOM 2709 N N . LYS A 1 401 ? 48.410 92.164 41.117 1.00 43.32 483 LYS A N 1
ATOM 2710 C CA . LYS A 1 401 ? 47.521 93.321 41.003 1.00 45.55 483 LYS A CA 1
ATOM 2711 C C . LYS A 1 401 ? 46.143 93.083 41.621 1.00 46.88 483 LYS A C 1
ATOM 2712 O O . LYS A 1 401 ? 45.317 93.997 41.668 1.00 47.77 483 LYS A O 1
ATOM 2718 N N . VAL A 1 402 ? 45.887 91.859 42.076 1.00 48.17 484 VAL A N 1
ATOM 2719 C CA . VAL A 1 402 ? 44.596 91.516 42.676 1.00 49.22 484 VAL A CA 1
ATOM 2720 C C . VAL A 1 402 ? 44.434 92.110 44.081 1.00 50.38 484 VAL A C 1
ATOM 2721 O O . VAL A 1 402 ? 43.342 92.527 44.468 1.00 50.03 484 VAL A O 1
ATOM 2725 N N . TYR A 1 403 ? 45.520 92.156 44.844 1.00 49.82 485 TYR A N 1
ATOM 2726 C CA . TYR A 1 403 ? 45.467 92.712 46.193 1.00 50.21 485 TYR A CA 1
ATOM 2727 C C . TYR A 1 403 ? 45.242 94.225 46.157 1.00 50.76 485 TYR A C 1
ATOM 2728 O O . TYR A 1 403 ? 45.820 94.922 45.327 1.00 51.21 485 TYR A O 1
ATOM 2737 N N . GLU A 1 404 ? 44.397 94.740 47.045 1.00 50.66 486 GLU A N 1
ATOM 2738 C CA . GLU A 1 404 ? 44.138 96.177 47.064 1.00 49.69 486 GLU A CA 1
ATOM 2739 C C . GLU A 1 404 ? 45.301 96.890 47.745 1.00 48.61 486 GLU A C 1
ATOM 2740 O O . GLU A 1 404 ? 45.592 98.036 47.430 1.00 48.27 486 GLU A O 1
ATOM 2742 N N . ASP A 1 405 ? 45.977 96.195 48.659 1.00 47.39 487 ASP A N 1
ATOM 2743 C CA . ASP A 1 405 ? 47.117 96.758 49.371 1.00 46.04 487 ASP A CA 1
ATOM 2744 C C . ASP A 1 405 ? 48.425 96.497 48.615 1.00 44.47 487 ASP A C 1
ATOM 2745 O O . ASP A 1 405 ? 48.918 95.371 48.593 1.00 45.39 487 ASP A O 1
ATOM 2750 N N . PRO A 1 406 ? 49.025 97.544 48.021 1.00 43.52 488 PRO A N 1
ATOM 2751 C CA . PRO A 1 406 ? 50.280 97.392 47.267 1.00 41.37 488 PRO A CA 1
ATOM 2752 C C . PRO A 1 406 ? 51.429 96.751 48.044 1.00 39.48 488 PRO A C 1
ATOM 2753 O O . PRO A 1 406 ? 52.348 96.185 47.452 1.00 37.57 488 PRO A O 1
ATOM 2757 N N . ALA A 1 407 ? 51.385 96.821 49.368 1.00 38.05 489 ALA A N 1
ATOM 2758 C CA . ALA A 1 407 ? 52.459 96.222 50.149 1.00 36.97 489 ALA A CA 1
ATOM 2759 C C . ALA A 1 407 ? 52.302 94.701 50.165 1.00 37.66 489 ALA A C 1
ATOM 2760 O O . ALA A 1 407 ? 53.285 93.969 50.236 1.00 38.01 489 ALA A O 1
ATOM 2762 N N . LEU A 1 408 ? 51.065 94.226 50.108 1.00 37.29 490 LEU A N 1
ATOM 2763 C CA . LEU A 1 408 ? 50.821 92.788 50.089 1.00 40.43 490 LEU A CA 1
ATOM 2764 C C . LEU A 1 408 ? 51.233 92.266 48.714 1.00 40.49 490 LEU A C 1
ATOM 2765 O O . LEU A 1 408 ? 51.808 91.184 48.597 1.00 39.57 490 LEU A O 1
ATOM 2770 N N . SER A 1 409 ? 50.933 93.047 47.677 1.00 40.80 491 SER A N 1
ATOM 2771 C CA . SER A 1 409 ? 51.297 92.673 46.321 1.00 41.13 491 SER A CA 1
ATOM 2772 C C . SER A 1 409 ? 52.796 92.485 46.302 1.00 40.84 491 SER A C 1
ATOM 2773 O O . SER A 1 409 ? 53.312 91.548 45.689 1.00 41.56 491 SER A O 1
ATOM 2776 N N . ALA A 1 410 ? 53.488 93.389 46.988 1.00 39.10 492 ALA A N 1
ATOM 2777 C CA . ALA A 1 410 ? 54.939 93.360 47.045 1.00 37.30 492 ALA A CA 1
ATOM 2778 C C . ALA A 1 410 ? 55.416 92.125 47.782 1.00 37.50 492 ALA A C 1
ATOM 2779 O O . ALA A 1 410 ? 56.392 91.491 47.372 1.00 38.68 492 ALA A O 1
ATOM 2781 N N . ILE A 1 411 ? 54.734 91.788 48.875 1.00 35.52 493 ILE A N 1
ATOM 2782 C CA . ILE A 1 411 ? 55.108 90.616 49.662 1.00 36.72 493 ILE A CA 1
ATOM 2783 C C . ILE A 1 411 ? 54.901 89.365 48.792 1.00 36.43 493 ILE A C 1
ATOM 2784 O O . ILE A 1 411 ? 55.781 88.512 48.715 1.00 35.65 493 ILE A O 1
ATOM 2789 N N . PHE A 1 412 ? 53.750 89.292 48.122 1.00 38.44 494 PHE A N 1
ATOM 2790 C CA . PHE A 1 412 ? 53.420 88.185 47.224 1.00 40.89 494 PHE A CA 1
ATOM 2791 C C . PHE A 1 412 ? 54.569 88.038 46.216 1.00 41.12 494 PHE A C 1
ATOM 2792 O O . PHE A 1 412 ? 55.177 86.975 46.120 1.00 39.20 494 PHE A O 1
ATOM 2800 N N . LEU A 1 413 ? 54.894 89.116 45.496 1.00 39.40 495 LEU A N 1
ATOM 2801 C CA . LEU A 1 413 ? 55.974 89.053 44.515 1.00 38.41 495 LEU A CA 1
ATOM 2802 C C . LEU A 1 413 ? 57.311 88.680 45.152 1.00 39.82 495 LEU A C 1
ATOM 2803 O O . LEU A 1 413 ? 58.132 87.983 44.542 1.00 39.57 495 LEU A O 1
ATOM 2808 N N . HIS A 1 414 ? 57.537 89.142 46.378 1.00 40.40 496 HIS A N 1
ATOM 2809 C CA . HIS A 1 414 ? 58.774 88.813 47.071 1.00 40.24 496 HIS A CA 1
ATOM 2810 C C . HIS A 1 414 ? 58.850 87.318 47.357 1.00 40.44 496 HIS A C 1
ATOM 2811 O O . HIS A 1 414 ? 59.873 86.692 47.115 1.00 40.89 496 HIS A O 1
ATOM 2818 N N . ASN A 1 415 ? 57.766 86.756 47.884 1.00 41.47 497 ASN A N 1
ATOM 2819 C CA . ASN A 1 415 ? 57.736 85.340 48.216 1.00 41.84 497 ASN A CA 1
ATOM 2820 C C . ASN A 1 415 ? 57.924 84.424 47.016 1.00 42.88 497 ASN A C 1
ATOM 2821 O O . ASN A 1 415 ? 58.637 83.426 47.109 1.00 43.73 497 ASN A O 1
ATOM 2826 N N . ASN A 1 416 ? 57.283 84.764 45.899 1.00 42.93 498 ASN A N 1
ATOM 2827 C CA . ASN A 1 416 ? 57.379 83.973 44.682 1.00 43.25 498 ASN A CA 1
ATOM 2828 C C . ASN A 1 416 ? 58.699 84.124 43.934 1.00 44.88 498 ASN A C 1
ATOM 2829 O O . ASN A 1 416 ? 59.211 83.140 43.394 1.00 48.14 498 ASN A O 1
ATOM 2834 N N . TYR A 1 417 ? 59.262 85.331 43.896 1.00 44.06 499 TYR A N 1
ATOM 2835 C CA . TYR A 1 417 ? 60.546 85.538 43.221 1.00 43.34 499 TYR A CA 1
ATOM 2836 C C . TYR A 1 417 ? 61.643 84.866 44.048 1.00 44.32 499 TYR A C 1
ATOM 2837 O O . TYR A 1 417 ? 62.611 84.329 43.507 1.00 43.57 499 TYR A O 1
ATOM 2846 N N . ASN A 1 418 ? 61.492 84.910 45.368 1.00 44.27 500 ASN A N 1
ATOM 2847 C CA . ASN A 1 418 ? 62.471 84.302 46.261 1.00 45.51 500 ASN A CA 1
ATOM 2848 C C . ASN A 1 418 ? 62.437 82.799 46.014 1.00 46.14 500 ASN A C 1
ATOM 2849 O O . ASN A 1 418 ? 63.454 82.184 45.732 1.00 45.26 500 ASN A O 1
ATOM 2854 N N . TYR A 1 419 ? 61.247 82.222 46.124 1.00 50.06 501 TYR A N 1
ATOM 2855 C CA . TYR A 1 419 ? 61.052 80.796 45.896 1.00 53.81 501 TYR A CA 1
ATOM 2856 C C . TYR A 1 419 ? 61.754 80.382 44.590 1.00 54.13 501 TYR A C 1
ATOM 2857 O O . TYR A 1 419 ? 62.561 79.455 44.567 1.00 53.60 501 TYR A O 1
ATOM 2866 N N . ILE A 1 420 ? 61.456 81.098 43.513 1.00 54.39 502 ILE A N 1
ATOM 2867 C CA . ILE A 1 420 ? 62.045 80.814 42.208 1.00 55.32 502 ILE A CA 1
ATOM 2868 C C . ILE A 1 420 ? 63.564 80.945 42.193 1.00 57.46 502 ILE A C 1
ATOM 2869 O O . ILE A 1 420 ? 64.257 80.084 41.656 1.00 58.09 502 ILE A O 1
ATOM 2874 N N . LEU A 1 421 ? 64.079 82.026 42.774 1.00 59.03 503 LEU A N 1
ATOM 2875 C CA . LEU A 1 421 ? 65.519 82.275 42.807 1.00 59.67 503 LEU A CA 1
ATOM 2876 C C . LEU A 1 421 ? 66.241 81.269 43.695 1.00 62.80 503 LEU A C 1
ATOM 2877 O O . LEU A 1 421 ? 67.451 81.064 43.561 1.00 63.17 503 LEU A O 1
ATOM 2882 N N . LYS A 1 422 ? 65.502 80.652 44.612 1.00 64.01 504 LYS A N 1
ATOM 2883 C CA . LYS A 1 422 ? 66.099 79.665 45.492 1.00 66.29 504 LYS A CA 1
ATOM 2884 C C . LYS A 1 422 ? 65.867 78.271 44.933 1.00 67.51 504 LYS A C 1
ATOM 2885 O O . LYS A 1 422 ? 66.308 77.282 45.510 1.00 67.59 504 LYS A O 1
ATOM 2891 N N . SER A 1 423 ? 65.176 78.198 43.800 1.00 68.97 505 SER A N 1
ATOM 2892 C CA . SER A 1 423 ? 64.930 76.915 43.155 1.00 70.59 505 SER A CA 1
ATOM 2893 C C . SER A 1 423 ? 65.918 76.720 42.005 1.00 72.57 505 SER A C 1
ATOM 2894 O O . SER A 1 423 ? 66.216 75.593 41.618 1.00 73.93 505 SER A O 1
ATOM 2897 N N . LEU A 1 424 ? 66.430 77.826 41.472 1.00 75.24 506 LEU A N 1
ATOM 2898 C CA . LEU A 1 424 ? 67.409 77.787 40.387 1.00 77.52 506 LEU A CA 1
ATOM 2899 C C . LEU A 1 424 ? 68.785 77.683 41.024 1.00 79.18 506 LEU A C 1
ATOM 2900 O O . LEU A 1 424 ? 69.807 77.997 40.412 1.00 79.29 506 LEU A O 1
ATOM 2905 N N . GLU A 1 425 ? 68.788 77.248 42.278 1.00 81.40 507 GLU A N 1
ATOM 2906 C CA . GLU A 1 425 ? 70.011 77.082 43.050 1.00 82.93 507 GLU A CA 1
ATOM 2907 C C . GLU A 1 425 ? 69.943 75.760 43.803 1.00 83.05 507 GLU A C 1
ATOM 2908 O O . GLU A 1 425 ? 70.908 75.343 44.440 1.00 84.11 507 GLU A O 1
ATOM 2914 N N . LYS A 1 426 ? 68.780 75.120 43.739 1.00 83.14 508 LYS A N 1
ATOM 2915 C CA . LYS A 1 426 ? 68.580 73.819 44.361 1.00 83.64 508 LYS A CA 1
ATOM 2916 C C . LYS A 1 426 ? 68.772 72.771 43.260 1.00 83.35 508 LYS A C 1
ATOM 2917 O O . LYS A 1 426 ? 68.873 71.576 43.533 1.00 84.49 508 LYS A O 1
ATOM 2923 N N . SER A 1 427 ? 68.822 73.242 42.013 1.00 82.65 509 SER A N 1
ATOM 2924 C CA . SER A 1 427 ? 69.013 72.386 40.841 1.00 81.21 509 SER A CA 1
ATOM 2925 C C . SER A 1 427 ? 70.013 73.025 39.865 1.00 80.06 509 SER A C 1
ATOM 2926 O O . SER A 1 427 ? 70.483 74.147 40.084 1.00 79.86 509 SER A O 1
ATOM 2929 N N . GLU A 1 428 ? 70.343 72.309 38.794 1.00 78.19 510 GLU A N 1
ATOM 2930 C CA . GLU A 1 428 ? 71.297 72.813 37.808 1.00 75.99 510 GLU A CA 1
ATOM 2931 C C . GLU A 1 428 ? 70.598 73.706 36.786 1.00 74.26 510 GLU A C 1
ATOM 2932 O O . GLU A 1 428 ? 71.170 74.049 35.751 1.00 72.43 510 GLU A O 1
ATOM 2938 N N . LEU A 1 429 ? 69.358 74.079 37.098 1.00 73.80 511 LEU A N 1
ATOM 2939 C CA . LEU A 1 429 ? 68.552 74.938 36.237 1.00 73.03 511 LEU A CA 1
ATOM 2940 C C . LEU A 1 429 ? 69.224 76.263 35.897 1.00 72.82 511 LEU A C 1
ATOM 2941 O O . LEU A 1 429 ? 69.263 76.663 34.732 1.00 72.48 511 LEU A O 1
ATOM 2946 N N . ILE A 1 430 ? 69.757 76.941 36.907 1.00 72.51 512 ILE A N 1
ATOM 2947 C CA . ILE A 1 430 ? 70.404 78.226 36.681 1.00 71.75 512 ILE A CA 1
ATOM 2948 C C . ILE A 1 430 ? 71.515 78.116 35.642 1.00 71.84 512 ILE A C 1
ATOM 2949 O O . ILE A 1 430 ? 71.831 79.087 34.957 1.00 72.57 512 ILE A O 1
ATOM 2954 N N . GLN A 1 431 ? 72.101 76.930 35.516 1.00 72.00 513 GLN A N 1
ATOM 2955 C CA . GLN A 1 431 ? 73.173 76.727 34.547 1.00 71.71 513 GLN A CA 1
ATOM 2956 C C . GLN A 1 431 ? 72.558 76.543 33.159 1.00 71.14 513 GLN A C 1
ATOM 2957 O O . GLN A 1 431 ? 73.215 76.763 32.138 1.00 70.61 513 GLN A O 1
ATOM 2963 N N . LEU A 1 432 ? 71.290 76.141 33.130 1.00 69.61 514 LEU A N 1
ATOM 2964 C CA . LEU A 1 432 ? 70.576 75.955 31.870 1.00 69.44 514 LEU A CA 1
ATOM 2965 C C . LEU A 1 432 ? 70.063 77.308 31.392 1.00 69.14 514 LEU A C 1
ATOM 2966 O O . LEU A 1 432 ? 70.075 77.610 30.199 1.00 68.05 514 LEU A O 1
ATOM 2971 N N . VAL A 1 433 ? 69.610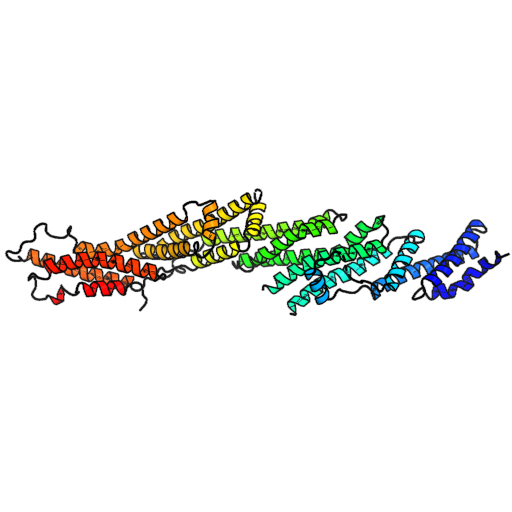 78.115 32.347 1.00 69.60 515 VAL A N 1
ATOM 2972 C CA . VAL A 1 433 ? 69.091 79.444 32.070 1.00 70.14 515 VAL A CA 1
ATOM 2973 C C . VAL A 1 433 ? 70.217 80.379 31.651 1.00 71.24 515 VAL A C 1
ATOM 2974 O O . VAL A 1 433 ? 70.058 81.190 30.741 1.00 72.03 515 VAL A O 1
ATOM 2978 N N . ALA A 1 434 ? 71.356 80.251 32.323 1.00 72.77 516 ALA A N 1
ATOM 2979 C CA . ALA A 1 434 ? 72.527 81.077 32.053 1.00 73.04 516 ALA A CA 1
ATOM 2980 C C . ALA A 1 434 ? 72.972 81.010 30.601 1.00 73.87 516 ALA A C 1
ATOM 2981 O O . ALA A 1 434 ? 73.509 81.984 30.067 1.00 74.63 516 ALA A O 1
ATOM 2983 N N . VAL A 1 435 ? 72.755 79.862 29.967 1.00 73.89 517 VAL A N 1
ATOM 2984 C CA . VAL A 1 435 ? 73.142 79.672 28.571 1.00 73.35 517 VAL A CA 1
ATOM 2985 C C . VAL A 1 435 ? 72.650 80.809 27.676 1.00 72.83 517 VAL A C 1
ATOM 2986 O O . VAL A 1 435 ? 73.333 81.197 26.729 1.00 73.18 517 VAL A O 1
ATOM 2990 N N . THR A 1 436 ? 71.466 81.338 27.975 1.00 72.00 518 THR A N 1
ATOM 2991 C CA . THR A 1 436 ? 70.897 82.428 27.192 1.00 71.83 518 THR A CA 1
ATOM 2992 C C . THR A 1 436 ? 70.549 83.645 28.049 1.00 71.90 518 THR A C 1
ATOM 2993 O O . THR A 1 436 ? 70.331 84.734 27.523 1.00 71.39 518 THR A O 1
ATOM 2997 N N . GLN A 1 437 ? 70.488 83.449 29.365 1.00 72.36 519 GLN A N 1
ATOM 2998 C CA . GLN A 1 437 ? 70.186 84.530 30.307 1.00 72.49 519 GLN A CA 1
ATOM 2999 C C . GLN A 1 437 ? 71.360 84.691 31.260 1.00 73.04 519 GLN A C 1
ATOM 3000 O O . GLN A 1 437 ? 71.343 84.182 32.382 1.00 73.37 519 GLN A O 1
ATOM 3006 N N . LYS A 1 438 ? 72.378 85.409 30.803 1.00 72.70 520 LYS A N 1
ATOM 3007 C CA . LYS A 1 438 ? 73.579 85.634 31.585 1.00 71.82 520 LYS A CA 1
ATOM 3008 C C . LYS A 1 438 ? 73.331 86.109 33.020 1.00 71.26 520 LYS A C 1
ATOM 3009 O O . LYS A 1 438 ? 73.617 85.387 33.975 1.00 70.68 520 LYS A O 1
ATOM 3011 N N . THR A 1 439 ? 72.778 87.310 33.166 1.00 70.02 521 THR A N 1
ATOM 3012 C CA . THR A 1 439 ? 72.547 87.900 34.486 1.00 70.99 521 THR A CA 1
ATOM 3013 C C . THR A 1 439 ? 71.269 87.528 35.249 1.00 70.89 521 THR A C 1
ATOM 3014 O O . THR A 1 439 ? 70.981 88.118 36.296 1.00 71.04 521 THR A O 1
ATOM 3018 N N . ALA A 1 440 ? 70.517 86.556 34.741 1.00 69.91 522 ALA A N 1
ATOM 3019 C CA . ALA A 1 440 ? 69.261 86.125 35.361 1.00 67.85 522 ALA A CA 1
ATOM 3020 C C . ALA A 1 440 ? 69.267 86.091 36.887 1.00 67.29 522 ALA A C 1
ATOM 3021 O O . ALA A 1 440 ? 68.375 86.647 37.531 1.00 65.54 522 ALA A O 1
ATOM 3023 N N . GLU A 1 441 ? 70.265 85.428 37.460 1.00 67.18 523 GLU A N 1
ATOM 3024 C CA . GLU A 1 441 ? 70.369 85.316 38.907 1.00 67.53 523 GLU A CA 1
ATOM 3025 C C . GLU A 1 441 ? 70.463 86.688 39.570 1.00 66.82 523 GLU A C 1
ATOM 3026 O O . GLU A 1 441 ? 69.811 86.947 40.585 1.00 65.14 523 GLU A O 1
ATOM 3032 N N . ARG A 1 442 ? 71.263 87.572 38.988 1.00 65.70 524 ARG A N 1
ATOM 3033 C CA . ARG A 1 442 ? 71.413 88.909 39.540 1.00 65.66 524 ARG A CA 1
ATOM 3034 C C . ARG A 1 442 ? 70.069 89.640 39.487 1.00 63.50 524 ARG A C 1
ATOM 3035 O O . ARG A 1 442 ? 69.663 90.286 40.450 1.00 61.47 524 ARG A O 1
ATOM 3043 N N . SER A 1 443 ? 69.379 89.519 38.356 1.00 61.68 525 SER A N 1
ATOM 3044 C CA . SER A 1 443 ? 68.087 90.162 38.168 1.00 58.38 525 SER A CA 1
ATOM 3045 C C . SER A 1 443 ? 67.051 89.766 39.215 1.00 56.29 525 SER A C 1
ATOM 3046 O O . SER A 1 443 ? 66.321 90.621 39.717 1.00 54.77 525 SER A O 1
ATOM 3049 N N . TYR A 1 444 ? 66.970 88.479 39.540 1.00 54.82 526 TYR A N 1
ATOM 3050 C CA . TYR A 1 444 ? 66.004 88.048 40.547 1.00 53.69 526 TYR A CA 1
ATOM 3051 C C . TYR A 1 444 ? 66.311 88.700 41.884 1.00 52.09 526 TYR A C 1
ATOM 3052 O O . TYR A 1 444 ? 65.406 89.152 42.585 1.00 51.79 526 TYR A O 1
ATOM 3061 N N . ARG A 1 445 ? 67.588 88.750 42.239 1.00 51.29 527 ARG A N 1
ATOM 3062 C CA . ARG A 1 445 ? 67.983 89.363 43.496 1.00 52.78 527 ARG A CA 1
ATOM 3063 C C . ARG A 1 445 ? 67.542 90.828 43.535 1.00 51.84 527 ARG A C 1
ATOM 3064 O O . ARG A 1 445 ? 66.940 91.277 44.512 1.00 52.24 527 ARG A O 1
ATOM 3072 N N . GLU A 1 446 ? 67.822 91.563 42.466 1.00 51.20 528 GLU A N 1
ATOM 3073 C CA . GLU A 1 446 ? 67.428 92.963 42.398 1.00 51.91 528 GLU A CA 1
ATOM 3074 C C . GLU A 1 446 ? 65.910 93.126 42.512 1.00 50.63 528 GLU A C 1
ATOM 3075 O O . GLU A 1 446 ? 65.441 94.001 43.247 1.00 50.13 528 GLU A O 1
ATOM 3081 N N . HIS A 1 447 ? 65.138 92.299 41.803 1.00 46.07 529 HIS A N 1
ATOM 3082 C CA . HIS A 1 447 ? 63.681 92.404 41.899 1.00 44.65 529 HIS A CA 1
ATOM 3083 C C . HIS A 1 447 ? 63.203 92.083 43.312 1.00 41.42 529 HIS A C 1
ATOM 3084 O O . HIS A 1 447 ? 62.296 92.730 43.819 1.00 40.78 529 HIS A O 1
ATOM 3091 N N . ILE A 1 448 ? 63.835 91.110 43.959 1.00 41.39 530 ILE A N 1
ATOM 3092 C CA . ILE A 1 448 ? 63.454 90.739 45.319 1.00 42.34 530 ILE A CA 1
ATOM 3093 C C . ILE A 1 448 ? 63.678 91.903 46.288 1.00 43.77 530 ILE A C 1
ATOM 3094 O O . ILE A 1 448 ? 62.838 92.199 47.143 1.00 42.21 530 ILE A O 1
ATOM 3099 N N . GLU A 1 449 ? 64.826 92.547 46.149 1.00 44.41 531 GLU A N 1
ATOM 3100 C CA . GLU A 1 449 ? 65.177 93.688 46.981 1.00 47.06 531 GLU A CA 1
ATOM 3101 C C . GLU A 1 449 ? 64.169 94.825 46.755 1.00 45.56 531 GLU A C 1
ATOM 3102 O O . GLU A 1 449 ? 63.648 95.408 47.708 1.00 46.15 531 GLU A O 1
ATOM 3105 N N . GLN A 1 450 ? 63.879 95.129 45.493 1.00 43.83 532 GLN A N 1
ATOM 3106 C CA . GLN A 1 450 ? 62.935 96.196 45.184 1.00 42.57 532 GLN A CA 1
ATOM 3107 C C . GLN A 1 450 ? 61.548 95.922 45.764 1.00 41.90 532 GLN A C 1
ATOM 3108 O O . GLN A 1 450 ? 60.858 96.842 46.236 1.00 39.53 532 GLN A O 1
ATOM 3111 N N . GLN A 1 451 ? 61.120 94.663 45.722 1.00 40.84 533 GLN A N 1
ATOM 3112 C CA . GLN A 1 451 ? 59.810 94.349 46.261 1.00 39.46 533 GLN A CA 1
ATOM 3113 C C . GLN A 1 451 ? 59.807 94.631 47.761 1.00 38.23 533 GLN A C 1
ATOM 3114 O O . GLN A 1 451 ? 58.824 95.130 48.300 1.00 40.03 533 GLN A O 1
ATOM 3120 N N . ILE A 1 452 ? 60.908 94.333 48.436 1.00 35.96 534 ILE A N 1
ATOM 3121 C CA . ILE A 1 452 ? 60.966 94.583 49.871 1.00 37.38 534 ILE A CA 1
ATOM 3122 C C . ILE A 1 452 ? 60.818 96.091 50.120 1.00 38.07 534 ILE A C 1
ATOM 3123 O O . ILE A 1 452 ? 60.056 96.509 51.002 1.00 36.95 534 ILE A O 1
ATOM 3128 N N . GLN A 1 453 ? 61.528 96.901 49.333 1.00 35.53 535 GLN A N 1
ATOM 3129 C CA . GLN A 1 453 ? 61.435 98.351 49.481 1.00 37.62 535 GLN A CA 1
ATOM 3130 C C . GLN A 1 453 ? 60.023 98.819 49.236 1.00 36.55 535 GLN A C 1
ATOM 3131 O O . GLN A 1 453 ? 59.562 99.755 49.888 1.00 36.81 535 GLN A O 1
ATOM 3137 N N . THR A 1 454 ? 59.321 98.185 48.298 1.00 36.65 536 THR A N 1
ATOM 3138 C CA . THR A 1 454 ? 57.950 98.607 48.044 1.00 34.44 536 THR A CA 1
ATOM 3139 C C . THR A 1 454 ? 57.133 98.252 49.272 1.00 34.64 536 THR A C 1
ATOM 3140 O O . THR A 1 454 ? 56.281 99.030 49.703 1.00 34.11 536 THR A O 1
ATOM 3144 N N . TYR A 1 455 ? 57.424 97.097 49.869 1.00 34.01 537 TYR A N 1
ATOM 3145 C CA . TYR A 1 455 ? 56.712 96.686 51.077 1.00 33.50 537 TYR A CA 1
ATOM 3146 C C . TYR A 1 455 ? 56.856 97.745 52.174 1.00 34.88 537 TYR A C 1
ATOM 3147 O O . TYR A 1 455 ? 55.861 98.171 52.790 1.00 34.41 537 TYR A O 1
ATOM 3156 N N . GLN A 1 456 ? 58.114 98.120 52.432 1.00 34.32 538 GLN A N 1
ATOM 3157 C CA . GLN A 1 456 ? 58.461 99.100 53.462 1.00 35.54 538 GLN A CA 1
ATOM 3158 C C . GLN A 1 456 ? 57.669 100.394 53.356 1.00 34.37 538 GLN A C 1
ATOM 3159 O O . GLN A 1 456 ? 57.505 101.084 54.354 1.00 34.84 538 GLN A O 1
ATOM 3165 N N . ARG A 1 457 ? 57.161 100.711 52.163 1.00 33.18 539 ARG A N 1
ATOM 3166 C CA . ARG A 1 457 ? 56.376 101.928 51.983 1.00 34.85 539 ARG A CA 1
ATOM 3167 C C . ARG A 1 457 ? 55.158 101.951 52.899 1.00 34.99 539 ARG A C 1
ATOM 3168 O O . ARG A 1 457 ? 54.672 103.020 53.251 1.00 34.91 539 ARG A O 1
ATOM 3176 N N . SER A 1 458 ? 54.657 100.775 53.269 1.00 35.29 540 SER A N 1
ATOM 3177 C CA . SER A 1 458 ? 53.473 100.685 54.121 1.00 36.17 540 SER A CA 1
ATOM 3178 C C . SER A 1 458 ? 53.677 101.304 55.502 1.00 37.37 540 SER A C 1
ATOM 3179 O O . SER A 1 458 ? 52.704 101.634 56.181 1.00 36.26 540 SER A O 1
ATOM 3182 N N . TRP A 1 459 ? 54.935 101.463 55.912 1.00 38.22 541 TRP A N 1
ATOM 3183 C CA . TRP A 1 459 ? 55.239 102.043 57.221 1.00 40.55 541 TRP A CA 1
ATOM 3184 C C . TRP A 1 459 ? 55.360 103.559 57.229 1.00 40.35 541 TRP A C 1
ATOM 3185 O O . TRP A 1 459 ? 55.349 104.172 58.290 1.00 41.80 541 TRP A O 1
ATOM 3196 N N . LEU A 1 460 ? 55.475 104.163 56.052 1.00 41.67 542 LEU A N 1
ATOM 3197 C CA . LEU A 1 460 ? 55.621 105.611 55.960 1.00 40.75 542 LEU A CA 1
ATOM 3198 C C . LEU A 1 460 ? 54.459 106.347 56.605 1.00 41.76 542 LEU A C 1
ATOM 3199 O O . LEU A 1 460 ? 54.646 107.410 57.197 1.00 39.06 542 LEU A O 1
ATOM 3204 N N . LYS A 1 461 ? 53.268 105.762 56.504 1.00 42.83 543 LYS A N 1
ATOM 3205 C CA . LYS A 1 461 ? 52.061 106.351 57.067 1.00 44.65 543 LYS A CA 1
ATOM 3206 C C . LYS A 1 461 ? 52.185 106.427 58.584 1.00 46.87 543 LYS A C 1
ATOM 3207 O O . LYS A 1 461 ? 51.610 107.318 59.228 1.00 46.35 543 LYS A O 1
ATOM 3213 N N . VAL A 1 462 ? 52.947 105.493 59.148 1.00 45.11 544 VAL A N 1
ATOM 3214 C CA . VAL A 1 462 ? 53.168 105.446 60.586 1.00 42.14 544 VAL A CA 1
ATOM 3215 C C . VAL A 1 462 ? 54.303 106.388 61.000 1.00 42.41 544 VAL A C 1
ATOM 3216 O O . VAL A 1 462 ? 54.108 107.289 61.818 1.00 40.96 544 VAL A O 1
ATOM 3220 N N . THR A 1 463 ? 55.485 106.175 60.426 1.00 41.26 545 THR A N 1
ATOM 3221 C CA . THR A 1 463 ? 56.659 106.985 60.741 1.00 40.00 545 THR A CA 1
ATOM 3222 C C . THR A 1 463 ? 56.585 108.463 60.328 1.00 39.41 545 THR A C 1
ATOM 3223 O O . THR A 1 463 ? 57.266 109.284 60.914 1.00 40.07 545 THR A O 1
ATOM 3227 N N . ASP A 1 464 ? 55.776 108.812 59.327 1.00 39.83 546 ASP A N 1
ATOM 3228 C CA . ASP A 1 464 ? 55.682 110.215 58.915 1.00 38.27 546 ASP A CA 1
ATOM 3229 C C . ASP A 1 464 ? 55.200 111.121 60.056 1.00 39.14 546 ASP A C 1
ATOM 3230 O O . ASP A 1 464 ? 55.502 112.312 60.074 1.00 36.27 546 ASP A O 1
ATOM 3235 N N . TYR A 1 465 ? 54.456 110.551 61.003 1.00 37.28 547 TYR A N 1
ATOM 3236 C CA . TYR A 1 465 ? 53.958 111.309 62.142 1.00 36.53 547 TYR A CA 1
ATOM 3237 C C . TYR A 1 465 ? 55.066 111.769 63.068 1.00 37.71 547 TYR A C 1
ATOM 3238 O O . TYR A 1 465 ? 54.980 112.858 63.654 1.00 36.01 547 TYR A O 1
ATOM 3247 N N . ILE A 1 466 ? 56.100 110.940 63.208 1.00 36.27 548 ILE A N 1
ATOM 3248 C CA . ILE A 1 466 ? 57.201 111.261 64.106 1.00 37.86 548 ILE A CA 1
ATOM 3249 C C . ILE A 1 466 ? 58.574 111.509 63.472 1.00 37.05 548 ILE A C 1
ATOM 3250 O O . ILE A 1 466 ? 59.584 111.458 64.164 1.00 37.07 548 ILE A O 1
ATOM 3255 N N . ALA A 1 467 ? 58.617 111.774 62.173 1.00 39.08 549 ALA A N 1
ATOM 3256 C CA . ALA A 1 467 ? 59.888 112.050 61.484 1.00 42.17 549 ALA A CA 1
ATOM 3257 C C . ALA A 1 467 ? 60.280 113.526 61.648 1.00 44.89 549 ALA A C 1
ATOM 3258 O O . ALA A 1 467 ? 59.437 114.373 61.951 1.00 43.53 549 ALA A O 1
ATOM 3260 N N . GLU A 1 468 ? 61.555 113.830 61.418 1.00 47.16 550 GLU A N 1
ATOM 3261 C CA . GLU A 1 468 ? 62.044 115.194 61.536 1.00 51.72 550 GLU A CA 1
ATOM 3262 C C . GLU A 1 468 ? 61.196 116.196 60.767 1.00 51.31 550 GLU A C 1
ATOM 3263 O O . GLU A 1 468 ? 60.812 117.239 61.307 1.00 51.39 550 GLU A O 1
ATOM 3269 N N . LYS A 1 469 ? 60.889 115.873 59.516 1.00 50.45 551 LYS A N 1
ATOM 3270 C CA . LYS A 1 469 ? 60.105 116.765 58.671 1.00 50.71 551 LYS A CA 1
ATOM 3271 C C . LYS A 1 469 ? 58.749 117.134 59.259 1.00 51.58 551 LYS A C 1
ATOM 3272 O O . LYS A 1 469 ? 58.121 118.100 58.819 1.00 52.28 551 LYS A O 1
ATOM 3278 N N . ASN A 1 470 ? 58.281 116.363 60.235 1.00 51.80 552 ASN A N 1
ATOM 3279 C CA . ASN A 1 470 ? 56.992 116.656 60.842 1.00 51.80 552 ASN A CA 1
ATOM 3280 C C . ASN A 1 470 ? 57.180 117.213 62.247 1.00 51.96 552 ASN A C 1
ATOM 3281 O O . ASN A 1 470 ? 56.225 117.309 63.020 1.00 52.27 552 ASN A O 1
ATOM 3286 N N . LEU A 1 471 ? 58.411 117.577 62.582 1.00 51.31 553 LEU A N 1
ATOM 3287 C CA . LEU A 1 471 ? 58.683 118.116 63.903 1.00 53.61 553 LEU A CA 1
ATOM 3288 C C . LEU A 1 471 ? 59.222 119.547 63.841 1.00 55.11 553 LEU A C 1
ATOM 3289 O O . LEU A 1 471 ? 59.792 119.972 62.837 1.00 53.10 553 LEU A O 1
ATOM 3294 N N . PRO A 1 472 ? 59.040 120.310 64.922 1.00 57.91 554 PRO A N 1
ATOM 3295 C CA . PRO A 1 472 ? 59.517 121.694 64.960 1.00 61.60 554 PRO A CA 1
ATOM 3296 C C . PRO A 1 472 ? 61.035 121.791 64.823 1.00 64.24 554 PRO A C 1
ATOM 3297 O O . PRO A 1 472 ? 61.775 120.986 65.396 1.00 63.96 554 PRO A O 1
ATOM 3301 N N . VAL A 1 473 ? 61.485 122.782 64.056 1.00 67.89 555 VAL A N 1
ATOM 3302 C CA . VAL A 1 473 ? 62.909 123.007 63.814 1.00 71.43 555 VAL A CA 1
ATOM 3303 C C . VAL A 1 473 ? 63.670 123.218 65.121 1.00 73.85 555 VAL A C 1
ATOM 3304 O O . VAL A 1 473 ? 64.748 122.658 65.316 1.00 72.96 555 VAL A O 1
ATOM 3308 N N . PHE A 1 474 ? 63.103 124.023 66.016 1.00 77.23 556 PHE A N 1
ATOM 3309 C CA . PHE A 1 474 ? 63.736 124.299 67.304 1.00 82.18 556 PHE A CA 1
ATOM 3310 C C . PHE A 1 474 ? 63.140 123.392 68.385 1.00 85.25 556 PHE A C 1
ATOM 3311 O O . PHE A 1 474 ? 61.950 123.070 68.349 1.00 85.88 556 PHE A O 1
ATOM 3319 N N . GLN A 1 475 ? 63.969 122.983 69.342 1.00 88.86 557 GLN A N 1
ATOM 3320 C CA . GLN A 1 475 ? 63.522 122.126 70.442 1.00 92.57 557 GLN A CA 1
ATOM 3321 C C . GLN A 1 475 ? 63.541 122.937 71.739 1.00 94.27 557 GLN A C 1
ATOM 3322 O O . GLN A 1 475 ? 64.447 122.793 72.559 1.00 94.69 557 GLN A O 1
ATOM 3328 N N . PRO A 1 476 ? 62.525 123.798 71.938 1.00 95.94 558 PRO A N 1
ATOM 3329 C CA . PRO A 1 476 ? 62.384 124.663 73.116 1.00 97.04 558 PRO A CA 1
ATOM 3330 C C . PRO A 1 476 ? 62.092 123.915 74.410 1.00 97.77 558 PRO A C 1
ATOM 3331 O O . PRO A 1 476 ? 61.799 122.719 74.394 1.00 98.76 558 PRO A O 1
ATOM 3335 N N . GLY A 1 477 ? 62.171 124.635 75.526 1.00 97.55 559 GLY A N 1
ATOM 3336 C CA . GLY A 1 477 ? 61.915 124.032 76.821 1.00 97.40 559 GLY A CA 1
ATOM 3337 C C . GLY A 1 477 ? 61.539 125.061 77.871 1.00 97.77 559 GLY A C 1
ATOM 3338 O O . GLY A 1 477 ? 61.497 124.754 79.065 1.00 97.44 559 GLY A O 1
ATOM 3339 N N . VAL A 1 478 ? 61.263 126.284 77.425 1.00 97.79 560 VAL A N 1
ATOM 3340 C CA . VAL A 1 478 ? 60.884 127.368 78.329 1.00 97.01 560 VAL A CA 1
ATOM 3341 C C . VAL A 1 478 ? 59.599 127.008 79.066 1.00 95.92 560 VAL A C 1
ATOM 3342 O O . VAL A 1 478 ? 59.454 127.302 80.253 1.00 96.42 560 VAL A O 1
ATOM 3346 N N . LYS A 1 479 ? 58.675 126.374 78.347 1.00 93.96 561 LYS A N 1
ATOM 3347 C CA . LYS A 1 479 ? 57.385 125.949 78.891 1.00 91.68 561 LYS A CA 1
ATOM 3348 C C . LYS A 1 479 ? 56.425 125.593 77.760 1.00 89.56 561 LYS A C 1
ATOM 3349 O O . LYS A 1 479 ? 56.021 126.454 76.978 1.00 90.14 561 LYS A O 1
ATOM 3355 N N . LEU A 1 480 ? 56.064 124.317 77.673 1.00 86.21 562 LEU A N 1
ATOM 3356 C CA . LEU A 1 480 ? 55.158 123.861 76.626 1.00 82.67 562 LEU A CA 1
ATOM 3357 C C . LEU A 1 480 ? 53.837 124.613 76.613 1.00 80.28 562 LEU A C 1
ATOM 3358 O O . LEU A 1 480 ? 53.025 124.482 77.528 1.00 80.19 562 LEU A O 1
ATOM 3363 N N . ARG A 1 481 ? 53.631 125.398 75.565 1.00 77.96 563 ARG A N 1
ATOM 3364 C CA . ARG A 1 481 ? 52.398 126.150 75.409 1.00 76.61 563 ARG A CA 1
ATOM 3365 C C . ARG A 1 481 ? 51.361 125.235 74.747 1.00 74.32 563 ARG A C 1
ATOM 3366 O O . ARG A 1 481 ? 51.723 124.261 74.085 1.00 73.75 563 ARG A O 1
ATOM 3374 N N . ASP A 1 482 ? 50.081 125.550 74.933 1.00 70.96 564 ASP A N 1
ATOM 3375 C CA . ASP A 1 482 ? 48.978 124.758 74.384 1.00 68.81 564 ASP A CA 1
ATOM 3376 C C . ASP A 1 482 ? 49.171 124.155 72.979 1.00 66.58 564 ASP A C 1
ATOM 3377 O O . ASP A 1 482 ? 48.759 123.026 72.738 1.00 65.59 564 ASP A O 1
ATOM 3382 N N . LYS A 1 483 ? 49.785 124.890 72.054 1.00 64.22 565 LYS A N 1
ATOM 3383 C CA . LYS A 1 483 ? 49.998 124.359 70.707 1.00 61.88 565 LYS A CA 1
ATOM 3384 C C . LYS A 1 483 ? 51.035 123.233 70.713 1.00 60.40 565 LYS A C 1
ATOM 3385 O O . LYS A 1 483 ? 50.795 122.156 70.164 1.00 57.85 565 LYS A O 1
ATOM 3391 N N . GLU A 1 484 ? 52.183 123.484 71.335 1.00 59.59 566 GLU A N 1
ATOM 3392 C CA . GLU A 1 484 ? 53.241 122.479 71.427 1.00 59.85 566 GLU A CA 1
ATOM 3393 C C . GLU A 1 484 ? 52.678 121.150 71.926 1.00 58.82 566 GLU A C 1
ATOM 3394 O O . GLU A 1 484 ? 52.956 120.087 71.368 1.00 56.86 566 GLU A O 1
ATOM 3400 N N . ARG A 1 485 ? 51.878 121.225 72.981 1.00 57.89 567 ARG A N 1
ATOM 3401 C CA . ARG A 1 485 ? 51.284 120.038 73.573 1.00 58.47 567 ARG A CA 1
ATOM 3402 C C . ARG A 1 485 ? 50.285 119.344 72.663 1.00 56.81 567 ARG A C 1
ATOM 3403 O O . ARG A 1 485 ? 50.257 118.118 72.599 1.00 54.83 567 ARG A O 1
ATOM 3411 N N . GLN A 1 486 ? 49.463 120.117 71.959 1.00 55.07 568 GLN A N 1
ATOM 3412 C CA . GLN A 1 486 ? 48.487 119.502 71.078 1.00 55.41 568 GLN A CA 1
ATOM 3413 C C . GLN A 1 486 ? 49.217 118.800 69.937 1.00 54.38 568 GLN A C 1
ATOM 3414 O O . GLN A 1 486 ? 48.808 117.729 69.496 1.00 53.48 568 GLN A O 1
ATOM 3420 N N . MET A 1 487 ? 50.308 119.410 69.479 1.00 53.71 569 MET A N 1
ATOM 3421 C CA . MET A 1 487 ? 51.128 118.862 68.403 1.00 53.44 569 MET A CA 1
ATOM 3422 C C . MET A 1 487 ? 51.674 117.511 68.841 1.00 52.27 569 MET A C 1
ATOM 3423 O O . MET A 1 487 ? 51.597 116.531 68.098 1.00 50.55 569 MET A O 1
ATOM 3428 N N . ILE A 1 488 ? 52.213 117.458 70.053 1.00 49.82 570 ILE A N 1
ATOM 3429 C CA . ILE A 1 488 ? 52.759 116.213 70.566 1.00 51.00 570 ILE A CA 1
ATOM 3430 C C . ILE A 1 488 ? 51.667 115.141 70.676 1.00 51.99 570 ILE A C 1
ATOM 3431 O O . ILE A 1 488 ? 51.893 113.980 70.334 1.00 52.18 570 ILE A O 1
ATOM 3436 N N . LYS A 1 489 ? 50.486 115.534 71.141 1.00 51.02 571 LYS A N 1
ATOM 3437 C CA . LYS A 1 489 ? 49.384 114.589 71.276 1.00 52.17 571 LYS A CA 1
ATOM 3438 C C . LYS A 1 489 ? 49.031 114.036 69.897 1.00 51.36 571 LYS A C 1
ATOM 3439 O O . LYS A 1 489 ? 48.966 112.822 69.687 1.00 49.20 571 LYS A O 1
ATOM 3445 N N . GLU A 1 490 ? 48.801 114.959 68.971 1.00 50.72 572 GLU A N 1
ATOM 3446 C CA . GLU A 1 490 ? 48.448 114.644 67.601 1.00 50.28 572 GLU A CA 1
ATOM 3447 C C . GLU A 1 490 ? 49.406 113.620 66.996 1.00 49.10 572 GLU A C 1
ATOM 3448 O O . GLU A 1 490 ? 48.990 112.721 66.262 1.00 48.44 572 GLU A O 1
ATOM 3454 N N . ARG A 1 491 ? 50.688 113.739 67.319 1.00 46.55 573 ARG A N 1
ATOM 3455 C CA . ARG A 1 491 ? 51.669 112.819 66.774 1.00 45.61 573 ARG A CA 1
ATOM 3456 C C . ARG A 1 491 ? 51.690 111.453 67.438 1.00 44.87 573 ARG A C 1
ATOM 3457 O O . ARG A 1 491 ? 51.852 110.445 66.758 1.00 46.25 573 ARG A O 1
ATOM 3465 N N . PHE A 1 492 ? 51.524 111.393 68.752 1.00 44.77 574 PHE A N 1
ATOM 3466 C CA . PHE A 1 492 ? 51.493 110.092 69.407 1.00 44.06 574 PHE A CA 1
ATOM 3467 C C . PHE A 1 492 ? 50.281 109.306 68.920 1.00 43.20 574 PHE A C 1
ATOM 3468 O O . PHE A 1 492 ? 50.373 108.113 68.623 1.00 42.36 574 PHE A O 1
ATOM 3476 N N . LYS A 1 493 ? 49.147 109.988 68.836 1.00 43.35 575 LYS A N 1
ATOM 3477 C CA . LYS A 1 493 ? 47.921 109.361 68.378 1.00 46.12 575 LYS A CA 1
ATOM 3478 C C . LYS A 1 493 ? 48.045 108.890 66.929 1.00 45.91 575 LYS A C 1
ATOM 3479 O O . LYS A 1 493 ? 47.578 107.810 66.587 1.00 47.90 575 LYS A O 1
ATOM 3482 N N . GLY A 1 494 ? 48.672 109.697 66.079 1.00 44.51 576 GLY A N 1
ATOM 3483 C CA . GLY A 1 494 ? 48.845 109.300 64.692 1.00 43.06 576 GLY A CA 1
ATOM 3484 C C . GLY A 1 494 ? 49.730 108.069 64.591 1.00 43.32 576 GLY A C 1
ATOM 3485 O O . GLY A 1 494 ? 49.443 107.135 63.842 1.00 45.65 576 GLY A O 1
ATOM 3486 N N . PHE A 1 495 ? 50.817 108.062 65.347 1.00 41.75 577 PHE A N 1
ATOM 3487 C CA . PHE A 1 495 ? 51.737 106.929 65.338 1.00 41.88 577 PHE A CA 1
ATOM 3488 C C . PHE A 1 495 ? 51.055 105.678 65.900 1.00 42.27 577 PHE A C 1
ATOM 3489 O O . PHE A 1 495 ? 51.082 104.617 65.282 1.00 43.31 577 PHE A O 1
ATOM 3497 N N . ASN A 1 496 ? 50.437 105.809 67.072 1.00 44.26 578 ASN A N 1
ATOM 3498 C CA . ASN A 1 496 ? 49.759 104.673 67.705 1.00 43.53 578 ASN A CA 1
ATOM 3499 C C . ASN A 1 496 ? 48.637 104.085 66.847 1.00 42.95 578 ASN A C 1
ATOM 3500 O O . ASN A 1 496 ? 48.540 102.873 66.695 1.00 42.26 578 ASN A O 1
ATOM 3505 N N . ASP A 1 497 ? 47.780 104.937 66.299 1.00 43.53 579 ASP A N 1
ATOM 3506 C CA . ASP A 1 497 ? 46.694 104.441 65.463 1.00 45.17 579 ASP A CA 1
ATOM 3507 C C . ASP A 1 497 ? 47.271 103.730 64.236 1.00 45.51 579 ASP A C 1
ATOM 3508 O O . ASP A 1 497 ? 46.824 102.643 63.871 1.00 46.51 579 ASP A O 1
ATOM 3513 N N . GLY A 1 498 ? 48.279 104.343 63.618 1.00 45.22 580 GLY A N 1
ATOM 3514 C CA . GLY A 1 498 ? 48.904 103.759 62.443 1.00 43.51 580 GLY A CA 1
ATOM 3515 C C . GLY A 1 498 ? 49.588 102.436 62.717 1.00 45.11 580 GLY A C 1
ATOM 3516 O O . GLY A 1 498 ? 49.481 101.502 61.920 1.00 45.98 580 GLY A O 1
ATOM 3517 N N . LEU A 1 499 ? 50.308 102.351 63.832 1.00 45.29 581 LEU A N 1
ATOM 3518 C CA . LEU A 1 499 ? 51.002 101.122 64.203 1.00 47.77 581 LEU A CA 1
ATOM 3519 C C . LEU A 1 499 ? 50.004 99.986 64.436 1.00 50.90 581 LEU A C 1
ATOM 3520 O O . LEU A 1 499 ? 50.206 98.859 63.980 1.00 51.77 581 LEU A O 1
ATOM 3525 N N . GLU A 1 500 ? 48.924 100.294 65.147 1.00 51.88 582 GLU A N 1
ATOM 3526 C CA . GLU A 1 500 ? 47.896 99.306 65.459 1.00 53.14 582 GLU A CA 1
ATOM 3527 C C . GLU A 1 500 ? 47.147 98.871 64.208 1.00 52.68 582 GLU A C 1
ATOM 3528 O O . GLU A 1 500 ? 46.863 97.691 64.028 1.00 52.20 582 GLU A O 1
ATOM 3534 N N . GLU A 1 501 ? 46.836 99.834 63.349 1.00 54.02 583 GLU A N 1
ATOM 3535 C CA . GLU A 1 501 ? 46.134 99.571 62.099 1.00 54.83 583 GLU A CA 1
ATOM 3536 C C . GLU A 1 501 ? 46.969 98.630 61.228 1.00 55.23 583 GLU A C 1
ATOM 3537 O O . GLU A 1 501 ? 46.467 97.619 60.730 1.00 56.02 583 GLU A O 1
ATOM 3543 N N . LEU A 1 502 ? 48.243 98.973 61.051 1.00 52.54 584 LEU A N 1
ATOM 3544 C CA . LEU A 1 502 ? 49.145 98.174 60.242 1.00 51.83 584 LEU A CA 1
ATOM 3545 C C . LEU A 1 502 ? 49.310 96.765 60.804 1.00 53.59 584 LEU A C 1
ATOM 3546 O O . LEU A 1 502 ? 49.137 95.782 60.085 1.00 55.40 584 LEU A O 1
ATOM 3551 N N . CYS A 1 503 ? 49.651 96.668 62.082 1.00 53.77 585 CYS A N 1
ATOM 3552 C CA . CYS A 1 503 ? 49.847 95.366 62.708 1.00 56.78 585 CYS A CA 1
ATOM 3553 C C . CYS A 1 503 ? 48.608 94.485 62.630 1.00 58.00 585 CYS A C 1
ATOM 3554 O O . CYS A 1 503 ? 48.715 93.265 62.523 1.00 59.14 585 CYS A O 1
ATOM 3557 N N . LYS A 1 504 ? 47.434 95.100 62.677 1.00 59.13 586 LYS A N 1
ATOM 3558 C CA . LYS A 1 504 ? 46.201 94.333 62.591 1.00 61.11 586 LYS A CA 1
ATOM 3559 C C . LYS A 1 504 ? 46.112 93.708 61.201 1.00 60.82 586 LYS A C 1
ATOM 3560 O O . LYS A 1 504 ? 45.943 92.494 61.064 1.00 60.93 586 LYS A O 1
ATOM 3566 N N . ILE A 1 505 ? 46.254 94.547 60.176 1.00 60.33 587 ILE A N 1
ATOM 3567 C CA . ILE A 1 505 ? 46.175 94.104 58.788 1.00 58.43 587 ILE A CA 1
ATOM 3568 C C . ILE A 1 505 ? 47.303 93.177 58.341 1.00 58.62 587 ILE A C 1
ATOM 3569 O O . ILE A 1 505 ? 47.051 92.184 57.664 1.00 60.15 587 ILE A O 1
ATOM 3574 N N . GLN A 1 506 ? 48.538 93.472 58.733 1.00 57.36 588 GLN A N 1
ATOM 3575 C CA . GLN A 1 506 ? 49.668 92.647 58.304 1.00 56.94 588 GLN A CA 1
ATOM 3576 C C . GLN A 1 506 ? 49.990 91.375 59.088 1.00 58.68 588 GLN A C 1
ATOM 3577 O O . GLN A 1 506 ? 50.869 90.614 58.683 1.00 57.53 588 GLN A O 1
ATOM 3583 N N . LYS A 1 507 ? 49.310 91.122 60.201 1.00 62.26 589 LYS A N 1
ATOM 3584 C CA . LYS A 1 507 ? 49.624 89.913 60.963 1.00 64.44 589 LYS A CA 1
ATOM 3585 C C . LYS A 1 507 ? 49.315 88.650 60.150 1.00 64.33 589 LYS A C 1
ATOM 3586 O O . LYS A 1 507 ? 49.998 87.632 60.286 1.00 64.08 589 LYS A O 1
ATOM 3592 N N . VAL A 1 508 ? 48.289 88.736 59.302 1.00 64.35 590 VAL A N 1
ATOM 3593 C CA . VAL A 1 508 ? 47.884 87.634 58.429 1.00 63.75 590 VAL A CA 1
ATOM 3594 C C . VAL A 1 508 ? 49.006 87.287 57.449 1.00 62.50 590 VAL A C 1
ATOM 3595 O O . VAL A 1 508 ? 49.461 86.144 57.388 1.00 63.48 590 VAL A O 1
ATOM 3599 N N . TRP A 1 509 ? 49.434 88.293 56.688 1.00 59.05 591 TRP A N 1
ATOM 3600 C CA . TRP A 1 509 ? 50.494 88.165 55.688 1.00 55.68 591 TRP A CA 1
ATOM 3601 C C . TRP A 1 509 ? 51.547 87.114 56.016 1.00 54.37 591 TRP A C 1
ATOM 3602 O O . TRP A 1 509 ? 51.935 86.951 57.167 1.00 54.66 591 TRP A O 1
ATOM 3613 N N . ALA A 1 510 ? 52.021 86.411 54.992 1.00 53.17 592 ALA A N 1
ATOM 3614 C CA . ALA A 1 510 ? 53.023 85.378 55.200 1.00 52.65 592 ALA A CA 1
ATOM 3615 C C . ALA A 1 510 ? 54.313 85.589 54.424 1.00 52.70 592 ALA A C 1
ATOM 3616 O O . ALA A 1 510 ? 54.330 86.172 53.345 1.00 51.74 592 ALA A O 1
ATOM 3618 N N . ILE A 1 511 ? 55.394 85.097 55.007 1.00 52.21 593 ILE A N 1
ATOM 3619 C CA . ILE A 1 511 ? 56.716 85.135 54.410 1.00 52.49 593 ILE A CA 1
ATOM 3620 C C . ILE A 1 511 ? 57.285 83.766 54.815 1.00 54.30 593 ILE A C 1
ATOM 3621 O O . ILE A 1 511 ? 57.993 83.642 55.817 1.00 55.96 593 ILE A O 1
ATOM 3626 N N . PRO A 1 512 ? 56.975 82.723 54.027 1.00 53.62 594 PRO A N 1
ATOM 3627 C CA . PRO A 1 512 ? 57.396 81.333 54.235 1.00 52.50 594 PRO A CA 1
ATOM 3628 C C . PRO A 1 512 ? 58.872 81.159 54.524 1.00 52.20 594 PRO A C 1
ATOM 3629 O O . PRO A 1 512 ? 59.250 80.402 55.416 1.00 52.35 594 PRO A O 1
ATOM 3633 N N . ASP A 1 513 ? 59.712 81.843 53.761 1.00 51.37 595 ASP A N 1
ATOM 3634 C CA . ASP A 1 513 ? 61.146 81.722 53.972 1.00 52.08 595 ASP A CA 1
ATOM 3635 C C . ASP A 1 513 ? 61.533 82.438 55.264 1.00 52.80 595 ASP A C 1
ATOM 3636 O O . ASP A 1 513 ? 61.781 83.646 55.264 1.00 53.98 595 ASP A O 1
ATOM 3641 N N . THR A 1 514 ? 61.578 81.684 56.360 1.00 51.75 596 THR A N 1
ATOM 3642 C CA . THR A 1 514 ? 61.919 82.231 57.669 1.00 52.22 596 THR A CA 1
ATOM 3643 C C . THR A 1 514 ? 63.155 83.133 57.629 1.00 52.55 596 THR A C 1
ATOM 3644 O O . THR A 1 514 ? 63.193 84.171 58.300 1.00 51.94 596 THR A O 1
ATOM 3648 N N . GLU A 1 515 ? 64.162 82.735 56.855 1.00 50.83 597 GLU A N 1
ATOM 3649 C CA . GLU A 1 515 ? 65.384 83.521 56.730 1.00 52.33 597 GLU A CA 1
ATOM 3650 C C . GLU A 1 515 ? 65.109 84.945 56.215 1.00 53.23 597 GLU A C 1
ATOM 3651 O O . GLU A 1 515 ? 65.720 85.915 56.673 1.00 54.32 597 GLU A O 1
ATOM 3654 N N . GLN A 1 516 ? 64.190 85.060 55.263 1.00 51.73 598 GLN A N 1
ATOM 3655 C CA . GLN A 1 516 ? 63.827 86.346 54.691 1.00 50.42 598 GLN A CA 1
ATOM 3656 C C . GLN A 1 516 ? 62.870 87.070 55.618 1.00 50.76 598 GLN A C 1
ATOM 3657 O O . GLN A 1 516 ? 62.877 88.298 55.692 1.00 48.23 598 GLN A O 1
ATOM 3663 N N . ARG A 1 517 ? 62.034 86.305 56.318 1.00 51.55 599 ARG A N 1
ATOM 3664 C CA . ARG A 1 517 ? 61.080 86.897 57.236 1.00 51.97 599 ARG A CA 1
ATOM 3665 C C . ARG A 1 517 ? 61.832 87.632 58.328 1.00 54.67 599 ARG A C 1
ATOM 3666 O O . ARG A 1 517 ? 61.448 88.737 58.724 1.00 53.76 599 ARG A O 1
ATOM 3674 N N . ASP A 1 518 ? 62.911 87.019 58.803 1.00 54.51 600 ASP A N 1
ATOM 3675 C CA . ASP A 1 518 ? 63.709 87.624 59.851 1.00 56.42 600 ASP A CA 1
ATOM 3676 C C . ASP A 1 518 ? 64.436 88.889 59.380 1.00 57.10 600 ASP A C 1
ATOM 3677 O O . ASP A 1 518 ? 64.494 89.880 60.110 1.00 57.65 600 ASP A O 1
ATOM 3682 N N . LYS A 1 519 ? 64.980 88.869 58.166 1.00 56.67 601 LYS A N 1
ATOM 3683 C CA . LYS A 1 519 ? 65.685 90.043 57.651 1.00 56.12 601 LYS A CA 1
ATOM 3684 C C . LYS A 1 519 ? 64.721 91.207 57.449 1.00 54.53 601 LYS A C 1
ATOM 3685 O O . LYS A 1 519 ? 65.039 92.352 57.755 1.00 55.47 601 LYS A O 1
ATOM 3691 N N . ILE A 1 520 ? 63.532 90.914 56.947 1.00 51.75 602 ILE A N 1
ATOM 3692 C CA . ILE A 1 520 ? 62.547 91.958 56.728 1.00 49.91 602 ILE A CA 1
ATOM 3693 C C . ILE A 1 520 ? 62.071 92.554 58.065 1.00 50.55 602 ILE A C 1
ATOM 3694 O O . ILE A 1 520 ? 61.930 93.775 58.193 1.00 49.90 602 ILE A O 1
ATOM 3699 N N . ARG A 1 521 ? 61.848 91.701 59.063 1.00 51.32 603 ARG A N 1
ATOM 3700 C CA . ARG A 1 521 ? 61.421 92.161 60.385 1.00 52.21 603 ARG A CA 1
ATOM 3701 C C . ARG A 1 521 ? 62.505 93.033 61.005 1.00 53.50 603 AR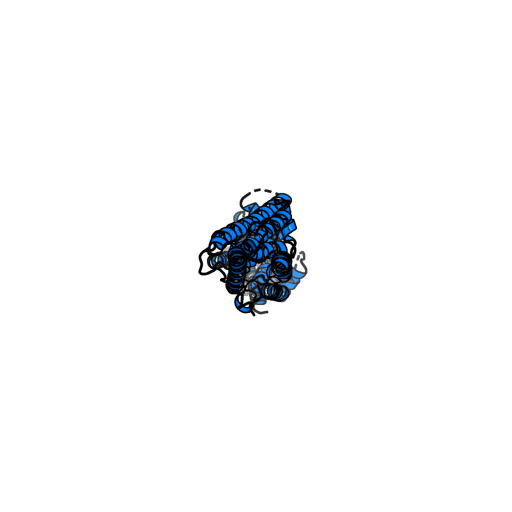G A C 1
ATOM 3702 O O . ARG A 1 521 ? 62.224 94.109 61.544 1.00 54.59 603 ARG A O 1
ATOM 3710 N N . GLN A 1 522 ? 63.741 92.543 60.938 1.00 53.68 604 GLN A N 1
ATOM 3711 C CA . GLN A 1 522 ? 64.896 93.247 61.480 1.00 54.99 604 GLN A CA 1
ATOM 3712 C C . GLN A 1 522 ? 64.997 94.648 60.895 1.00 54.27 604 GLN A C 1
ATOM 3713 O O . GLN A 1 522 ? 65.058 95.646 61.619 1.00 54.77 604 GLN A O 1
ATOM 3719 N N . ALA A 1 523 ? 65.044 94.702 59.570 1.00 53.39 605 ALA A N 1
ATOM 3720 C CA . ALA A 1 523 ? 65.151 95.958 58.856 1.00 52.26 605 ALA A CA 1
ATOM 3721 C C . ALA A 1 523 ? 64.077 96.922 59.340 1.00 50.86 605 ALA A C 1
ATOM 3722 O O . ALA A 1 523 ? 64.357 98.084 59.632 1.00 50.45 605 ALA A O 1
ATOM 3724 N N . GLN A 1 524 ? 62.847 96.437 59.440 1.00 50.96 606 GLN A N 1
ATOM 3725 C CA . GLN A 1 524 ? 61.762 97.298 59.881 1.00 50.52 606 GLN A CA 1
ATOM 3726 C C . GLN A 1 524 ? 61.911 97.748 61.332 1.00 51.75 606 GLN A C 1
ATOM 3727 O O . GLN A 1 524 ? 61.527 98.872 61.671 1.00 50.07 606 GLN A O 1
ATOM 3733 N N . LYS A 1 525 ? 62.450 96.883 62.196 1.00 51.63 607 LYS A N 1
ATOM 3734 C CA . LYS A 1 525 ? 62.624 97.279 63.589 1.00 51.96 607 LYS A CA 1
ATOM 3735 C C . LYS A 1 525 ? 63.668 98.373 63.691 1.00 52.11 607 LYS A C 1
ATOM 3736 O O . LYS A 1 525 ? 63.454 99.376 64.366 1.00 52.64 607 LYS A O 1
ATOM 3742 N N . ASP A 1 526 ? 64.794 98.185 63.012 1.00 50.78 608 ASP A N 1
ATOM 3743 C CA . ASP A 1 526 ? 65.851 99.179 63.044 1.00 51.53 608 ASP A CA 1
ATOM 3744 C C . ASP A 1 526 ? 65.296 100.539 62.639 1.00 52.11 608 ASP A C 1
ATOM 3745 O O . ASP A 1 526 ? 65.560 101.548 63.296 1.00 52.96 608 ASP A O 1
ATOM 3750 N N . ILE A 1 527 ? 64.512 100.551 61.565 1.00 50.98 609 ILE A N 1
ATOM 3751 C CA . ILE A 1 527 ? 63.908 101.768 61.048 1.00 49.51 609 ILE A CA 1
ATOM 3752 C C . ILE A 1 527 ? 62.913 102.397 62.015 1.00 49.86 609 ILE A C 1
ATOM 3753 O O . ILE A 1 527 ? 63.066 103.549 62.410 1.00 48.39 609 ILE A O 1
ATOM 3758 N N . VAL A 1 528 ? 61.892 101.637 62.397 1.00 49.67 610 VAL A N 1
ATOM 3759 C CA . VAL A 1 528 ? 60.862 102.156 63.288 1.00 50.43 610 VAL A CA 1
ATOM 3760 C C . VAL A 1 528 ? 61.312 102.412 64.725 1.00 51.78 610 VAL A C 1
ATOM 3761 O O . VAL A 1 528 ? 60.879 103.385 65.345 1.00 51.02 610 VAL A O 1
ATOM 3765 N N . LYS A 1 529 ? 62.170 101.546 65.255 1.00 52.38 611 LYS A N 1
ATOM 3766 C CA . LYS A 1 529 ? 62.660 101.716 66.616 1.00 52.74 611 LYS A CA 1
ATOM 3767 C C . LYS A 1 529 ? 63.430 103.016 66.756 1.00 53.02 611 LYS A C 1
ATOM 3768 O O . LYS A 1 529 ? 63.190 103.790 67.683 1.00 52.52 611 LYS A O 1
ATOM 3774 N N . GLU A 1 530 ? 64.357 103.253 65.834 1.00 52.55 612 GLU A N 1
ATOM 3775 C CA . GLU A 1 530 ? 65.153 104.467 65.869 1.00 53.14 612 GLU A CA 1
ATOM 3776 C C . GLU A 1 530 ? 64.304 105.742 65.884 1.00 53.39 612 GLU A C 1
ATOM 3777 O O . GLU A 1 530 ? 64.444 106.576 66.783 1.00 52.88 612 GLU A O 1
ATOM 3783 N N . THR A 1 531 ? 63.431 105.901 64.893 1.00 51.92 613 THR A N 1
ATOM 3784 C CA . THR A 1 531 ? 62.595 107.091 64.835 1.00 52.14 613 THR A CA 1
ATOM 3785 C C . THR A 1 531 ? 61.714 107.225 66.068 1.00 52.66 613 THR A C 1
ATOM 3786 O O . THR A 1 531 ? 61.675 108.284 66.699 1.00 52.98 613 THR A O 1
ATOM 3790 N N . TYR A 1 532 ? 61.008 106.159 66.423 1.00 50.80 614 TYR A N 1
ATOM 3791 C CA . TYR A 1 532 ? 60.127 106.233 67.577 1.00 51.29 614 TYR A CA 1
ATOM 3792 C C . TYR A 1 532 ? 60.871 106.541 68.860 1.00 50.99 614 TYR A C 1
ATOM 3793 O O . TYR A 1 532 ? 60.384 107.302 69.691 1.00 49.92 614 TYR A O 1
ATOM 3802 N N . GLY A 1 533 ? 62.047 105.940 69.018 1.00 52.17 615 GLY A N 1
ATOM 3803 C CA . GLY A 1 533 ? 62.842 106.173 70.211 1.00 50.92 615 GLY A CA 1
ATOM 3804 C C . GLY A 1 533 ? 63.168 107.647 70.350 1.00 49.88 615 GLY A C 1
ATOM 3805 O O . GLY A 1 533 ? 62.916 108.260 71.394 1.00 50.28 615 GLY A O 1
ATOM 3806 N N . ALA A 1 534 ? 63.726 108.218 69.289 1.00 47.36 616 ALA A N 1
ATOM 3807 C CA . ALA A 1 534 ? 64.075 109.631 69.285 1.00 45.03 616 ALA A CA 1
ATOM 3808 C C . ALA A 1 534 ? 62.844 110.451 69.659 1.00 43.67 616 ALA A C 1
ATOM 3809 O O . ALA A 1 534 ? 62.891 111.313 70.549 1.00 43.83 616 ALA A O 1
ATOM 3811 N N . PHE A 1 535 ? 61.735 110.167 68.989 1.00 42.37 617 PHE A N 1
ATOM 3812 C CA . PHE A 1 535 ? 60.496 110.891 69.247 1.00 43.06 617 PHE A CA 1
ATOM 3813 C C . PHE A 1 535 ? 60.067 110.781 70.696 1.00 46.49 617 PHE A C 1
ATOM 3814 O O . PHE A 1 535 ? 59.710 111.785 71.328 1.00 45.69 617 PHE A O 1
ATOM 3822 N N . LEU A 1 536 ? 60.095 109.557 71.218 1.00 47.70 618 LEU A N 1
ATOM 3823 C CA . LEU A 1 536 ? 59.684 109.300 72.593 1.00 49.73 618 LEU A CA 1
ATOM 3824 C C . LEU A 1 536 ? 60.586 110.010 73.594 1.00 50.69 618 LEU A C 1
ATOM 3825 O O . LEU A 1 536 ? 60.109 110.609 74.561 1.00 48.83 618 LEU A O 1
ATOM 3830 N N . HIS A 1 537 ? 61.890 109.947 73.368 1.00 52.84 619 HIS A N 1
ATOM 3831 C CA . HIS A 1 537 ? 62.809 110.590 74.288 1.00 57.14 619 HIS A CA 1
ATOM 3832 C C . HIS A 1 537 ? 62.571 112.094 74.352 1.00 58.51 619 HIS A C 1
ATOM 3833 O O . HIS A 1 537 ? 62.396 112.652 75.433 1.00 59.49 619 HIS A O 1
ATOM 3840 N N . ARG A 1 538 ? 62.544 112.737 73.187 1.00 60.11 620 ARG A N 1
ATOM 3841 C CA . ARG A 1 538 ? 62.364 114.178 73.109 1.00 60.16 620 ARG A CA 1
ATOM 3842 C C . ARG A 1 538 ? 61.007 114.718 73.549 1.00 60.45 620 ARG A C 1
ATOM 3843 O O . ARG A 1 538 ? 60.947 115.774 74.178 1.00 61.16 620 ARG A O 1
ATOM 3846 N N . TYR A 1 539 ? 59.917 114.018 73.251 1.00 59.08 621 TYR A N 1
ATOM 3847 C CA . TYR A 1 539 ? 58.615 114.544 73.648 1.00 60.05 621 TYR A CA 1
ATOM 3848 C C . TYR A 1 539 ? 57.853 113.774 74.708 1.00 60.46 621 TYR A C 1
ATOM 3849 O O . TYR A 1 539 ? 56.864 114.271 75.243 1.00 61.02 621 TYR A O 1
ATOM 3858 N N . GLY A 1 540 ? 58.296 112.566 75.021 1.00 61.11 622 GLY A N 1
ATOM 3859 C CA . GLY A 1 540 ? 57.601 111.800 76.035 1.00 62.34 622 GLY A CA 1
ATOM 3860 C C . GLY A 1 540 ? 57.958 112.340 77.406 1.00 64.48 622 GLY A C 1
ATOM 3861 O O . GLY A 1 540 ? 57.115 112.427 78.305 1.00 63.26 622 GLY A O 1
ATOM 3862 N N . SER A 1 541 ? 59.222 112.721 77.556 1.00 65.78 623 SER A N 1
ATOM 3863 C CA . SER A 1 541 ? 59.714 113.250 78.820 1.00 68.54 623 SER A CA 1
ATOM 3864 C C . SER A 1 541 ? 58.960 114.496 79.282 1.00 68.39 623 SER A C 1
ATOM 3865 O O . SER A 1 541 ? 58.454 114.538 80.404 1.00 69.74 623 SER A O 1
ATOM 3868 N N . VAL A 1 542 ? 58.881 115.502 78.413 1.00 67.89 624 VAL A N 1
ATOM 3869 C CA . VAL A 1 542 ? 58.209 116.758 78.733 1.00 66.58 624 VAL A CA 1
ATOM 3870 C C . VAL A 1 542 ? 56.762 116.581 79.197 1.00 66.73 624 VAL A C 1
ATOM 3871 O O . VAL A 1 542 ? 56.099 115.599 78.873 1.00 67.62 624 VAL A O 1
ATOM 3875 N N . PRO A 1 543 ? 56.258 117.533 79.986 1.00 66.53 625 PRO A N 1
ATOM 3876 C CA . PRO A 1 543 ? 54.878 117.436 80.472 1.00 66.00 625 PRO A CA 1
ATOM 3877 C C . PRO A 1 543 ? 53.897 118.024 79.467 1.00 65.35 625 PRO A C 1
ATOM 3878 O O . PRO A 1 543 ? 53.841 119.244 79.303 1.00 65.95 625 PRO A O 1
ATOM 3882 N N . PHE A 1 544 ? 53.115 117.183 78.798 1.00 62.85 626 PHE A N 1
ATOM 3883 C CA . PHE A 1 544 ? 52.167 117.725 77.835 1.00 61.20 626 PHE A CA 1
ATOM 3884 C C . PHE A 1 544 ? 50.714 117.339 78.054 1.00 61.78 626 PHE A C 1
ATOM 3885 O O . PHE A 1 544 ? 49.846 117.764 77.288 1.00 63.18 626 PHE A O 1
ATOM 3893 N N . THR A 1 545 ? 50.429 116.564 79.100 1.00 62.91 627 THR A N 1
ATOM 3894 C CA . THR A 1 545 ? 49.047 116.156 79.348 1.00 63.94 627 THR A CA 1
ATOM 3895 C C . THR A 1 545 ? 48.773 115.515 80.706 1.00 65.03 627 THR A C 1
ATOM 3896 O O . THR A 1 545 ? 49.662 114.938 81.330 1.00 63.64 627 THR A O 1
ATOM 3900 N N . LYS A 1 546 ? 47.518 115.617 81.140 1.00 67.34 628 LYS A N 1
ATOM 3901 C CA . LYS A 1 546 ? 47.078 115.034 82.404 1.00 71.72 628 LYS A CA 1
ATOM 3902 C C . LYS A 1 546 ? 46.532 113.631 82.151 1.00 73.47 628 LYS A C 1
ATOM 3903 O O . LYS A 1 546 ? 45.758 113.097 82.952 1.00 74.50 628 LYS A O 1
ATOM 3906 N N . ASN A 1 547 ? 46.949 113.047 81.027 1.00 75.29 629 ASN A N 1
ATOM 3907 C CA . ASN A 1 547 ? 46.532 111.707 80.615 1.00 75.77 629 ASN A CA 1
ATOM 3908 C C . ASN A 1 547 ? 47.618 111.050 79.762 1.00 75.27 629 ASN A C 1
ATOM 3909 O O . ASN A 1 547 ? 47.405 110.795 78.575 1.00 75.43 629 ASN A O 1
ATOM 3914 N N . PRO A 1 548 ? 48.790 110.757 80.357 1.00 74.68 630 PRO A N 1
ATOM 3915 C CA . PRO A 1 548 ? 49.905 110.129 79.636 1.00 74.39 630 PRO A CA 1
ATOM 3916 C C . PRO A 1 548 ? 49.566 108.795 78.964 1.00 74.69 630 PRO A C 1
ATOM 3917 O O . PRO A 1 548 ? 49.843 108.604 77.780 1.00 74.39 630 PRO A O 1
ATOM 3921 N N . GLU A 1 549 ? 48.974 107.877 79.723 1.00 74.41 631 GLU A N 1
ATOM 3922 C CA . GLU A 1 549 ? 48.609 106.560 79.200 1.00 74.26 631 GLU A CA 1
ATOM 3923 C C . GLU A 1 549 ? 47.739 106.682 77.958 1.00 73.16 631 GLU A C 1
ATOM 3924 O O . GLU A 1 549 ? 47.652 105.749 77.156 1.00 74.44 631 GLU A O 1
ATOM 3930 N N . LYS A 1 550 ? 47.088 107.832 77.811 1.00 70.14 632 LYS A N 1
ATOM 3931 C CA . LYS A 1 550 ? 46.205 108.088 76.682 1.00 66.75 632 LYS A CA 1
ATOM 3932 C C . LYS A 1 550 ? 46.988 108.339 75.390 1.00 65.42 632 LYS A C 1
ATOM 3933 O O . LYS A 1 550 ? 46.512 108.032 74.295 1.00 66.24 632 LYS A O 1
ATOM 3939 N N . TYR A 1 551 ? 48.193 108.887 75.521 1.00 62.70 633 TYR A N 1
ATOM 3940 C CA . TYR A 1 551 ? 49.020 109.186 74.359 1.00 59.70 633 TYR A CA 1
ATOM 3941 C C . TYR A 1 551 ? 50.280 108.337 74.230 1.00 58.14 633 TYR A C 1
ATOM 3942 O O . TYR A 1 551 ? 50.632 107.918 73.129 1.00 56.35 633 TYR A O 1
ATOM 3951 N N . ILE A 1 552 ? 50.964 108.091 75.343 1.00 57.32 634 ILE A N 1
ATOM 3952 C CA . ILE A 1 552 ? 52.151 107.243 75.321 1.00 57.92 634 ILE A CA 1
ATOM 3953 C C . ILE A 1 552 ? 51.632 105.857 75.697 1.00 58.75 634 ILE A C 1
ATOM 3954 O O . ILE A 1 552 ? 51.332 105.585 76.867 1.00 59.60 634 ILE A O 1
ATOM 3959 N N . LYS A 1 553 ? 51.496 104.998 74.690 1.00 57.85 635 LYS A N 1
ATOM 3960 C CA . LYS A 1 553 ? 50.975 103.650 74.889 1.00 56.55 635 LYS A CA 1
ATOM 3961 C C . LYS A 1 553 ? 52.012 102.561 74.691 1.00 55.25 635 LYS A C 1
ATOM 3962 O O . LYS A 1 553 ? 51.840 101.450 75.181 1.00 53.86 635 LYS A O 1
ATOM 3968 N N . TYR A 1 554 ? 53.082 102.871 73.970 1.00 54.74 636 TYR A N 1
ATOM 3969 C CA . TYR A 1 554 ? 54.089 101.863 73.686 1.00 55.43 636 TYR A CA 1
ATOM 3970 C C . TYR A 1 554 ? 55.508 102.253 74.045 1.00 56.39 636 TYR A C 1
ATOM 3971 O O . TYR A 1 554 ? 55.938 103.381 73.801 1.00 57.79 636 TYR A O 1
ATOM 3980 N N . ARG A 1 555 ? 56.231 101.309 74.636 1.00 56.87 637 ARG A N 1
ATOM 3981 C CA . ARG A 1 555 ? 57.628 101.525 74.969 1.00 56.92 637 ARG A CA 1
ATOM 3982 C C . ARG A 1 555 ? 58.346 101.119 73.695 1.00 55.04 637 ARG A C 1
ATOM 3983 O O . ARG A 1 555 ? 57.845 100.285 72.943 1.00 55.26 637 ARG A O 1
ATOM 3991 N N . VAL A 1 556 ? 59.501 101.712 73.434 1.00 55.20 638 VAL A N 1
ATOM 3992 C CA . VAL A 1 556 ? 60.261 101.380 72.233 1.00 55.08 638 VAL A CA 1
ATOM 3993 C C . VAL A 1 556 ? 60.371 99.865 72.023 1.00 55.89 638 VAL A C 1
ATOM 3994 O O . VAL A 1 556 ? 60.176 99.364 70.909 1.00 55.08 638 VAL A O 1
ATOM 3998 N N . GLU A 1 557 ? 60.684 99.142 73.095 1.00 56.79 639 GLU A N 1
ATOM 3999 C CA . GLU A 1 557 ? 60.817 97.693 73.023 1.00 59.15 639 GLU A CA 1
ATOM 4000 C C . GLU A 1 557 ? 59.509 97.061 72.587 1.00 58.56 639 GLU A C 1
ATOM 4001 O O . GLU A 1 557 ? 59.491 96.180 71.731 1.00 58.42 639 GLU A O 1
ATOM 4007 N N . GLN A 1 558 ? 58.413 97.520 73.178 1.00 57.17 640 GLN A N 1
ATOM 4008 C CA . GLN A 1 558 ? 57.108 96.984 72.841 1.00 58.15 640 GLN A CA 1
ATOM 4009 C C . GLN A 1 558 ? 56.790 97.122 71.354 1.00 57.48 640 GLN A C 1
ATOM 4010 O O . GLN A 1 558 ? 56.172 96.233 70.768 1.00 56.55 640 GLN A O 1
ATOM 4016 N N . VAL A 1 559 ? 57.204 98.232 70.746 1.00 56.58 641 VAL A N 1
ATOM 4017 C CA . VAL A 1 559 ? 56.957 98.439 69.319 1.00 56.72 641 VAL A CA 1
ATOM 4018 C C . VAL A 1 559 ? 57.691 97.346 68.544 1.00 56.62 641 VAL A C 1
ATOM 4019 O O . VAL A 1 559 ? 57.121 96.727 67.639 1.00 55.55 641 VAL A O 1
ATOM 4023 N N . GLY A 1 560 ? 58.950 97.116 68.918 1.00 55.65 642 GLY A N 1
ATOM 4024 C CA . GLY A 1 560 ? 59.747 96.090 68.278 1.00 56.66 642 GLY A CA 1
ATOM 4025 C C . GLY A 1 560 ? 59.127 94.705 68.411 1.00 58.31 642 GLY A C 1
ATOM 4026 O O . GLY A 1 560 ? 59.283 93.867 67.525 1.00 59.72 642 GLY A O 1
ATOM 4027 N N . ASP A 1 561 ? 58.422 94.451 69.511 1.00 58.78 643 ASP A N 1
ATOM 4028 C CA . ASP A 1 561 ? 57.791 93.146 69.697 1.00 59.60 643 ASP A CA 1
ATOM 4029 C C . ASP A 1 561 ? 56.631 92.994 68.729 1.00 59.10 643 ASP A C 1
ATOM 4030 O O . ASP A 1 561 ? 56.426 91.926 68.148 1.00 59.26 643 ASP A O 1
ATOM 4035 N N . MET A 1 562 ? 55.868 94.067 68.564 1.00 57.79 644 MET A N 1
ATOM 4036 C CA . MET A 1 562 ? 54.724 94.048 67.668 1.00 58.83 644 MET A CA 1
ATOM 4037 C C . MET A 1 562 ? 55.180 93.764 66.237 1.00 59.00 644 MET A C 1
ATOM 4038 O O . MET A 1 562 ? 54.491 93.083 65.473 1.00 57.94 644 MET A O 1
ATOM 4043 N N . ILE A 1 563 ? 56.359 94.279 65.897 1.00 58.51 645 ILE A N 1
ATOM 4044 C CA . ILE A 1 563 ? 56.941 94.077 64.580 1.00 58.57 645 ILE A CA 1
ATOM 4045 C C . ILE A 1 563 ? 57.348 92.609 64.415 1.00 59.64 645 ILE A C 1
ATOM 4046 O O . ILE A 1 563 ? 57.053 91.991 63.389 1.00 58.30 645 ILE A O 1
ATOM 4051 N N . ASP A 1 564 ? 58.016 92.055 65.425 1.00 59.71 646 ASP A N 1
ATOM 4052 C CA . ASP A 1 564 ? 58.451 90.660 65.364 1.00 61.66 646 ASP A CA 1
ATOM 4053 C C . ASP A 1 564 ? 57.291 89.668 65.280 1.00 60.53 646 ASP A C 1
ATOM 4054 O O . ASP A 1 564 ? 57.461 88.558 64.791 1.00 61.86 646 ASP A O 1
ATOM 4059 N N . ARG A 1 565 ? 56.117 90.059 65.758 1.00 60.97 647 ARG A N 1
ATOM 4060 C CA . ARG A 1 565 ? 54.957 89.173 65.707 1.00 62.01 647 ARG A CA 1
ATOM 4061 C C . ARG A 1 565 ? 54.293 89.181 64.333 1.00 62.48 647 ARG A C 1
ATOM 4062 O O . ARG A 1 565 ? 53.323 88.458 64.097 1.00 61.70 647 ARG A O 1
ATOM 4065 N N . LEU A 1 566 ? 54.814 90.006 63.431 1.00 62.43 648 LEU A N 1
ATOM 4066 C CA . LEU A 1 566 ? 54.270 90.099 62.080 1.00 63.35 648 LEU A CA 1
ATOM 4067 C C . LEU A 1 566 ? 54.770 88.951 61.205 1.00 63.57 648 LEU A C 1
ATOM 4068 O O . LEU A 1 566 ? 55.896 88.469 61.377 1.00 60.91 648 LEU A O 1
ATOM 4073 N N . PHE A 1 567 ? 53.924 88.527 60.268 1.00 65.61 649 PHE A N 1
ATOM 4074 C CA . PHE A 1 567 ? 54.250 87.449 59.333 1.00 69.34 649 PHE A CA 1
ATOM 4075 C C . PHE A 1 567 ? 54.388 86.081 60.010 1.00 72.83 649 PHE A C 1
ATOM 4076 O O . PHE A 1 567 ? 55.315 85.324 59.715 1.00 74.23 649 PHE A O 1
ATOM 4084 N N . ASP A 1 568 ? 53.476 85.760 60.919 1.00 75.81 650 ASP A N 1
ATOM 4085 C CA . ASP A 1 568 ? 53.524 84.473 61.601 1.00 79.02 650 ASP A CA 1
ATOM 4086 C C . ASP A 1 568 ? 52.141 84.160 62.138 1.00 81.36 650 ASP A C 1
ATOM 4087 O O . ASP A 1 568 ? 51.811 84.546 63.259 1.00 81.40 650 ASP A O 1
ATOM 4089 N N . THR A 1 569 ? 51.332 83.475 61.329 1.00 83.90 651 THR A N 1
ATOM 4090 C CA . THR A 1 569 ? 49.972 83.115 61.731 1.00 86.44 651 THR A CA 1
ATOM 4091 C C . THR A 1 569 ? 49.997 82.485 63.122 1.00 87.66 651 THR A C 1
ATOM 4092 O O . THR A 1 569 ? 50.183 81.274 63.262 1.00 88.60 651 THR A O 1
ATOM 4094 N N . SER A 1 570 ? 49.812 83.318 64.145 1.00 88.48 652 SER A N 1
ATOM 4095 C CA . SER A 1 570 ? 49.831 82.861 65.532 1.00 89.83 652 SER A CA 1
ATOM 4096 C C . SER A 1 570 ? 51.235 82.374 65.901 1.00 89.83 652 SER A C 1
ATOM 4097 O O . SER A 1 570 ? 51.400 81.155 66.122 1.00 89.77 652 SER A O 1
#

GO terms:
  GO:0005886 plasma membrane (C, EXP)
  GO:0032584 growth cone membrane (C, IDA)
  GO:0036064 ciliary basal body (C, IDA)
  GO:0097546 ciliary base (C, EXP)
  GO:0097731 9+0 non-motile cilium (C, EXP)
  GO:1903441 protein localization to ciliary membrane (P, IMP)
  GO:0071806 protein transmembrane transport (P, IMP)
  GO:0005515 protein binding (F, IPI)
  GO:0005886 plasma membrane (C, TAS)

Organism: Mus musculus (NCBI:txid10090)

Solvent-accessible surface area: 26375 Å² total; per-residue (Å²): 161,130,70,97,52,36,107,96,4,8,76,89,3,33,120,23,2,165,101,12,5,102,81,73,8,110,101,0,9,42,19,1,56,90,0,45,126,0,5,86,55,1,89,81,92,37,90,103,20,100,62,13,78,120,2,80,96,23,18,74,142,0,27,103,30,0,62,70,14,0,115,53,23,0,82,80,59,8,67,61,18,52,45,96,82,0,49,82,26,28,97,72,92,92,194,116,151,28,11,64,70,80,12,52,82,35,0,16,97,0,1,154,24,3,60,122,93,22,100,66,67,77,4,7,66,20,0,54,90,24,2,7,47,32,4,29,146,3,12,112,27,0,61,97,46,26,146,82,111,177,83,65,78,22,63,6,7,28,46,6,1,16,0,0,0,23,5,0,43,20,6,52,52,16,0,90,94,5,5,34,96,177,72,28,80,88,8,1,19,38,0,0,44,83,1,0,49,20,5,23,117,46,0,70,88,28,4,48,47,1,101,132,12,4,120,99,120,55,20,60,60,3,48,39,0,6,30,1,0,92,37,1,67,112,7,66,86,68,1,61,139,22,3,63,43,10,46,70,80,3,88,93,59,2,38,40,4,13,82,25,0,16,62,1,0,10,79,1,1,59,46,20,1,71,40,3,102,108,31,67,61,65,90,166,42,19,34,158,21,0,35,35,14,124,17,0,32,73,0,1,45,21,0,73,74,7,27,72,28,35,129,10,0,1,38,0,15,23,52,85,105,121,102,81,100,13,97,127,46,2,0,71,7,0,22,91,0,6,34,20,0,50,108,9,0,64,45,0,1,154,43,28,108,49,97,4,16,17,1,0,0,9,1,3,0,3,7,74,0,8,62,8,0,80,174,28,96,0,38,132,6,2,47,47,41,86,92,65,11,64,143,46,29,115,96,91,14,68,66,28,32,110,39,1,42,166,31,4,96,133,2,14,58,83,3,20,138,159,52,30,48,139,162,139,65,70,130,119,36,111,86,154,26,86,101,32,0,55,86,28,0,41,7,0,1,85,4,0,62,79,14,9,172,90,4,86,78,7,23,2,68,33,79,70,13,45,74,120,3,27,88,35,4,33,88,82,0,45,136,32,0,18,60,3,39,148,37,15,15,88,43,116,8,38,127,74,70,149,126,40,51,98,39,141,40,111,58,0,1,85,43,0,51,64,1,7,40,94,141

Foldseek 3Di:
DCLVVLLCLLVVLVVVLVVACPPPVVVLVVSLVSLVVSLVSCVVPPPPDPSNVSSVVSNVSSLVRLLVVLLVLLQVQQAADALVRLVVCLVVVDLDDRGDPVSLVSLQVSLVVCVVPNPDDVSLVSNLVSLLVRLLVNLVNNLVVQVVVVVSNLVSLLSSVSSLLSVLSVVLVSLPSNPDPVCSLVSSLSNNVPSLVVSLVSLVVLLVVLLVCVVVVNLVSLLSLLVVLVSLVVCLVSLCVSNPSYDPVRNCSSVVSSLSSLVSNLVSLVSLLVCLLPPDLEDPQADPQLAAHPSLVVLLVVLQSCVVRQQSSLVSNVVVVPRVNSLLVSLVSNVSSVVSNLVSLLSNLVNDPDLLSSLLNSLNSLVVVLVSVVVHVSVVSNCSPVVCVSVVSVVSNVVSLVSNLVLCCQQLVLQDPVLDDPDQDDPDDDLVNLVSLQVSLVSNVVSLVVCLVVQQSHARPPVVVLVVSLVVNLVVVLVRVVVSCVSPVPDDRDPCSCSRPVDDSVRSSVSSNSGRDND

CATH classification: 1.20.1280.170

InterPro domains:
  IPR004140 Exocyst complex component Exo70 [PTHR12542] (20-693)
  IPR016159 Cullin repeat-like-containing domain superfamily [SSF74788] (86-694)
  IPR046364 Exocyst complex subunit Exo70, C-terminal [PF03081] (313-690)

Radius of gyration: 43.15 Å; Cα contacts (8 Å, |Δi|>4): 535; chains: 1; bounding box: 35×133×106 Å

B-factor: mean 54.84, std 12.97, range [29.85, 98.85]

Nearest PDB structures (foldseek):
  2pft-assembly1_A  TM=1.002E+00  e=2.441E-59  Mus musculus
  2b7m-assembly4_D  TM=6.286E-01  e=2.980E-11  Saccharomyces cerevisiae
  2b7m-assembly1_A  TM=6.775E-01  e=1.183E-10  Saccharomyces cerevisiae
  6h2f-assembly1_H  TM=1.010E-01  e=8.577E+00  Aeromonas hydrophila subsp. hydrophila AL09-71

Secondary structure (DSSP, 8-state):
-TTSTHHHHHHHHHHHHHH--TT-HHHHHHHHHHHHHHHHHHHHHSTT-HHHHHHHHHHHHHHHHHHHHHHHHHHHH--PPPHHHHHHHHHHT----SS-HHHHHHHHHHHHHHHHH-S--HHHHHHHHHHHHHHHHHHHHHHHHHHH--HHHHHHHHHHHHHHHHHHHHHHHHHHHHS-HHHHHHHHHHHHHHHHHHHHHHHHHHHHHHHHHHHTT--STTTTHHHHHHHHHHHHHHHHHHTTTS-HHHHTHHHHHHHHHHHHHHHHHHHHHHHHHH---SGGGS-TT----HHHHHHHHHHHHHHHTHHHHHHHHHTT--HHHHHHHHHHHHHHHHHHHHHHHHHHHTT-SSHHHHHHHHHHHHHHHHTTTTTSTHHHHHHTT-TTHHHHHHHHHHHHHHHHHGGGHHHHTTTSGGGS-SS---S---HHHHHHHHHHHHHHHHHHHHHHHHHTT-----HHHHHHHHHHHHHHHHHHHHHHHHHHHSS---S-HHHH----HHHHHHHHHTSSS--